Protein AF-0000000084979569 (afdb_homodimer)

Organism: NCBI:txid883114

Structure (mmCIF, N/CA/C/O backbone):
data_AF-0000000084979569-model_v1
#
loop_
_entity.id
_entity.type
_entity.pdbx_description
1 polymer 'Cof-like hydrolase'
#
loop_
_atom_site.group_PDB
_atom_site.id
_atom_site.type_symbol
_atom_site.label_atom_id
_atom_site.label_alt_id
_atom_site.label_comp_id
_atom_site.label_asym_id
_atom_site.label_entity_id
_atom_site.label_seq_id
_atom_site.pdbx_PDB_ins_code
_atom_site.Cartn_x
_atom_site.Cartn_y
_atom_site.Cartn_z
_atom_site.occupancy
_atom_site.B_iso_or_equiv
_atom_site.auth_seq_id
_atom_site.auth_comp_id
_atom_site.auth_asym_id
_atom_site.auth_atom_id
_atom_site.pdbx_PDB_model_num
ATOM 1 N N . MET A 1 1 ? -3.83 48.188 19.172 1 77.69 1 MET A N 1
ATOM 2 C CA . MET A 1 1 ? -3.781 47.5 17.875 1 77.69 1 MET A CA 1
ATOM 3 C C . MET A 1 1 ? -5.168 47.438 17.25 1 77.69 1 MET A C 1
ATOM 5 O O . MET A 1 1 ? -6.16 47.219 17.938 1 77.69 1 MET A O 1
ATOM 9 N N . ASP A 1 2 ? -5.16 47.875 16.016 1 82.88 2 ASP A N 1
ATOM 10 C CA . ASP A 1 2 ? -6.418 47.844 15.281 1 82.88 2 ASP A CA 1
ATOM 11 C C . ASP A 1 2 ? -6.449 46.656 14.312 1 82.88 2 ASP A C 1
ATOM 13 O O . ASP A 1 2 ? -5.441 46.344 13.68 1 82.88 2 ASP A O 1
ATOM 17 N N . ILE A 1 3 ? -7.527 46 14.359 1 84.12 3 ILE A N 1
ATOM 18 C CA . ILE A 1 3 ? -7.684 44.844 13.484 1 84.12 3 ILE A CA 1
ATOM 19 C C . ILE A 1 3 ? -7.395 45.25 12.039 1 84.12 3 ILE A C 1
ATOM 21 O O . ILE A 1 3 ? -6.93 44.438 11.242 1 84.12 3 ILE A O 1
ATOM 25 N N . ASN A 1 4 ? -7.664 46.469 11.742 1 84.62 4 ASN A N 1
ATOM 26 C CA . ASN A 1 4 ? -7.457 46.969 10.391 1 84.62 4 ASN A CA 1
ATOM 27 C C . ASN A 1 4 ? -5.98 46.969 10.008 1 84.62 4 ASN A C 1
ATOM 29 O O . ASN A 1 4 ? -5.637 47.062 8.828 1 84.62 4 ASN A O 1
ATOM 33 N N . ASP A 1 5 ? -5.168 46.719 10.961 1 90.06 5 ASP A N 1
ATOM 34 C CA . ASP A 1 5 ? -3.725 46.688 10.742 1 90.06 5 ASP A CA 1
ATOM 35 C C . ASP A 1 5 ? -3.26 45.281 10.367 1 90.06 5 ASP A C 1
ATOM 37 O O . ASP A 1 5 ? -2.123 45.094 9.93 1 90.06 5 ASP A O 1
ATOM 41 N N . ILE A 1 6 ? -4.176 44.406 10.508 1 95.06 6 ILE A N 1
ATOM 42 C CA . ILE A 1 6 ? -3.818 43 10.289 1 95.06 6 ILE A CA 1
ATOM 43 C C . ILE A 1 6 ? -4.434 42.5 8.984 1 95.06 6 ILE A C 1
ATOM 45 O O . ILE A 1 6 ? -5.66 42.469 8.844 1 95.06 6 ILE A O 1
ATOM 49 N N . LYS A 1 7 ? -3.594 42.094 8.117 1 95.56 7 LYS A N 1
ATOM 50 C CA . LYS A 1 7 ? -4.078 41.594 6.84 1 95.56 7 LYS A CA 1
ATOM 51 C C . LYS A 1 7 ? -4 40.062 6.793 1 95.56 7 LYS A C 1
ATOM 53 O O . LYS A 1 7 ? -4.723 39.438 6.027 1 95.56 7 LYS A O 1
ATOM 58 N N . ALA A 1 8 ? -3.086 39.531 7.617 1 96.75 8 ALA A N 1
ATOM 59 C CA . ALA A 1 8 ? -2.926 38.094 7.645 1 96.75 8 ALA A CA 1
ATOM 60 C C . ALA A 1 8 ? -2.621 37.594 9.055 1 96.75 8 ALA A C 1
ATOM 62 O O . ALA A 1 8 ? -2.014 38.312 9.852 1 96.75 8 ALA A O 1
ATOM 63 N N . MET A 1 9 ? -3.092 36.375 9.312 1 97.62 9 MET A N 1
ATOM 64 C CA . MET A 1 9 ? -2.773 35.656 10.555 1 97.62 9 MET A CA 1
ATOM 65 C C . MET A 1 9 ? -2.24 34.25 10.258 1 97.62 9 MET A C 1
ATOM 67 O O . MET A 1 9 ? -2.848 33.5 9.492 1 97.62 9 MET A O 1
ATOM 71 N N . ALA A 1 10 ? -1.111 33.906 10.797 1 98.31 10 ALA A N 1
ATOM 72 C CA . ALA A 1 10 ? -0.512 32.562 10.641 1 98.31 10 ALA A CA 1
ATOM 73 C C . ALA A 1 10 ? -0.575 31.781 11.945 1 98.31 10 ALA A C 1
ATOM 75 O O . ALA A 1 10 ? -0.205 32.281 13 1 98.31 10 ALA A O 1
ATOM 76 N N . PHE A 1 11 ? -1.037 30.531 11.789 1 98.44 11 PHE A N 1
ATOM 77 C CA . PHE A 1 11 ? -1.263 29.719 12.984 1 98.44 11 PHE A CA 1
ATOM 78 C C . PHE A 1 11 ? -0.466 28.422 12.914 1 98.44 11 PHE A C 1
ATOM 80 O O . PHE A 1 11 ? -0.613 27.641 11.977 1 98.44 11 PHE A O 1
ATOM 87 N N . ASP A 1 12 ? 0.381 28.219 13.953 1 98.19 12 ASP A N 1
ATOM 88 C CA . ASP A 1 12 ? 0.773 26.828 14.219 1 98.19 12 ASP A CA 1
ATOM 89 C C . ASP A 1 12 ? -0.442 25.969 14.547 1 98.19 12 ASP A C 1
ATOM 91 O O . ASP A 1 12 ? -1.471 26.484 14.992 1 98.19 12 ASP A O 1
ATOM 95 N N . MET A 1 13 ? -0.285 24.656 14.336 1 97.31 13 MET A N 1
ATOM 96 C CA . MET A 1 13 ? -1.433 23.766 14.516 1 97.31 13 MET A CA 1
ATOM 97 C C . MET A 1 13 ? -1.363 23.062 15.867 1 97.31 13 MET A C 1
ATOM 99 O O . MET A 1 13 ? -2.029 23.469 16.828 1 97.31 13 MET A O 1
ATOM 103 N N . ASP A 1 14 ? -0.457 22.125 16.031 1 94.31 14 ASP A N 1
ATOM 104 C CA . ASP A 1 14 ? -0.39 21.266 17.203 1 94.31 14 ASP A CA 1
ATOM 105 C C . ASP A 1 14 ? 0.074 22.062 18.422 1 94.31 14 ASP A C 1
ATOM 107 O O . ASP A 1 14 ? 1.153 22.656 18.422 1 94.31 14 ASP A O 1
ATOM 111 N N . GLY A 1 15 ? -0.818 22.062 19.406 1 96.81 15 GLY A N 1
ATOM 112 C CA . GLY A 1 15 ? -0.488 22.75 20.641 1 96.81 15 GLY A CA 1
ATOM 113 C C . GLY A 1 15 ? -0.835 24.219 20.625 1 96.81 15 GLY A C 1
ATOM 114 O O . GLY A 1 15 ? -0.701 24.922 21.625 1 96.81 15 GLY A O 1
ATOM 115 N N . THR A 1 16 ? -1.268 24.703 19.516 1 98.5 16 THR A N 1
ATOM 116 C CA . THR A 1 16 ? -1.586 26.109 19.344 1 98.5 16 THR A CA 1
ATOM 117 C C . THR A 1 16 ? -3.035 26.297 18.891 1 98.5 16 THR A C 1
ATOM 119 O O . THR A 1 16 ? -3.924 26.5 19.719 1 98.5 16 THR A O 1
ATOM 122 N N . LEU A 1 17 ? -3.334 26.062 17.625 1 98.62 17 LEU A N 1
ATOM 123 C CA . LEU A 1 17 ? -4.703 26.203 17.141 1 98.62 17 LEU A CA 1
ATOM 124 C C . LEU A 1 17 ? -5.555 25.016 17.578 1 98.62 17 LEU A C 1
ATOM 126 O O . LEU A 1 17 ? -6.75 25.172 17.844 1 98.62 17 LEU A O 1
ATOM 130 N N . LEU A 1 18 ? -4.914 23.859 17.672 1 97.94 18 LEU A N 1
ATOM 131 C CA . LEU A 1 18 ? -5.613 22.641 18.094 1 97.94 18 LEU A CA 1
ATOM 132 C C . LEU A 1 18 ? -5.492 22.453 19.594 1 97.94 18 LEU A C 1
ATOM 134 O O . LEU A 1 18 ? -4.426 22.672 20.172 1 97.94 18 LEU A O 1
ATOM 138 N N . ASP A 1 19 ? -6.582 22.047 20.219 1 97.81 19 ASP A N 1
ATOM 139 C CA . ASP A 1 19 ? -6.523 21.672 21.625 1 97.81 19 ASP A CA 1
ATOM 140 C C . ASP A 1 19 ? -5.938 20.266 21.797 1 97.81 19 ASP A C 1
ATOM 142 O O . ASP A 1 19 ? -5.434 19.672 20.844 1 97.81 19 ASP A O 1
ATOM 146 N N . SER A 1 20 ? -5.934 19.797 23.062 1 95.75 20 SER A N 1
ATOM 147 C CA . SER A 1 20 ? -5.301 18.516 23.375 1 95.75 20 SER A CA 1
ATOM 148 C C . SER A 1 20 ? -6.07 17.344 22.766 1 95.75 20 SER A C 1
ATOM 150 O O . SER A 1 20 ? -5.551 16.234 22.672 1 95.75 20 SER A O 1
ATOM 152 N N . ASN A 1 21 ? -7.301 17.578 22.312 1 94.31 21 ASN A N 1
ATOM 153 C CA . ASN A 1 21 ? -8.094 16.578 21.594 1 94.31 21 ASN A CA 1
ATOM 154 C C . ASN A 1 21 ? -7.938 16.719 20.094 1 94.31 21 ASN A C 1
ATOM 156 O O . ASN A 1 21 ? -8.688 16.094 19.328 1 94.31 21 ASN A O 1
ATOM 160 N N . LYS A 1 22 ? -7.023 17.578 19.656 1 93.12 22 LYS A N 1
ATOM 161 C CA . LYS A 1 22 ? -6.715 17.797 18.25 1 93.12 22 LYS A CA 1
ATOM 162 C C . LYS A 1 22 ? -7.906 18.406 17.516 1 93.12 22 LYS A C 1
ATOM 164 O O . LYS A 1 22 ? -8.156 18.078 16.344 1 93.12 22 LYS A O 1
ATOM 169 N N . GLN A 1 23 ? -8.594 19.172 18.266 1 96.94 23 GLN A N 1
ATOM 170 C CA . GLN A 1 23 ? -9.742 19.875 17.688 1 96.94 23 GLN A CA 1
ATOM 171 C C . GLN A 1 23 ? -9.547 21.375 17.75 1 96.94 23 GLN A C 1
ATOM 173 O O . GLN A 1 23 ? -8.867 21.891 18.641 1 96.94 23 GLN A O 1
ATOM 178 N N . ILE A 1 24 ? -10.188 22.078 16.781 1 98.44 24 ILE A N 1
ATOM 179 C CA . ILE A 1 24 ? -10.258 23.531 16.875 1 98.44 24 ILE A CA 1
ATOM 180 C C . ILE A 1 24 ? -11.367 23.922 17.844 1 98.44 24 ILE A C 1
ATOM 182 O O . ILE A 1 24 ? -12.539 23.625 17.625 1 98.44 24 ILE A O 1
ATOM 186 N N . PRO A 1 25 ? -11 24.609 18.906 1 98.31 25 PRO A N 1
ATOM 187 C CA . PRO A 1 25 ? -12.039 25 19.859 1 98.31 25 PRO A CA 1
ATOM 188 C C . PRO A 1 25 ? -13.156 25.828 19.203 1 98.31 25 PRO A C 1
ATOM 190 O O . PRO A 1 25 ? -12.891 26.625 18.312 1 98.31 25 PRO A O 1
ATOM 193 N N . PRO A 1 26 ? -14.398 25.688 19.656 1 98 26 PRO A N 1
ATOM 194 C CA . PRO A 1 26 ? -15.57 26.203 18.938 1 98 26 PRO A CA 1
ATOM 195 C C . PRO A 1 26 ? -15.562 27.734 18.812 1 98 26 PRO A C 1
ATOM 197 O O . PRO A 1 26 ? -15.891 28.266 17.75 1 98 26 PRO A O 1
ATOM 200 N N . LYS A 1 27 ? -15.273 28.484 19.859 1 98.25 27 LYS A N 1
ATOM 201 C CA . LYS A 1 27 ? -15.273 29.938 19.781 1 98.25 27 LYS A CA 1
ATOM 202 C C . LYS A 1 27 ? -14.188 30.438 18.844 1 98.25 27 LYS A C 1
ATOM 204 O O . LYS A 1 27 ? -14.391 31.406 18.109 1 98.25 27 LYS A O 1
ATOM 209 N N . THR A 1 28 ? -13.094 29.781 18.953 1 98.5 28 THR A N 1
ATOM 210 C CA . THR A 1 28 ? -11.992 30.109 18.047 1 98.5 28 THR A CA 1
ATOM 211 C C . THR A 1 28 ? -12.398 29.906 16.594 1 98.5 28 THR A C 1
ATOM 213 O O . THR A 1 28 ? -12.156 30.781 15.758 1 98.5 28 THR A O 1
ATOM 216 N N . LYS A 1 29 ? -12.969 28.75 16.266 1 98.12 29 LYS A N 1
ATOM 217 C CA . LYS A 1 29 ? -13.422 28.438 14.906 1 98.12 29 LYS A CA 1
ATOM 218 C C . LYS A 1 29 ? -14.352 29.516 14.375 1 98.12 29 LYS A C 1
ATOM 220 O O . LYS A 1 29 ? -14.156 30.031 13.266 1 98.12 29 LYS A O 1
ATOM 225 N N . GLU A 1 30 ? -15.305 29.906 15.219 1 97.88 30 GLU A N 1
ATOM 226 C CA . GLU A 1 30 ? -16.281 30.922 14.828 1 97.88 30 GLU A CA 1
ATOM 227 C C . GLU A 1 30 ? -15.594 32.281 14.594 1 97.88 30 GLU A C 1
ATOM 229 O O . GLU A 1 30 ? -15.906 32.969 13.625 1 97.88 30 GLU A O 1
ATOM 234 N N . ALA A 1 31 ? -14.742 32.625 15.453 1 97.94 31 ALA A N 1
ATOM 235 C CA . ALA A 1 31 ? -14.023 33.906 15.336 1 97.94 31 ALA A CA 1
ATOM 236 C C . ALA A 1 31 ? -13.195 33.938 14.055 1 97.94 31 ALA A C 1
ATOM 238 O O . ALA A 1 31 ? -13.164 34.969 13.359 1 97.94 31 ALA A O 1
ATOM 239 N N . LEU A 1 32 ? -12.5 32.875 13.742 1 97.62 32 LEU A N 1
ATOM 240 C CA . LEU A 1 32 ? -11.648 32.812 12.562 1 97.62 32 LEU A CA 1
ATOM 241 C C . LEU A 1 32 ? -12.469 32.938 11.289 1 97.62 32 LEU A C 1
ATOM 243 O O . LEU A 1 32 ? -12.062 33.625 10.352 1 97.62 32 LEU A O 1
ATOM 247 N N . ILE A 1 33 ? -13.586 32.281 11.25 1 96.94 33 ILE A N 1
ATOM 248 C CA . ILE A 1 33 ? -14.469 32.406 10.086 1 96.94 33 ILE A CA 1
ATOM 249 C C . ILE A 1 33 ? -14.945 33.844 9.93 1 96.94 33 ILE A C 1
ATOM 251 O O . ILE A 1 33 ? -14.938 34.375 8.82 1 96.94 33 ILE A O 1
ATOM 255 N N . LYS A 1 34 ? -15.312 34.469 11.07 1 95.81 34 LYS A N 1
ATOM 256 C CA . LYS A 1 34 ? -15.75 35.844 11.047 1 95.81 34 LYS A CA 1
ATOM 257 C C . LYS A 1 34 ? -14.648 36.75 10.539 1 95.81 34 LYS A C 1
ATOM 259 O O . LYS A 1 34 ? -14.891 37.656 9.719 1 95.81 34 LYS A O 1
ATOM 264 N N . LEU A 1 35 ? -13.477 36.562 11.008 1 95.81 35 LEU A N 1
ATOM 265 C CA . LEU A 1 35 ? -12.352 37.438 10.641 1 95.81 35 LEU A CA 1
ATOM 266 C C . LEU A 1 35 ? -12.031 37.281 9.156 1 95.81 35 LEU A C 1
ATOM 268 O O . LEU A 1 35 ? -11.648 38.281 8.508 1 95.81 35 LEU A O 1
ATOM 272 N N . GLN A 1 36 ? -12.133 36.094 8.609 1 95.62 36 GLN A N 1
ATOM 273 C CA . GLN A 1 36 ? -11.945 35.906 7.172 1 95.62 36 GLN A CA 1
ATOM 274 C C . GLN A 1 36 ? -12.961 36.719 6.371 1 95.62 36 GLN A C 1
ATOM 276 O O . GLN A 1 36 ? -12.617 37.312 5.348 1 95.62 36 GLN A O 1
ATOM 281 N N . ASN A 1 37 ? -14.195 36.75 6.879 1 94.06 37 ASN A N 1
ATOM 282 C CA . ASN A 1 37 ? -15.25 37.531 6.23 1 94.06 37 ASN A CA 1
ATOM 283 C C . ASN A 1 37 ? -14.953 39.031 6.277 1 94.06 37 ASN A C 1
ATOM 285 O O . ASN A 1 37 ? -15.445 39.781 5.438 1 94.06 37 ASN A O 1
ATOM 289 N N . GLU A 1 38 ? -14.156 39.375 7.172 1 93.12 38 GLU A N 1
ATOM 290 C CA . GLU A 1 38 ? -13.781 40.781 7.32 1 93.12 38 GLU A CA 1
ATOM 291 C C . GLU A 1 38 ? -12.508 41.125 6.543 1 93.12 38 GLU A C 1
ATOM 293 O O . GLU A 1 38 ? -12 42.219 6.609 1 93.12 38 GLU A O 1
ATOM 298 N N . GLY A 1 39 ? -11.953 40.125 5.934 1 93.06 39 GLY A N 1
ATOM 299 C CA . GLY A 1 39 ? -10.875 40.375 4.992 1 93.06 39 GLY A CA 1
ATOM 300 C C . GLY A 1 39 ? -9.531 39.906 5.484 1 93.06 39 GLY A C 1
ATOM 301 O O . GLY A 1 39 ? -8.516 40.062 4.801 1 93.06 39 GLY A O 1
ATOM 302 N N . VAL A 1 40 ? -9.461 39.312 6.598 1 95.44 40 VAL A N 1
ATOM 303 C CA . VAL A 1 40 ? -8.195 38.812 7.125 1 95.44 40 VAL A CA 1
ATOM 304 C C . VAL A 1 40 ? -7.875 37.469 6.488 1 95.44 40 VAL A C 1
ATOM 306 O O . VAL A 1 40 ? -8.719 36.562 6.457 1 95.44 40 VAL A O 1
ATOM 309 N N . GLN A 1 41 ? -6.699 37.281 6.016 1 95.25 41 GLN A N 1
ATOM 310 C CA . GLN A 1 41 ? -6.262 36 5.461 1 95.25 41 GLN A CA 1
ATOM 311 C C . GLN A 1 41 ? -5.746 35.094 6.559 1 95.25 41 GLN A C 1
ATOM 313 O O . GLN A 1 41 ? -4.867 35.469 7.336 1 95.25 41 GLN A O 1
ATOM 318 N N . ILE A 1 42 ? -6.34 33.875 6.543 1 96.81 42 ILE A N 1
ATOM 319 C CA . ILE A 1 42 ? -5.898 32.906 7.516 1 96.81 42 ILE A CA 1
ATOM 320 C C . ILE A 1 42 ? -4.914 31.922 6.859 1 96.81 42 ILE A C 1
ATOM 322 O O . ILE A 1 42 ? -5.18 31.406 5.773 1 96.81 42 ILE A O 1
ATOM 326 N N . ILE A 1 43 ? -3.777 31.688 7.535 1 97.75 43 ILE A N 1
ATOM 327 C CA . ILE A 1 43 ? -2.742 30.781 7.055 1 97.75 43 ILE A CA 1
ATOM 328 C C . ILE A 1 43 ? -2.453 29.719 8.117 1 97.75 43 ILE A C 1
ATOM 330 O O . ILE A 1 43 ? -2.076 30.047 9.242 1 97.75 43 ILE A O 1
ATOM 334 N N . LEU A 1 44 ? -2.654 28.469 7.785 1 98.19 44 LEU A N 1
ATOM 335 C CA . LEU A 1 44 ? -2.223 27.375 8.656 1 98.19 44 LEU A CA 1
ATOM 336 C C . LEU A 1 44 ? -0.781 26.984 8.359 1 98.19 44 LEU A C 1
ATOM 338 O O . LEU A 1 44 ? -0.441 26.672 7.211 1 98.19 44 LEU A O 1
ATOM 342 N N . ALA A 1 45 ? 0.038 27 9.375 1 97.88 45 ALA A N 1
ATOM 343 C CA . ALA A 1 45 ? 1.461 26.703 9.227 1 97.88 45 ALA A CA 1
ATOM 344 C C . ALA A 1 45 ? 1.877 25.547 10.133 1 97.88 45 ALA A C 1
ATOM 346 O O . ALA A 1 45 ? 1.855 25.672 11.359 1 97.88 45 ALA A O 1
ATOM 347 N N . SER A 1 46 ? 2.316 24.438 9.555 1 96 46 SER A N 1
ATOM 348 C CA . SER A 1 46 ? 2.561 23.234 10.336 1 96 46 SER A CA 1
ATOM 349 C C . SER A 1 46 ? 3.645 22.375 9.695 1 96 46 SER A C 1
ATOM 351 O O . SER A 1 46 ? 4.02 22.594 8.539 1 96 46 SER A O 1
ATOM 353 N N . GLY A 1 47 ? 4.215 21.531 10.516 1 92.75 47 GLY A N 1
ATOM 354 C CA . GLY A 1 47 ? 5.094 20.484 9.992 1 92.75 47 GLY A CA 1
ATOM 355 C C . GLY A 1 47 ? 4.348 19.391 9.273 1 92.75 47 GLY A C 1
ATOM 356 O O . GLY A 1 47 ? 4.953 18.594 8.539 1 92.75 47 GLY A O 1
ATOM 357 N N . ARG A 1 48 ? 3.078 19.297 9.352 1 90 48 ARG A N 1
ATOM 358 C CA . ARG A 1 48 ? 2.238 18.297 8.703 1 90 48 ARG A CA 1
ATOM 359 C C . ARG A 1 48 ? 2.254 18.469 7.191 1 90 48 ARG A C 1
ATOM 361 O O . ARG A 1 48 ? 2.436 19.578 6.688 1 90 48 ARG A O 1
ATOM 368 N N . PRO A 1 49 ? 2.047 17.391 6.52 1 92.94 49 PRO A N 1
ATOM 369 C CA . PRO A 1 49 ? 1.855 17.5 5.07 1 92.94 49 PRO A CA 1
ATOM 370 C C . PRO A 1 49 ? 0.506 18.109 4.699 1 92.94 49 PRO A C 1
ATOM 372 O O . PRO A 1 49 ? -0.323 18.359 5.578 1 92.94 49 PRO A O 1
ATOM 375 N N . VAL A 1 50 ? 0.346 18.391 3.393 1 94.44 50 VAL A N 1
ATOM 376 C CA . VAL A 1 50 ? -0.868 19.031 2.887 1 94.44 50 VAL A CA 1
ATOM 377 C C . VAL A 1 50 ? -2.09 18.219 3.318 1 94.44 50 VAL A C 1
ATOM 379 O O . VAL A 1 50 ? -3.031 18.766 3.896 1 94.44 50 VAL A O 1
ATOM 382 N N . LYS A 1 51 ? -2.008 16.953 3.174 1 92 51 LYS A N 1
ATOM 383 C CA . LYS A 1 51 ? -3.135 16.062 3.473 1 92 51 LYS A CA 1
ATOM 384 C C . LYS A 1 51 ? -3.545 16.172 4.938 1 92 51 LYS A C 1
ATOM 386 O O . LYS A 1 51 ? -4.73 16.094 5.266 1 92 51 LYS A O 1
ATOM 391 N N . GLY A 1 52 ? -2.594 16.406 5.742 1 91.06 52 GLY A N 1
ATOM 392 C CA . GLY A 1 52 ? -2.844 16.469 7.176 1 91.06 52 GLY A CA 1
ATOM 393 C C . GLY A 1 52 ? -3.541 17.75 7.598 1 91.06 52 GLY A C 1
ATOM 394 O O . GLY A 1 52 ? -4.035 17.859 8.727 1 91.06 52 GLY A O 1
ATOM 395 N N . LEU A 1 53 ? -3.682 18.688 6.711 1 94.44 53 LEU A N 1
ATOM 396 C CA . LEU A 1 53 ? -4.238 19.984 7.09 1 94.44 53 LEU A CA 1
ATOM 397 C C . LEU A 1 53 ? -5.551 20.234 6.355 1 94.44 53 LEU A C 1
ATOM 399 O O . LEU A 1 53 ? -6.301 21.141 6.723 1 94.44 53 LEU A O 1
ATOM 403 N N . LEU A 1 54 ? -5.824 19.484 5.367 1 93.69 54 LEU A N 1
ATOM 404 C CA . LEU A 1 54 ? -6.965 19.766 4.5 1 93.69 54 LEU A CA 1
ATOM 405 C C . LEU A 1 54 ? -8.273 19.703 5.281 1 93.69 54 LEU A C 1
ATOM 407 O O . LEU A 1 54 ? -9.195 20.484 5.016 1 93.69 54 LEU A O 1
ATOM 411 N N . GLY A 1 55 ? -8.367 18.797 6.203 1 93.5 55 GLY A N 1
ATOM 412 C CA . GLY A 1 55 ? -9.562 18.719 7.027 1 93.5 55 GLY A CA 1
ATOM 413 C C . GLY A 1 55 ? -9.82 19.969 7.836 1 93.5 55 GLY A C 1
ATOM 414 O O . GLY A 1 55 ? -10.953 20.438 7.938 1 93.5 55 GLY A O 1
ATOM 415 N N . PHE A 1 56 ? -8.789 20.484 8.359 1 96.12 56 PHE A N 1
ATOM 416 C CA . PHE A 1 56 ? -8.891 21.703 9.148 1 96.12 56 PHE A CA 1
ATOM 417 C C . PHE A 1 56 ? -9.172 22.906 8.258 1 96.12 56 PHE A C 1
ATOM 419 O O . PHE A 1 56 ? -9.93 23.797 8.641 1 96.12 56 PHE A O 1
ATOM 426 N N . ALA A 1 57 ? -8.547 22.906 7.109 1 96.75 57 ALA A N 1
ATOM 427 C CA . ALA A 1 57 ? -8.812 23.969 6.141 1 96.75 57 ALA A CA 1
ATOM 428 C C . ALA A 1 57 ? -10.289 24.016 5.766 1 96.75 57 ALA A C 1
ATOM 430 O O . ALA A 1 57 ? -10.883 25.094 5.676 1 96.75 57 ALA A O 1
ATOM 431 N N . LYS A 1 58 ? -10.836 22.844 5.559 1 95.75 58 LYS A N 1
ATOM 432 C CA . LYS A 1 58 ? -12.258 22.734 5.234 1 95.75 58 LYS A CA 1
ATOM 433 C C . LYS A 1 58 ? -13.125 23.203 6.402 1 95.75 58 LYS A C 1
ATOM 435 O O . LYS A 1 58 ? -14.102 23.938 6.203 1 95.75 58 LYS A O 1
ATOM 440 N N . GLU A 1 59 ? -12.742 22.781 7.547 1 96.69 59 GLU A N 1
ATOM 441 C CA . GLU A 1 59 ? -13.469 23.141 8.758 1 96.69 59 GLU A CA 1
ATOM 442 C C . GLU A 1 59 ? -13.516 24.656 8.945 1 96.69 59 GLU A C 1
ATOM 444 O O . GLU A 1 59 ? -14.531 25.203 9.398 1 96.69 59 GLU A O 1
ATOM 449 N N . LEU A 1 60 ? -12.508 25.344 8.555 1 97.62 60 LEU A N 1
ATOM 450 C CA . LEU A 1 60 ? -12.398 26.781 8.711 1 97.62 60 LEU A CA 1
ATOM 451 C C . LEU A 1 60 ? -12.867 27.516 7.457 1 97.62 60 LEU A C 1
ATOM 453 O O . LEU A 1 60 ? -12.781 28.734 7.375 1 97.62 60 LEU A O 1
ATOM 457 N N . GLU A 1 61 ? -13.305 26.766 6.48 1 96.62 61 GLU A N 1
ATOM 458 C CA . GLU A 1 61 ? -13.812 27.297 5.227 1 96.62 61 GLU A CA 1
ATOM 459 C C . GLU A 1 61 ? -12.758 28.156 4.527 1 96.62 61 GLU A C 1
ATOM 461 O O . GLU A 1 61 ? -13.078 29.219 3.973 1 96.62 61 GLU A O 1
ATOM 466 N N . LEU A 1 62 ? -11.555 27.703 4.543 1 96.38 62 LEU A N 1
ATOM 467 C CA . LEU A 1 62 ? -10.461 28.469 3.943 1 96.38 62 LEU A CA 1
ATOM 468 C C . LEU A 1 62 ? -10.664 28.609 2.438 1 96.38 62 LEU A C 1
ATOM 470 O O . LEU A 1 62 ? -10.227 29.594 1.839 1 96.38 62 LEU A O 1
ATOM 474 N N . GLU A 1 63 ? -11.242 27.656 1.84 1 93 63 GLU A N 1
ATOM 475 C CA . GLU A 1 63 ? -11.422 27.656 0.391 1 93 63 GLU A CA 1
ATOM 476 C C . GLU A 1 63 ? -12.289 28.828 -0.058 1 93 63 GLU A C 1
ATOM 478 O O . GLU A 1 63 ? -12.164 29.312 -1.187 1 93 63 GLU A O 1
ATOM 483 N N . LYS A 1 64 ? -13.148 29.297 0.782 1 93 64 LYS A N 1
ATOM 484 C CA . LYS A 1 64 ? -14.039 30.406 0.456 1 93 64 LYS A CA 1
ATOM 485 C C . LYS A 1 64 ? -13.297 31.75 0.52 1 93 64 LYS A C 1
ATOM 487 O O . LYS A 1 64 ? -13.766 32.75 -0.023 1 93 64 LYS A O 1
ATOM 492 N N . HIS A 1 65 ? -12.18 31.797 1.164 1 86.38 65 HIS A N 1
ATOM 493 C CA . HIS A 1 65 ? -11.5 33.062 1.438 1 86.38 65 HIS A CA 1
ATOM 494 C C . HIS A 1 65 ? -10.07 33.031 0.912 1 86.38 65 HIS A C 1
ATOM 496 O O . HIS A 1 65 ? -9.188 33.688 1.478 1 86.38 65 HIS A O 1
ATOM 502 N N . HIS A 1 66 ? -9.797 32.281 -0.048 1 79 66 HIS A N 1
ATOM 503 C CA . HIS A 1 66 ? -8.477 32.188 -0.658 1 79 66 HIS A CA 1
ATOM 504 C C . HIS A 1 66 ? -7.434 31.703 0.351 1 79 66 HIS A C 1
ATOM 506 O O . HIS A 1 66 ? -6.305 32.188 0.358 1 79 66 HIS A O 1
ATOM 512 N N . GLY A 1 67 ? -7.832 30.922 1.119 1 84.62 67 GLY A N 1
ATOM 513 C CA . GLY A 1 67 ? -6.969 30.438 2.184 1 84.62 67 GLY A CA 1
ATOM 514 C C . GLY A 1 67 ? -5.781 29.641 1.675 1 84.62 67 GLY A C 1
ATOM 515 O O . GLY A 1 67 ? -5.832 29.062 0.584 1 84.62 67 GLY A O 1
ATOM 516 N N . ILE A 1 68 ? -4.652 29.734 2.453 1 94.38 68 ILE A N 1
ATOM 517 C CA . ILE A 1 68 ? -3.385 29.094 2.137 1 94.38 68 ILE A CA 1
ATOM 518 C C . ILE A 1 68 ? -2.9 28.281 3.34 1 94.38 68 ILE A C 1
ATOM 520 O O . ILE A 1 68 ? -3.211 28.625 4.484 1 94.38 68 ILE A O 1
ATOM 524 N N . ILE A 1 69 ? -2.297 27.188 3.018 1 97.5 69 ILE A N 1
ATOM 525 C CA . ILE A 1 69 ? -1.625 26.453 4.086 1 97.5 69 ILE A CA 1
ATOM 526 C C . ILE A 1 69 ? -0.138 26.328 3.768 1 97.5 69 ILE A C 1
ATOM 528 O O . ILE A 1 69 ? 0.244 26.172 2.604 1 97.5 69 ILE A O 1
ATOM 532 N N . VAL A 1 70 ? 0.659 26.5 4.812 1 97.94 70 VAL A N 1
ATOM 533 C CA . VAL A 1 70 ? 2.102 26.297 4.785 1 97.94 70 VAL A CA 1
ATOM 534 C C . VAL A 1 70 ? 2.441 24.984 5.504 1 97.94 70 VAL A C 1
ATOM 536 O O . VAL A 1 70 ? 2.277 24.875 6.719 1 97.94 70 VAL A O 1
ATOM 539 N N . THR A 1 71 ? 2.961 24 4.707 1 96.31 71 THR A N 1
ATOM 540 C CA . THR A 1 71 ? 3.133 22.641 5.23 1 96.31 71 THR A CA 1
ATOM 541 C C . THR A 1 71 ? 4.602 22.219 5.188 1 96.31 71 THR A C 1
ATOM 543 O O . THR A 1 71 ? 5.445 22.969 4.68 1 96.31 71 THR A O 1
ATOM 546 N N . ASN A 1 72 ? 4.891 21.125 5.863 1 94 72 ASN A N 1
ATOM 547 C CA . ASN A 1 72 ? 6.262 20.625 5.918 1 94 72 ASN A CA 1
ATOM 548 C C . ASN A 1 72 ? 7.219 21.688 6.449 1 94 72 ASN A C 1
ATOM 550 O O . ASN A 1 72 ? 8.242 21.984 5.824 1 94 72 ASN A O 1
ATOM 554 N N . ASN A 1 73 ? 6.738 22.281 7.426 1 92.94 73 ASN A N 1
ATOM 555 C CA . ASN A 1 73 ? 7.5 23.297 8.148 1 92.94 73 ASN A CA 1
ATOM 556 C C . ASN A 1 73 ? 7.961 24.422 7.215 1 92.94 73 ASN A C 1
ATOM 558 O O . ASN A 1 73 ? 9.07 24.938 7.363 1 92.94 73 ASN A O 1
ATOM 562 N N . GLY A 1 74 ? 7.16 24.688 6.23 1 96.62 74 GLY A N 1
ATOM 563 C CA . GLY A 1 74 ? 7.469 25.828 5.383 1 96.62 74 GLY A CA 1
ATOM 564 C C . GLY A 1 74 ? 7.922 25.438 3.99 1 96.62 74 GLY A C 1
ATOM 565 O O . GLY A 1 74 ? 7.973 26.266 3.088 1 96.62 74 GLY A O 1
ATOM 566 N N . ALA A 1 75 ? 8.133 24.188 3.719 1 97.06 75 ALA A N 1
ATOM 567 C CA . ALA A 1 75 ? 8.68 23.719 2.445 1 97.06 75 ALA A CA 1
ATOM 568 C C . ALA A 1 75 ? 7.637 23.812 1.335 1 97.06 75 ALA A C 1
ATOM 570 O O . ALA A 1 75 ? 7.977 23.797 0.151 1 97.06 75 ALA A O 1
ATOM 571 N N . VAL A 1 76 ? 6.43 23.875 1.729 1 97.62 76 VAL A N 1
ATOM 572 C CA . VAL A 1 76 ? 5.359 23.828 0.739 1 97.62 76 VAL A CA 1
ATOM 573 C C . VAL A 1 76 ? 4.301 24.875 1.064 1 97.62 76 VAL A C 1
ATOM 575 O O . VAL A 1 76 ? 3.865 25 2.213 1 97.62 76 VAL A O 1
ATOM 578 N N . GLY A 1 77 ? 3.99 25.734 0.106 1 97.94 77 GLY A N 1
ATOM 579 C CA . GLY A 1 77 ? 2.787 26.547 0.12 1 97.94 77 GLY A CA 1
ATOM 580 C C . GLY A 1 77 ? 1.688 26 -0.775 1 97.94 77 GLY A C 1
ATOM 581 O O . GLY A 1 77 ? 1.938 25.656 -1.932 1 97.94 77 GLY A O 1
ATOM 582 N N . TYR A 1 78 ? 0.518 25.906 -0.227 1 96.88 78 TYR A N 1
ATOM 583 C CA . TYR A 1 78 ? -0.574 25.25 -0.932 1 96.88 78 TYR A CA 1
ATOM 584 C C . TYR A 1 78 ? -1.832 26.109 -0.919 1 96.88 78 TYR A C 1
ATOM 586 O O . TYR A 1 78 ? -2.223 26.625 0.128 1 96.88 78 TYR A O 1
ATOM 594 N N . ASP A 1 79 ? -2.393 26.234 -2.111 1 95.62 79 ASP A N 1
ATOM 595 C CA . ASP A 1 79 ? -3.66 26.938 -2.293 1 95.62 79 ASP A CA 1
ATOM 596 C C . ASP A 1 79 ? -4.844 25.984 -2.129 1 95.62 79 ASP A C 1
ATOM 598 O O . ASP A 1 79 ? -5.121 25.172 -3.016 1 95.62 79 ASP A O 1
ATOM 602 N N . VAL A 1 80 ? -5.562 26.125 -1.086 1 94.5 80 VAL A N 1
ATOM 603 C CA . VAL A 1 80 ? -6.621 25.188 -0.747 1 94.5 80 VAL A CA 1
ATOM 604 C C . VAL A 1 80 ? -7.816 25.391 -1.672 1 94.5 80 VAL A C 1
ATOM 606 O O . VAL A 1 80 ? -8.562 24.453 -1.955 1 94.5 80 VAL A O 1
ATOM 609 N N . LYS A 1 81 ? -8.023 26.609 -2.105 1 91.56 81 LYS A N 1
ATOM 610 C CA . LYS A 1 81 ? -9.148 26.906 -2.986 1 91.56 81 LYS A CA 1
ATOM 611 C C . LYS A 1 81 ? -8.992 26.219 -4.34 1 91.56 81 LYS A C 1
ATOM 613 O O . LYS A 1 81 ? -9.914 25.562 -4.812 1 91.56 81 LYS A O 1
ATOM 618 N N . ASN A 1 82 ? -7.836 26.344 -4.895 1 92.56 82 ASN A N 1
ATOM 619 C CA . ASN A 1 82 ? -7.605 25.828 -6.238 1 92.56 82 ASN A CA 1
ATOM 620 C C . ASN A 1 82 ? -6.93 24.453 -6.203 1 92.56 82 ASN A C 1
ATOM 622 O O . ASN A 1 82 ? -6.68 23.859 -7.246 1 92.56 82 ASN A O 1
ATOM 626 N N . HIS A 1 83 ? -6.609 24.016 -5.082 1 92.31 83 HIS A N 1
ATOM 627 C CA . HIS A 1 83 ? -6.004 22.703 -4.879 1 92.31 83 HIS A CA 1
ATOM 628 C C . HIS A 1 83 ? -4.723 22.562 -5.691 1 92.31 83 HIS A C 1
ATOM 630 O O . HIS A 1 83 ? -4.559 21.594 -6.434 1 92.31 83 HIS A O 1
ATOM 636 N N . LYS A 1 84 ? -3.871 23.469 -5.52 1 94.25 84 LYS A N 1
ATOM 637 C CA . LYS A 1 84 ? -2.594 23.453 -6.227 1 94.25 84 LYS A CA 1
ATOM 638 C C . LYS A 1 84 ? -1.459 23.938 -5.328 1 94.25 84 LYS A C 1
ATOM 640 O O . LYS A 1 84 ? -1.683 24.719 -4.41 1 94.25 84 LYS A O 1
ATOM 645 N N . TYR A 1 85 ? -0.281 23.594 -5.664 1 96 85 TYR A N 1
ATOM 646 C CA . TYR A 1 85 ? 0.921 24.078 -5.008 1 96 85 TYR A CA 1
ATOM 647 C C . TYR A 1 85 ? 1.248 25.5 -5.469 1 96 85 TYR A C 1
ATOM 649 O O . TYR A 1 85 ? 1.338 25.766 -6.668 1 96 85 TYR A O 1
ATOM 657 N N . ILE A 1 86 ? 1.382 26.359 -4.508 1 97.19 86 ILE A N 1
ATOM 658 C CA . ILE A 1 86 ? 1.876 27.703 -4.824 1 97.19 86 ILE A CA 1
ATOM 659 C C . ILE A 1 86 ? 3.389 27.656 -5.027 1 97.19 86 ILE A C 1
ATOM 661 O O . ILE A 1 86 ? 3.916 28.281 -5.953 1 97.19 86 ILE A O 1
ATOM 665 N N . TYR A 1 87 ? 4.008 26.922 -4.148 1 97.38 87 TYR A N 1
ATOM 666 C CA . TYR A 1 87 ? 5.43 26.641 -4.277 1 97.38 87 TYR A CA 1
ATOM 667 C C . TYR A 1 87 ? 5.797 25.344 -3.555 1 97.38 87 TYR A C 1
ATOM 669 O O . TYR A 1 87 ? 5.047 24.875 -2.697 1 97.38 87 TYR A O 1
ATOM 677 N N . GLN A 1 88 ? 6.895 24.828 -4 1 97.69 88 GLN A N 1
ATOM 678 C CA . GLN A 1 88 ? 7.547 23.703 -3.33 1 97.69 88 GLN A CA 1
ATOM 679 C C . GLN A 1 88 ? 9.055 23.938 -3.219 1 97.69 88 GLN A C 1
ATOM 681 O O . GLN A 1 88 ? 9.625 24.734 -3.967 1 97.69 88 GLN A O 1
ATOM 686 N N . THR A 1 89 ? 9.625 23.312 -2.262 1 97.5 89 THR A N 1
ATOM 687 C CA . THR A 1 89 ? 11.07 23.344 -2.066 1 97.5 89 THR A CA 1
ATOM 688 C C . THR A 1 89 ? 11.633 21.922 -2.023 1 97.5 89 THR A C 1
ATOM 690 O O . THR A 1 89 ? 12.07 21.453 -0.971 1 97.5 89 THR A O 1
ATOM 693 N N . PRO A 1 90 ? 11.664 21.312 -3.16 1 97.62 90 PRO A N 1
ATOM 694 C CA . PRO A 1 90 ? 12.016 19.891 -3.207 1 97.62 90 PRO A CA 1
ATOM 695 C C . PRO A 1 90 ? 13.516 19.641 -3.115 1 97.62 90 PRO A C 1
ATOM 697 O O . PRO A 1 90 ? 14.312 20.516 -3.488 1 97.62 90 PRO A O 1
ATOM 700 N N . ILE A 1 91 ? 13.859 18.531 -2.631 1 97.5 91 ILE A N 1
ATOM 701 C CA . ILE A 1 91 ? 15.219 18 -2.715 1 97.5 91 ILE A CA 1
ATOM 702 C C . ILE A 1 91 ? 15.508 17.547 -4.145 1 97.5 91 ILE A C 1
ATOM 704 O O . ILE A 1 91 ? 14.625 17.047 -4.832 1 97.5 91 ILE A O 1
ATOM 708 N N . ASP A 1 92 ? 16.781 17.797 -4.57 1 96.88 92 ASP A N 1
ATOM 709 C CA . ASP A 1 92 ? 17.172 17.359 -5.906 1 96.88 92 ASP A CA 1
ATOM 710 C C . ASP A 1 92 ? 16.906 15.867 -6.109 1 96.88 92 ASP A C 1
ATOM 712 O O . ASP A 1 92 ? 17.203 15.055 -5.234 1 96.88 92 ASP A O 1
ATOM 716 N N . LEU A 1 93 ? 16.406 15.562 -7.301 1 97.12 93 LEU A N 1
ATOM 717 C CA . LEU A 1 93 ? 15.977 14.195 -7.586 1 97.12 93 LEU A CA 1
ATOM 718 C C . LEU A 1 93 ? 17.141 13.227 -7.48 1 97.12 93 LEU A C 1
ATOM 720 O O . LEU A 1 93 ? 17 12.133 -6.934 1 97.12 93 LEU A O 1
ATOM 724 N N . SER A 1 94 ? 18.266 13.594 -8.055 1 97.19 94 SER A N 1
ATOM 725 C CA . SER A 1 94 ? 19.438 12.719 -7.988 1 97.19 94 SER A CA 1
ATOM 726 C C . SER A 1 94 ? 19.844 12.453 -6.543 1 97.19 94 SER A C 1
ATOM 728 O O . SER A 1 94 ? 20.234 11.336 -6.199 1 97.19 94 SER A O 1
ATOM 730 N N . LEU A 1 95 ? 19.75 13.5 -5.77 1 97.62 95 LEU A N 1
ATOM 731 C CA . LEU A 1 95 ? 20.109 13.375 -4.359 1 97.62 95 LEU A CA 1
ATOM 732 C C . LEU A 1 95 ? 19.109 12.484 -3.629 1 97.62 95 LEU A C 1
ATOM 734 O O . LEU A 1 95 ? 19.5 11.664 -2.793 1 97.62 95 LEU A O 1
ATOM 738 N N . ILE A 1 96 ? 17.859 12.594 -3.939 1 98.06 96 ILE A N 1
ATOM 739 C CA . ILE A 1 96 ? 16.812 11.75 -3.363 1 98.06 96 ILE A CA 1
ATOM 740 C C . ILE A 1 96 ? 17.141 10.281 -3.627 1 98.06 96 ILE A C 1
ATOM 742 O O . ILE A 1 96 ? 17.094 9.453 -2.715 1 98.06 96 ILE A O 1
ATOM 746 N N . LYS A 1 97 ? 17.438 9.984 -4.832 1 98 97 LYS A N 1
ATOM 747 C CA . LYS A 1 97 ? 17.719 8.602 -5.223 1 98 97 LYS A CA 1
ATOM 748 C C . LYS A 1 97 ? 18.922 8.047 -4.48 1 98 97 LYS A C 1
ATOM 750 O O . LYS A 1 97 ? 18.922 6.898 -4.043 1 98 97 LYS A O 1
ATOM 755 N N . GLU A 1 98 ? 19.922 8.875 -4.297 1 98 98 GLU A N 1
ATOM 756 C CA . GLU A 1 98 ? 21.109 8.469 -3.541 1 98 98 GLU A CA 1
ATOM 757 C C . GLU A 1 98 ? 20.75 8.188 -2.082 1 98 98 GLU A C 1
ATOM 759 O O . GLU A 1 98 ? 21.156 7.16 -1.531 1 98 98 GLU A O 1
ATOM 764 N N . ILE A 1 99 ? 20.031 9.086 -1.488 1 98.56 99 ILE A N 1
ATOM 765 C CA . ILE A 1 99 ? 19.641 8.945 -0.089 1 98.56 99 ILE A CA 1
ATOM 766 C C . ILE A 1 99 ? 18.812 7.676 0.092 1 98.56 99 ILE A C 1
ATOM 768 O O . ILE A 1 99 ? 19.078 6.879 0.998 1 98.56 99 ILE A O 1
ATOM 772 N N . LEU A 1 100 ? 17.859 7.473 -0.797 1 98.69 100 LEU A N 1
ATOM 773 C CA . LEU A 1 100 ? 16.984 6.316 -0.69 1 98.69 100 LEU A CA 1
ATOM 774 C C . LEU A 1 100 ? 17.75 5.016 -0.854 1 98.69 100 LEU A C 1
ATOM 776 O O . LEU A 1 100 ? 17.469 4.027 -0.174 1 98.69 100 LEU A O 1
ATOM 780 N N . THR A 1 101 ? 18.672 4.98 -1.775 1 98.19 101 THR A N 1
ATOM 781 C CA . THR A 1 101 ? 19.516 3.801 -1.96 1 98.19 101 THR A CA 1
ATOM 782 C C . THR A 1 101 ? 20.25 3.455 -0.671 1 98.19 101 THR A C 1
ATOM 784 O O . THR A 1 101 ? 20.234 2.303 -0.232 1 98.19 101 THR A O 1
ATOM 787 N N . ASP A 1 102 ? 20.844 4.438 -0.048 1 98.06 102 ASP A N 1
ATOM 788 C CA . ASP A 1 102 ? 21.594 4.227 1.186 1 98.06 102 ASP A CA 1
ATOM 789 C C . ASP A 1 102 ? 20.688 3.779 2.32 1 98.06 102 ASP A C 1
ATOM 791 O O . ASP A 1 102 ? 21 2.84 3.051 1 98.06 102 ASP A O 1
ATOM 795 N N . VAL A 1 103 ? 19.594 4.453 2.461 1 98 103 VAL A N 1
ATOM 796 C CA . VAL A 1 103 ? 18.625 4.191 3.529 1 98 103 VAL A CA 1
ATOM 797 C C . VAL A 1 103 ? 18.109 2.758 3.422 1 98 103 VAL A C 1
ATOM 799 O O . VAL A 1 103 ? 18.078 2.031 4.418 1 98 103 VAL A O 1
ATOM 802 N N . ILE A 1 104 ? 17.797 2.346 2.271 1 97.56 104 ILE A N 1
ATOM 803 C CA . ILE A 1 104 ? 17.281 1.004 2.051 1 97.56 104 ILE A CA 1
ATOM 804 C C . ILE A 1 104 ? 18.375 -0.029 2.293 1 97.56 104 ILE A C 1
ATOM 806 O O . ILE A 1 104 ? 18.141 -1.054 2.939 1 97.56 104 ILE A O 1
ATOM 810 N N . ASN A 1 105 ? 19.547 0.223 1.828 1 96.88 105 ASN A N 1
ATOM 811 C CA . ASN A 1 105 ? 20.672 -0.676 2.031 1 96.88 105 ASN A CA 1
ATOM 812 C C . ASN A 1 105 ? 20.984 -0.857 3.514 1 96.88 105 ASN A C 1
ATOM 814 O O . ASN A 1 105 ? 21.453 -1.919 3.93 1 96.88 105 ASN A O 1
ATOM 818 N N . ASP A 1 106 ? 20.734 0.184 4.289 1 97.12 106 ASP A N 1
ATOM 819 C CA . ASP A 1 106 ? 21 0.149 5.723 1 97.12 106 ASP A CA 1
ATOM 820 C C . ASP A 1 106 ? 19.844 -0.486 6.484 1 97.12 106 ASP A C 1
ATOM 822 O O . ASP A 1 106 ? 19.859 -0.518 7.719 1 97.12 106 ASP A O 1
ATOM 826 N N . GLY A 1 107 ? 18.844 -0.921 5.801 1 96 107 GLY A N 1
ATOM 827 C CA . GLY A 1 107 ? 17.688 -1.546 6.438 1 96 107 GLY A CA 1
ATOM 828 C C . GLY A 1 107 ? 16.75 -0.546 7.082 1 96 107 GLY A C 1
ATOM 829 O O . GLY A 1 107 ? 15.938 -0.91 7.938 1 96 107 GLY A O 1
ATOM 830 N N . ILE A 1 108 ? 16.891 0.72 6.723 1 97.5 108 ILE A N 1
ATOM 831 C CA . ILE A 1 108 ? 16.062 1.798 7.254 1 97.5 108 ILE A CA 1
ATOM 832 C C . ILE A 1 108 ? 14.844 2.008 6.355 1 97.5 108 ILE A C 1
ATOM 834 O O . ILE A 1 108 ? 14.961 1.999 5.125 1 97.5 108 ILE A O 1
ATOM 838 N N . GLU A 1 109 ? 13.641 2.158 6.961 1 98.25 109 GLU A N 1
ATOM 839 C CA . GLU A 1 109 ? 12.406 2.297 6.188 1 98.25 109 GLU A CA 1
ATOM 840 C C . GLU A 1 109 ? 12.125 3.76 5.855 1 98.25 109 GLU A C 1
ATOM 842 O O . GLU A 1 109 ? 11.953 4.586 6.754 1 98.25 109 GLU A O 1
ATOM 847 N N . PRO A 1 110 ? 12.062 4.078 4.605 1 98.56 110 PRO A N 1
ATOM 848 C CA . PRO A 1 110 ? 11.688 5.438 4.199 1 98.56 110 PRO A CA 1
ATOM 849 C C . PRO A 1 110 ? 10.188 5.602 4 1 98.56 110 PRO A C 1
ATOM 851 O O . PRO A 1 110 ? 9.492 4.637 3.66 1 98.56 110 PRO A O 1
ATOM 854 N N . MET A 1 111 ? 9.695 6.746 4.219 1 98.31 111 MET A N 1
ATOM 855 C CA . MET A 1 111 ? 8.32 7.152 3.967 1 98.31 111 MET A CA 1
ATOM 856 C C . MET A 1 111 ? 8.266 8.477 3.213 1 98.31 111 MET A C 1
ATOM 858 O O . MET A 1 111 ? 8.828 9.477 3.666 1 98.31 111 MET A O 1
ATOM 862 N N . ILE A 1 112 ? 7.629 8.508 2.084 1 98.12 112 ILE A N 1
ATOM 863 C CA . ILE A 1 112 ? 7.488 9.703 1.265 1 98.12 112 ILE A CA 1
ATOM 864 C C . ILE A 1 112 ? 6.02 9.914 0.903 1 98.12 112 ILE A C 1
ATOM 866 O O . ILE A 1 112 ? 5.34 8.977 0.483 1 98.12 112 ILE A O 1
ATOM 870 N N . GLU A 1 113 ? 5.574 11.102 1.107 1 96 113 GLU A N 1
ATOM 871 C CA . GLU A 1 113 ? 4.195 11.438 0.77 1 96 113 GLU A CA 1
ATOM 872 C C . GLU A 1 113 ? 4.043 11.719 -0.722 1 96 113 GLU A C 1
ATOM 874 O O . GLU A 1 113 ? 4.918 12.336 -1.334 1 96 113 GLU A O 1
ATOM 879 N N . ASN A 1 114 ? 3.012 11.25 -1.344 1 95.44 114 ASN A N 1
ATOM 880 C CA . ASN A 1 114 ? 2.631 11.492 -2.732 1 95.44 114 ASN A CA 1
ATOM 881 C C . ASN A 1 114 ? 1.114 11.484 -2.904 1 95.44 114 ASN A C 1
ATOM 883 O O . ASN A 1 114 ? 0.508 10.422 -3.076 1 95.44 114 ASN A O 1
ATOM 887 N N . GLY A 1 115 ? 0.543 12.727 -2.961 1 91.31 115 GLY A N 1
ATOM 888 C CA . GLY A 1 115 ? -0.907 12.82 -3.018 1 91.31 115 GLY A CA 1
ATOM 889 C C . GLY A 1 115 ? -1.591 12.219 -1.802 1 91.31 115 GLY A C 1
ATOM 890 O O . GLY A 1 115 ? -1.294 12.602 -0.667 1 91.31 115 GLY A O 1
ATOM 891 N N . ASP A 1 116 ? -2.441 11.227 -2.066 1 93.94 116 ASP A N 1
ATOM 892 C CA . ASP A 1 116 ? -3.193 10.594 -0.985 1 93.94 116 ASP A CA 1
ATOM 893 C C . ASP A 1 116 ? -2.398 9.453 -0.358 1 93.94 116 ASP A C 1
ATOM 895 O O . ASP A 1 116 ? -2.852 8.828 0.605 1 93.94 116 ASP A O 1
ATOM 899 N N . TYR A 1 117 ? -1.232 9.266 -0.853 1 97.38 117 TYR A N 1
ATOM 900 C CA . TYR A 1 117 ? -0.516 8.062 -0.448 1 97.38 117 TYR A CA 1
ATOM 901 C C . TYR A 1 117 ? 0.745 8.414 0.332 1 97.38 117 TYR A C 1
ATOM 903 O O . TYR A 1 117 ? 1.33 9.484 0.13 1 97.38 117 TYR A O 1
ATOM 911 N N . MET A 1 118 ? 1.075 7.566 1.245 1 97.88 118 MET A N 1
ATOM 912 C CA . MET A 1 118 ? 2.428 7.434 1.78 1 97.88 118 MET A CA 1
ATOM 913 C C . MET A 1 118 ? 3.146 6.246 1.153 1 97.88 118 MET A C 1
ATOM 915 O O . MET A 1 118 ? 2.699 5.105 1.288 1 97.88 118 MET A O 1
ATOM 919 N N . LEU A 1 119 ? 4.168 6.508 0.417 1 98.62 119 LEU A N 1
ATOM 920 C CA . LEU A 1 119 ? 4.965 5.465 -0.218 1 98.62 119 LEU A CA 1
ATOM 921 C C . LEU A 1 119 ? 5.977 4.879 0.764 1 98.62 119 LEU A C 1
ATOM 923 O O . LEU A 1 119 ? 6.68 5.621 1.455 1 98.62 119 LEU A O 1
ATOM 927 N N . VAL A 1 120 ? 6.039 3.588 0.823 1 98.75 120 VAL A N 1
ATOM 928 C CA . VAL A 1 120 ? 6.98 2.881 1.687 1 98.75 120 VAL A CA 1
ATOM 929 C C . VAL A 1 120 ? 7.613 1.72 0.922 1 98.75 120 VAL A C 1
ATOM 931 O O . VAL A 1 120 ? 7.152 1.361 -0.165 1 98.75 120 VAL A O 1
ATOM 934 N N . ASN A 1 121 ? 8.75 1.229 1.476 1 98.38 121 ASN A N 1
ATOM 935 C CA . ASN A 1 121 ? 9.375 0.04 0.903 1 98.38 121 ASN A CA 1
ATOM 936 C C . ASN A 1 121 ? 8.648 -1.233 1.329 1 98.38 121 ASN A C 1
ATOM 938 O O . ASN A 1 121 ? 8.438 -2.133 0.515 1 98.38 121 ASN A O 1
ATOM 942 N N . ASN A 1 122 ? 8.32 -1.329 2.543 1 97.94 122 ASN A N 1
ATOM 943 C CA . ASN A 1 122 ? 7.621 -2.441 3.174 1 97.94 122 ASN A CA 1
ATOM 944 C C . ASN A 1 122 ? 6.738 -1.969 4.328 1 97.94 122 ASN A C 1
ATOM 946 O O . ASN A 1 122 ? 7.246 -1.539 5.363 1 97.94 122 ASN A O 1
ATOM 950 N N . VAL A 1 123 ? 5.418 -2.139 4.223 1 97.81 123 VAL A N 1
ATOM 951 C CA . VAL A 1 123 ? 4.461 -1.59 5.176 1 97.81 123 VAL A CA 1
ATOM 952 C C . VAL A 1 123 ? 4.648 -2.262 6.535 1 97.81 123 VAL A C 1
ATOM 954 O O . VAL A 1 123 ? 4.199 -1.738 7.559 1 97.81 123 VAL A O 1
ATOM 957 N N . PHE A 1 124 ? 5.301 -3.381 6.582 1 94.69 124 PHE A N 1
ATOM 958 C CA . PHE A 1 124 ? 5.422 -4.148 7.812 1 94.69 124 PHE A CA 1
ATOM 959 C C . PHE A 1 124 ? 6.805 -3.973 8.43 1 94.69 124 PHE A C 1
ATOM 961 O O . PHE A 1 124 ? 7.168 -4.68 9.367 1 94.69 124 PHE A O 1
ATOM 968 N N . ASN A 1 125 ? 7.617 -3.123 7.895 1 92.31 125 ASN A N 1
ATOM 969 C CA . ASN A 1 125 ? 8.969 -2.885 8.383 1 92.31 125 ASN A CA 1
ATOM 970 C C . ASN A 1 125 ? 9.039 -1.636 9.258 1 92.31 125 ASN A C 1
ATOM 972 O O . ASN A 1 125 ? 10.078 -0.969 9.312 1 92.31 125 ASN A O 1
ATOM 976 N N . GLY A 1 126 ? 8.094 -1.298 9.992 1 91.94 126 GLY A N 1
ATOM 977 C CA . GLY A 1 126 ? 8.109 -0.071 10.773 1 91.94 126 GLY A CA 1
ATOM 978 C C . GLY A 1 126 ? 7.988 -0.312 12.266 1 91.94 126 GLY A C 1
ATOM 979 O O . GLY A 1 126 ? 7.578 0.579 13.016 1 91.94 126 GLY A O 1
ATOM 980 N N . PHE A 1 127 ? 8.32 -1.468 12.711 1 91 127 PHE A N 1
ATOM 981 C CA . PHE A 1 127 ? 8.125 -1.785 14.117 1 91 127 PHE A CA 1
ATOM 982 C C . PHE A 1 127 ? 9.258 -1.229 14.969 1 91 127 PHE A C 1
ATOM 984 O O . PHE A 1 127 ? 10.43 -1.422 14.641 1 91 127 PHE A O 1
ATOM 991 N N . VAL A 1 128 ? 8.914 -0.526 15.984 1 93.25 128 VAL A N 1
ATOM 992 C CA . VAL A 1 128 ? 9.836 0.061 16.953 1 93.25 128 VAL A CA 1
ATOM 993 C C . VAL A 1 128 ? 9.383 -0.267 18.375 1 93.25 128 VAL A C 1
ATOM 995 O O . VAL A 1 128 ? 8.18 -0.336 18.641 1 93.25 128 VAL A O 1
ATOM 998 N N . ASP A 1 129 ? 10.344 -0.573 19.297 1 90.94 129 ASP A N 1
ATOM 999 C CA . ASP A 1 129 ? 10.039 -0.744 20.703 1 90.94 129 ASP A CA 1
ATOM 1000 C C . ASP A 1 129 ? 9.75 0.6 21.375 1 90.94 129 ASP A C 1
ATOM 1002 O O . ASP A 1 129 ? 10.68 1.368 21.656 1 90.94 129 ASP A O 1
ATOM 1006 N N . MET A 1 130 ? 8.523 0.807 21.703 1 88.38 130 MET A N 1
ATOM 1007 C CA . MET A 1 130 ? 8.109 2.094 22.25 1 88.38 130 MET A CA 1
ATOM 1008 C C . MET A 1 130 ? 7.969 2.014 23.766 1 88.38 130 MET A C 1
ATOM 1010 O O . MET A 1 130 ? 7.551 2.98 24.406 1 88.38 130 MET A O 1
ATOM 1014 N N . SER A 1 131 ? 8.352 0.852 24.312 1 88.31 131 SER A N 1
ATOM 1015 C CA . SER A 1 131 ? 8.219 0.645 25.75 1 88.31 131 SER A CA 1
ATOM 1016 C C . SER A 1 131 ? 8.961 1.72 26.531 1 88.31 131 SER A C 1
ATOM 1018 O O . SER A 1 131 ? 8.438 2.244 27.531 1 88.31 131 SER A O 1
ATOM 1020 N N . PRO A 1 132 ? 10.141 2.09 26.141 1 85.38 132 PRO A N 1
ATOM 1021 C CA . PRO A 1 132 ? 10.867 3.131 26.875 1 85.38 132 PRO A CA 1
ATOM 1022 C C . PRO A 1 132 ? 10.141 4.477 26.859 1 85.38 132 PRO A C 1
ATOM 1024 O O . PRO A 1 132 ? 10.453 5.359 27.672 1 85.38 132 PRO A O 1
ATOM 1027 N N . PHE A 1 133 ? 9.234 4.613 26.031 1 83.88 133 PHE A N 1
ATOM 1028 C CA . PHE A 1 133 ? 8.539 5.887 25.859 1 83.88 133 PHE A CA 1
ATOM 1029 C C . PHE A 1 133 ? 7.086 5.773 26.312 1 83.88 133 PHE A C 1
ATOM 1031 O O . PHE A 1 133 ? 6.25 6.594 25.922 1 83.88 133 PHE A O 1
ATOM 1038 N N . GLY A 1 134 ? 6.762 4.73 26.969 1 82.81 134 GLY A N 1
ATOM 1039 C CA . GLY A 1 134 ? 5.426 4.551 27.516 1 82.81 134 GLY A CA 1
ATOM 1040 C C . GLY A 1 134 ? 4.477 3.859 26.547 1 82.81 134 GLY A C 1
ATOM 1041 O O . GLY A 1 134 ? 3.27 3.803 26.797 1 82.81 134 GLY A O 1
ATOM 1042 N N . GLY A 1 135 ? 5.023 3.408 25.438 1 82.12 135 GLY A N 1
ATOM 1043 C CA . GLY A 1 135 ? 4.199 2.719 24.453 1 82.12 135 GLY A CA 1
ATOM 1044 C C . GLY A 1 135 ? 4.355 1.21 24.5 1 82.12 135 GLY A C 1
ATOM 1045 O O . GLY A 1 135 ? 4.859 0.661 25.484 1 82.12 135 GLY A O 1
ATOM 1046 N N . GLN A 1 136 ? 3.74 0.571 23.406 1 82.81 136 GLN A N 1
ATOM 1047 C CA . GLN A 1 136 ? 3.816 -0.883 23.297 1 82.81 136 GLN A CA 1
ATOM 1048 C C . GLN A 1 136 ? 5.172 -1.325 22.766 1 82.81 136 GLN A C 1
ATOM 1050 O O . GLN A 1 136 ? 5.852 -0.562 22.078 1 82.81 136 GLN A O 1
ATOM 1055 N N . HIS A 1 137 ? 5.617 -2.477 23.125 1 82.5 137 HIS A N 1
ATOM 1056 C CA . HIS A 1 137 ? 6.906 -3.045 22.75 1 82.5 137 HIS A CA 1
ATOM 1057 C C . HIS A 1 137 ? 7.035 -3.158 21.234 1 82.5 137 HIS A C 1
ATOM 1059 O O . HIS A 1 137 ? 8.141 -3.08 20.688 1 82.5 137 HIS A O 1
ATOM 1065 N N . ASN A 1 138 ? 6 -3.309 20.484 1 86.5 138 ASN A N 1
ATOM 1066 C CA . ASN A 1 138 ? 6.066 -3.518 19.047 1 86.5 138 ASN A CA 1
ATOM 1067 C C . ASN A 1 138 ? 5.031 -2.672 18.312 1 86.5 138 ASN A C 1
ATOM 1069 O O . ASN A 1 138 ? 4.082 -3.207 17.734 1 86.5 138 ASN A O 1
ATOM 1073 N N . THR A 1 139 ? 5.383 -1.396 18.25 1 89.88 139 THR A N 1
ATOM 1074 C CA . THR A 1 139 ? 4.488 -0.462 17.578 1 89.88 139 THR A CA 1
ATOM 1075 C C . THR A 1 139 ? 4.898 -0.276 16.125 1 89.88 139 THR A C 1
ATOM 1077 O O . THR A 1 139 ? 6.074 -0.035 15.828 1 89.88 139 THR A O 1
ATOM 1080 N N . ASN A 1 140 ? 3.971 -0.453 15.242 1 93.12 140 ASN A N 1
ATOM 1081 C CA . ASN A 1 140 ? 4.25 -0.185 13.836 1 93.12 140 ASN A CA 1
ATOM 1082 C C . ASN A 1 140 ? 4.145 1.304 13.516 1 93.12 140 ASN A C 1
ATOM 1084 O O . ASN A 1 140 ? 3.043 1.839 13.383 1 93.12 140 ASN A O 1
ATOM 1088 N N . ILE A 1 141 ? 5.242 1.893 13.312 1 95.31 141 ILE A N 1
ATOM 1089 C CA . ILE A 1 141 ? 5.34 3.336 13.125 1 95.31 141 ILE A CA 1
ATOM 1090 C C . ILE A 1 141 ? 4.809 3.715 11.742 1 95.31 141 ILE A C 1
ATOM 1092 O O . ILE A 1 141 ? 4.27 4.809 11.562 1 95.31 141 ILE A O 1
ATOM 1096 N N . VAL A 1 142 ? 4.941 2.85 10.758 1 97.44 142 VAL A N 1
ATOM 1097 C CA . VAL A 1 142 ? 4.363 3.092 9.445 1 97.44 142 VAL A CA 1
ATOM 1098 C C . VAL A 1 142 ? 2.854 3.291 9.57 1 97.44 142 VAL A C 1
ATOM 1100 O O . VAL A 1 142 ? 2.293 4.227 8.992 1 97.44 142 VAL A O 1
ATOM 1103 N N . GLU A 1 143 ? 2.246 2.393 10.312 1 95.44 143 GLU A N 1
ATOM 1104 C CA . GLU A 1 143 ? 0.809 2.518 10.539 1 95.44 143 GLU A CA 1
ATOM 1105 C C . GLU A 1 143 ? 0.478 3.816 11.273 1 95.44 143 GLU A C 1
ATOM 1107 O O . GLU A 1 143 ? -0.404 4.566 10.844 1 95.44 143 GLU A O 1
ATOM 1112 N N . TYR A 1 144 ? 1.208 4.043 12.328 1 92.19 144 TYR A N 1
ATOM 1113 C CA . TYR A 1 144 ? 0.984 5.223 13.148 1 92.19 144 TYR A CA 1
ATOM 1114 C C . TYR A 1 144 ? 1.066 6.496 12.32 1 92.19 144 TYR A C 1
ATOM 1116 O O . TYR A 1 144 ? 0.147 7.32 12.336 1 92.19 144 TYR A O 1
ATOM 1124 N N . GLU A 1 145 ? 2.082 6.652 11.562 1 93.31 145 GLU A N 1
ATOM 1125 C CA . GLU A 1 145 ? 2.334 7.871 10.797 1 93.31 145 GLU A CA 1
ATOM 1126 C C . GLU A 1 145 ? 1.341 8.023 9.648 1 93.31 145 GLU A C 1
ATOM 1128 O O . GLU A 1 145 ? 0.787 9.102 9.438 1 93.31 145 GLU A O 1
ATOM 1133 N N . SER A 1 146 ? 1.127 6.977 8.906 1 95.94 146 SER A N 1
ATOM 1134 C CA . SER A 1 146 ? 0.226 7.055 7.758 1 95.94 146 SER A CA 1
ATOM 1135 C C . SER A 1 146 ? -1.195 7.391 8.195 1 95.94 146 SER A C 1
ATOM 1137 O O . SER A 1 146 ? -1.829 8.281 7.629 1 95.94 146 SER A O 1
ATOM 1139 N N . ARG A 1 147 ? -1.659 6.754 9.242 1 93.06 147 ARG A N 1
ATOM 1140 C CA . ARG A 1 147 ? -3.027 6.977 9.695 1 93.06 147 ARG A CA 1
ATOM 1141 C C . ARG A 1 147 ? -3.17 8.344 10.359 1 93.06 147 ARG A C 1
ATOM 1143 O O . ARG A 1 147 ? -4.164 9.039 10.148 1 93.06 147 ARG A O 1
ATOM 1150 N N . GLY A 1 148 ? -2.188 8.672 11.102 1 87.44 148 GLY A N 1
ATOM 1151 C CA . GLY A 1 148 ? -2.199 9.992 11.695 1 87.44 148 GLY A CA 1
ATOM 1152 C C . GLY A 1 148 ? -2.258 11.109 10.672 1 87.44 148 GLY A C 1
ATOM 1153 O O . GLY A 1 148 ? -2.852 12.164 10.922 1 87.44 148 GLY A O 1
ATOM 1154 N N . GLY A 1 149 ? -1.656 10.938 9.492 1 88.81 149 GLY A N 1
ATOM 1155 C CA . GLY A 1 149 ? -1.634 11.922 8.43 1 88.81 149 GLY A CA 1
ATOM 1156 C C . GLY A 1 149 ? -2.76 11.75 7.43 1 88.81 149 GLY A C 1
ATOM 1157 O O . GLY A 1 149 ? -2.895 12.547 6.492 1 88.81 149 GLY A O 1
ATOM 1158 N N . GLY A 1 150 ? -3.537 10.703 7.629 1 91.75 150 GLY A N 1
ATOM 1159 C CA . GLY A 1 150 ? -4.668 10.461 6.75 1 91.75 150 GLY A CA 1
ATOM 1160 C C . GLY A 1 150 ? -4.27 9.852 5.414 1 91.75 150 GLY A C 1
ATOM 1161 O O . GLY A 1 150 ? -4.961 10.039 4.41 1 91.75 150 GLY A O 1
ATOM 1162 N N . PHE A 1 151 ? -3.172 9.133 5.383 1 96.69 151 PHE A N 1
ATOM 1163 C CA . PHE A 1 151 ? -2.66 8.609 4.125 1 96.69 151 PHE A CA 1
ATOM 1164 C C . PHE A 1 151 ? -3.08 7.152 3.939 1 96.69 151 PHE A C 1
ATOM 1166 O O . PHE A 1 151 ? -3.197 6.406 4.914 1 96.69 151 PHE A O 1
ATOM 1173 N N . LEU A 1 152 ? -3.312 6.789 2.686 1 98 152 LEU A N 1
ATOM 1174 C CA . LEU A 1 152 ? -3.291 5.387 2.285 1 98 152 LEU A CA 1
ATOM 1175 C C . LEU A 1 152 ? -1.859 4.906 2.074 1 98 152 LEU A C 1
ATOM 1177 O O . LEU A 1 152 ? -0.964 5.707 1.799 1 98 152 LEU A O 1
ATOM 1181 N N . LEU A 1 153 ? -1.65 3.627 2.232 1 98.69 153 LEU A N 1
ATOM 1182 C CA . LEU A 1 153 ? -0.301 3.09 2.096 1 98.69 153 LEU A CA 1
ATOM 1183 C C . LEU A 1 153 ? -0.116 2.428 0.735 1 98.69 153 LEU A C 1
ATOM 1185 O O . LEU A 1 153 ? -1.019 1.745 0.244 1 98.69 153 LEU A O 1
ATOM 1189 N N . LYS A 1 154 ? 1.039 2.611 0.13 1 98.75 154 LYS A N 1
ATOM 1190 C CA . LYS A 1 154 ? 1.454 1.968 -1.112 1 98.75 154 LYS A CA 1
ATOM 1191 C C . LYS A 1 154 ? 2.93 1.578 -1.062 1 98.75 154 LYS A C 1
ATOM 1193 O O . LYS A 1 154 ? 3.791 2.422 -0.813 1 98.75 154 LYS A O 1
ATOM 1198 N N . GLU A 1 155 ? 3.162 0.36 -1.306 1 98.81 155 GLU A N 1
ATOM 1199 C CA . GLU A 1 155 ? 4.547 -0.083 -1.432 1 98.81 155 GLU A CA 1
ATOM 1200 C C . GLU A 1 155 ? 5.094 0.209 -2.826 1 98.81 155 GLU A C 1
ATOM 1202 O O . GLU A 1 155 ? 4.387 0.054 -3.822 1 98.81 155 GLU A O 1
ATOM 1207 N N . VAL A 1 156 ? 6.336 0.613 -2.879 1 98.31 156 VAL A N 1
ATOM 1208 C CA . VAL A 1 156 ? 7.012 0.811 -4.156 1 98.31 156 VAL A CA 1
ATOM 1209 C C . VAL A 1 156 ? 8.398 0.173 -4.109 1 98.31 156 VAL A C 1
ATOM 1211 O O . VAL A 1 156 ? 9.141 0.348 -3.139 1 98.31 156 VAL A O 1
ATOM 1214 N N . ARG A 1 157 ? 8.75 -0.605 -5.184 1 96.81 157 ARG A N 1
ATOM 1215 C CA . ARG A 1 157 ? 10.031 -1.291 -5.324 1 96.81 157 ARG A CA 1
ATOM 1216 C C . ARG A 1 157 ? 10.422 -1.432 -6.789 1 96.81 157 ARG A C 1
ATOM 1218 O O . ARG A 1 157 ? 9.633 -1.922 -7.602 1 96.81 157 ARG A O 1
ATOM 1225 N N . PRO A 1 158 ? 11.68 -0.981 -7.168 1 96.19 158 PRO A N 1
ATOM 1226 C CA . PRO A 1 158 ? 12.695 -0.308 -6.352 1 96.19 158 PRO A CA 1
ATOM 1227 C C . PRO A 1 158 ? 12.289 1.11 -5.961 1 96.19 158 PRO A C 1
ATOM 1229 O O . PRO A 1 158 ? 11.82 1.88 -6.805 1 96.19 158 PRO A O 1
ATOM 1232 N N . TYR A 1 159 ? 12.539 1.44 -4.73 1 97.75 159 TYR A N 1
ATOM 1233 C CA . TYR A 1 159 ? 12.023 2.68 -4.16 1 97.75 159 TYR A CA 1
ATOM 1234 C C . TYR A 1 159 ? 12.578 3.893 -4.898 1 97.75 159 TYR A C 1
ATOM 1236 O O . TYR A 1 159 ? 11.812 4.738 -5.375 1 97.75 159 TYR A O 1
ATOM 1244 N N . ALA A 1 160 ? 13.891 3.975 -5.082 1 97.44 160 ALA A N 1
ATOM 1245 C CA . ALA A 1 160 ? 14.562 5.125 -5.684 1 97.44 160 ALA A CA 1
ATOM 1246 C C . ALA A 1 160 ? 14.078 5.355 -7.113 1 97.44 160 ALA A C 1
ATOM 1248 O O . ALA A 1 160 ? 13.859 6.496 -7.523 1 97.44 160 ALA A O 1
ATOM 1249 N N . GLU A 1 161 ? 13.844 4.34 -7.836 1 96.69 161 GLU A N 1
ATOM 1250 C CA . GLU A 1 161 ? 13.461 4.418 -9.242 1 96.69 161 GLU A CA 1
ATOM 1251 C C . GLU A 1 161 ? 12 4.844 -9.398 1 96.69 161 GLU A C 1
ATOM 1253 O O . GLU A 1 161 ? 11.594 5.289 -10.469 1 96.69 161 GLU A O 1
ATOM 1258 N N . SER A 1 162 ? 11.297 4.68 -8.352 1 97 162 SER A N 1
ATOM 1259 C CA . SER A 1 162 ? 9.875 4.984 -8.414 1 97 162 SER A CA 1
ATOM 1260 C C . SER A 1 162 ? 9.617 6.477 -8.203 1 97 162 SER A C 1
ATOM 1262 O O . SER A 1 162 ? 8.492 6.949 -8.391 1 97 162 SER A O 1
ATOM 1264 N N . ILE A 1 163 ? 10.594 7.176 -7.797 1 97.69 163 ILE A N 1
ATOM 1265 C CA . ILE A 1 163 ? 10.438 8.602 -7.516 1 97.69 163 ILE A CA 1
ATOM 1266 C C . ILE A 1 163 ? 10.703 9.406 -8.781 1 97.69 163 ILE A C 1
ATOM 1268 O O . ILE A 1 163 ? 11.828 9.438 -9.289 1 97.69 163 ILE A O 1
ATOM 1272 N N . ASP A 1 164 ? 9.703 10.016 -9.32 1 97.12 164 ASP A N 1
ATOM 1273 C CA . ASP A 1 164 ? 9.812 10.883 -10.492 1 97.12 164 ASP A CA 1
ATOM 1274 C C . ASP A 1 164 ? 9.008 12.164 -10.297 1 97.12 164 ASP A C 1
ATOM 1276 O O . ASP A 1 164 ? 8.539 12.758 -11.273 1 97.12 164 ASP A O 1
ATOM 1280 N N . PHE A 1 165 ? 8.719 12.547 -9.062 1 96.69 165 PHE A N 1
ATOM 1281 C CA . PHE A 1 165 ? 7.961 13.719 -8.641 1 96.69 165 PHE A CA 1
ATOM 1282 C C . PHE A 1 165 ? 8.727 14.516 -7.59 1 96.69 165 PHE A C 1
ATOM 1284 O O . PHE A 1 165 ? 9.766 14.07 -7.109 1 96.69 165 PHE A O 1
ATOM 1291 N N . ASN A 1 166 ? 8.258 15.727 -7.215 1 96.56 166 ASN A N 1
ATOM 1292 C CA . ASN A 1 166 ? 8.891 16.578 -6.211 1 96.56 166 ASN A CA 1
ATOM 1293 C C . ASN A 1 166 ? 8.742 15.992 -4.809 1 96.56 166 ASN A C 1
ATOM 1295 O O . ASN A 1 166 ? 7.633 15.648 -4.387 1 96.56 166 ASN A O 1
ATOM 1299 N N . VAL A 1 167 ? 9.828 15.875 -4.141 1 97.62 167 VAL A N 1
ATOM 1300 C CA . VAL A 1 167 ? 9.859 15.398 -2.762 1 97.62 167 VAL A CA 1
ATOM 1301 C C . VAL A 1 167 ? 10.414 16.484 -1.852 1 97.62 167 VAL A C 1
ATOM 1303 O O . VAL A 1 167 ? 11.562 16.906 -2.016 1 97.62 167 VAL A O 1
ATOM 1306 N N . ASN A 1 168 ? 9.594 16.859 -0.911 1 96.75 168 ASN A N 1
ATOM 1307 C CA . ASN A 1 168 ? 10 17.953 -0.034 1 96.75 168 ASN A CA 1
ATOM 1308 C C . ASN A 1 168 ? 10.562 17.422 1.286 1 96.75 168 ASN A C 1
ATOM 1310 O O . ASN A 1 168 ? 11.203 18.172 2.029 1 96.75 168 ASN A O 1
ATOM 1314 N N . LYS A 1 169 ? 10.289 16.141 1.505 1 96.38 169 LYS A N 1
ATOM 1315 C CA . LYS A 1 169 ? 10.695 15.523 2.762 1 96.38 169 LYS A CA 1
ATOM 1316 C C . LYS A 1 169 ? 10.828 14.016 2.617 1 96.38 169 LYS A C 1
ATOM 1318 O O . LYS A 1 169 ? 9.984 13.375 1.983 1 96.38 169 LYS A O 1
ATOM 1323 N N . ILE A 1 170 ? 11.938 13.484 3.119 1 97.88 170 ILE A N 1
ATOM 1324 C CA . ILE A 1 170 ? 12.047 12.047 3.338 1 97.88 170 ILE A CA 1
ATOM 1325 C C . ILE A 1 170 ? 12 11.75 4.836 1 97.88 170 ILE A C 1
ATOM 1327 O O . ILE A 1 170 ? 12.859 12.203 5.594 1 97.88 170 ILE A O 1
ATOM 1331 N N . LEU A 1 171 ? 11.008 11.078 5.219 1 97.62 171 LEU A N 1
ATOM 1332 C CA . LEU A 1 171 ? 10.914 10.617 6.598 1 97.62 171 LEU A CA 1
ATOM 1333 C C . LEU A 1 171 ? 11.367 9.164 6.715 1 97.62 171 LEU A C 1
ATOM 1335 O O . LEU A 1 171 ? 11.016 8.328 5.875 1 97.62 171 LEU A O 1
ATOM 1339 N N . THR A 1 172 ? 12.164 8.883 7.727 1 98.25 172 THR A N 1
ATOM 1340 C CA . THR A 1 172 ? 12.641 7.512 7.891 1 98.25 172 THR A CA 1
ATOM 1341 C C . THR A 1 172 ? 12.453 7.047 9.336 1 98.25 172 THR A C 1
ATOM 1343 O O . THR A 1 172 ? 12.383 7.867 10.25 1 98.25 172 THR A O 1
ATOM 1346 N N . ILE A 1 173 ? 12.359 5.805 9.477 1 97.88 173 ILE A N 1
ATOM 1347 C CA . ILE A 1 173 ? 12.195 5.18 10.789 1 97.88 173 ILE A CA 1
ATOM 1348 C C . ILE A 1 173 ? 13.5 4.512 11.203 1 97.88 173 ILE A C 1
ATOM 1350 O O . ILE A 1 173 ? 13.969 3.586 10.539 1 97.88 173 ILE A O 1
ATOM 1354 N N . VAL A 1 174 ? 14.055 4.953 12.312 1 96.56 174 VAL A N 1
ATOM 1355 C CA . VAL A 1 174 ? 15.305 4.406 12.828 1 96.56 174 VAL A CA 1
ATOM 1356 C C . VAL A 1 174 ? 15.109 3.918 14.266 1 96.56 174 VAL A C 1
ATOM 1358 O O . VAL A 1 174 ? 14.406 4.555 15.047 1 96.56 174 VAL A O 1
ATOM 1361 N N . ASP A 1 175 ? 15.68 2.783 14.578 1 93.56 175 ASP A N 1
ATOM 1362 C CA . ASP A 1 175 ? 15.656 2.287 15.953 1 93.56 175 ASP A CA 1
ATOM 1363 C C . ASP A 1 175 ? 16.203 3.328 16.922 1 93.56 175 ASP A C 1
ATOM 1365 O O . ASP A 1 175 ? 17.312 3.852 16.719 1 93.56 175 ASP A O 1
ATOM 1369 N N . PRO A 1 176 ? 15.422 3.543 17.984 1 93.88 176 PRO A N 1
ATOM 1370 C CA . PRO A 1 176 ? 15.844 4.57 18.938 1 93.88 176 PRO A CA 1
ATOM 1371 C C . PRO A 1 176 ? 17.219 4.293 19.531 1 93.88 176 PRO A C 1
ATOM 1373 O O . PRO A 1 176 ? 17.953 5.23 19.859 1 93.88 176 PRO A O 1
ATOM 1376 N N . SER A 1 177 ? 17.609 3.072 19.625 1 92.88 177 SER A N 1
ATOM 1377 C CA . SER A 1 177 ? 18.875 2.707 20.266 1 92.88 177 SER A CA 1
ATOM 1378 C C . SER A 1 177 ? 20.062 3.105 19.422 1 92.88 177 SER A C 1
ATOM 1380 O O . SER A 1 177 ? 21.188 3.238 19.938 1 92.88 177 SER A O 1
ATOM 1382 N N . VAL A 1 178 ? 19.859 3.373 18.141 1 95.62 178 VAL A N 1
ATOM 1383 C CA . VAL A 1 178 ? 21.016 3.645 17.281 1 95.62 178 VAL A CA 1
ATOM 1384 C C . VAL A 1 178 ? 20.781 4.938 16.5 1 95.62 178 VAL A C 1
ATOM 1386 O O . VAL A 1 178 ? 21.547 5.266 15.594 1 95.62 178 VAL A O 1
ATOM 1389 N N . ILE A 1 179 ? 19.766 5.641 16.75 1 96.44 179 ILE A N 1
ATOM 1390 C CA . ILE A 1 179 ? 19.328 6.742 15.898 1 96.44 179 ILE A CA 1
ATOM 1391 C C . ILE A 1 179 ? 20.359 7.871 15.953 1 96.44 179 ILE A C 1
ATOM 1393 O O . ILE A 1 179 ? 20.625 8.508 14.938 1 96.44 179 ILE A O 1
ATOM 1397 N N . ALA A 1 180 ? 20.922 8.164 17.062 1 96.5 180 ALA A N 1
ATOM 1398 C CA . ALA A 1 180 ? 21.891 9.242 17.188 1 96.5 180 ALA A CA 1
ATOM 1399 C C . ALA A 1 180 ? 23.094 8.992 16.281 1 96.5 180 ALA A C 1
ATOM 1401 O O . ALA A 1 180 ? 23.5 9.867 15.523 1 96.5 180 ALA A O 1
ATOM 1402 N N . GLU A 1 181 ? 23.625 7.816 16.391 1 97.62 181 GLU A N 1
ATOM 1403 C CA . GLU A 1 181 ? 24.766 7.434 15.555 1 97.62 181 GLU A CA 1
ATOM 1404 C C . GLU A 1 181 ? 24.391 7.43 14.078 1 97.62 181 GLU A C 1
ATOM 1406 O O . GLU A 1 181 ? 25.203 7.832 13.227 1 97.62 181 GLU A O 1
ATOM 1411 N N . THR A 1 182 ? 23.234 6.957 13.805 1 98.06 182 THR A N 1
ATOM 1412 C CA . THR A 1 182 ? 22.766 6.902 12.422 1 98.06 182 THR A CA 1
ATOM 1413 C C . THR A 1 182 ? 22.672 8.305 11.828 1 98.06 182 THR A C 1
ATOM 1415 O O . THR A 1 182 ? 23.156 8.547 10.719 1 98.06 182 THR A O 1
ATOM 1418 N N . ILE A 1 183 ? 22.125 9.188 12.516 1 97.81 183 ILE A N 1
ATOM 1419 C CA . ILE A 1 183 ? 21.953 10.562 12.047 1 97.81 183 ILE A CA 1
ATOM 1420 C C . ILE A 1 183 ? 23.312 11.188 11.789 1 97.81 183 ILE A C 1
ATOM 1422 O O . ILE A 1 183 ? 23.5 11.883 10.781 1 97.81 183 ILE A O 1
ATOM 1426 N N . GLU A 1 184 ? 24.203 10.977 12.648 1 97.69 184 GLU A N 1
ATOM 1427 C CA . GLU A 1 184 ? 25.547 11.531 12.469 1 97.69 184 GLU A CA 1
ATOM 1428 C C . GLU A 1 184 ? 26.188 11.016 11.18 1 97.69 184 GLU A C 1
ATOM 1430 O O . GLU A 1 184 ? 26.812 11.773 10.445 1 97.69 184 GLU A O 1
ATOM 1435 N N . ARG A 1 185 ? 26.062 9.766 10.914 1 97.94 185 ARG A N 1
ATOM 1436 C CA . ARG A 1 185 ? 26.594 9.172 9.703 1 97.94 185 ARG A CA 1
ATOM 1437 C C . ARG A 1 185 ? 25.984 9.805 8.453 1 97.94 185 ARG A C 1
ATOM 1439 O O . ARG A 1 185 ? 26.703 10.109 7.496 1 97.94 185 ARG A O 1
ATOM 1446 N N . TYR A 1 186 ? 24.703 10 8.516 1 98.31 186 TYR A N 1
ATOM 1447 C CA . TYR A 1 186 ? 24.031 10.57 7.348 1 98.31 186 TYR A CA 1
ATOM 1448 C C . TYR A 1 186 ? 24.344 12.055 7.207 1 98.31 186 TYR A C 1
ATOM 1450 O O . TYR A 1 186 ? 24.422 12.578 6.09 1 98.31 186 TYR A O 1
ATOM 1458 N N . ARG A 1 187 ? 24.516 12.758 8.289 1 97.69 187 ARG A N 1
ATOM 1459 C CA . ARG A 1 187 ? 24.938 14.148 8.242 1 97.69 187 ARG A CA 1
ATOM 1460 C C . ARG A 1 187 ? 26.328 14.289 7.613 1 97.69 187 ARG A C 1
ATOM 1462 O O . ARG A 1 187 ? 26.562 15.211 6.832 1 97.69 187 ARG A O 1
ATOM 1469 N N . GLU A 1 188 ? 27.188 13.414 7.969 1 97.5 188 GLU A N 1
ATOM 1470 C CA . GLU A 1 188 ? 28.531 13.438 7.406 1 97.5 188 GLU A CA 1
ATOM 1471 C C . GLU A 1 188 ? 28.5 13.266 5.891 1 97.5 188 GLU A C 1
ATOM 1473 O O . GLU A 1 188 ? 29.266 13.906 5.168 1 97.5 188 GLU A O 1
ATOM 1478 N N . LYS A 1 189 ? 27.656 12.414 5.473 1 96.88 189 LYS A N 1
ATOM 1479 C CA . LYS A 1 189 ? 27.641 12.078 4.055 1 96.88 189 LYS A CA 1
ATOM 1480 C C . LYS A 1 189 ? 26.812 13.094 3.258 1 96.88 189 LYS A C 1
ATOM 1482 O O . LYS A 1 189 ? 27.203 13.469 2.145 1 96.88 189 LYS A O 1
ATOM 1487 N N . PHE A 1 190 ? 25.656 13.562 3.842 1 97.31 190 PHE A N 1
ATOM 1488 C CA . PHE A 1 190 ? 24.719 14.312 3.021 1 97.31 190 PHE A CA 1
ATOM 1489 C C . PHE A 1 190 ? 24.5 15.711 3.584 1 97.31 190 PHE A C 1
ATOM 1491 O O . PHE A 1 190 ? 23.859 16.547 2.943 1 97.31 190 PHE A O 1
ATOM 1498 N N . GLY A 1 191 ? 24.984 15.961 4.727 1 94.25 191 GLY A N 1
ATOM 1499 C CA . GLY A 1 191 ? 24.672 17.156 5.488 1 94.25 191 GLY A CA 1
ATOM 1500 C C . GLY A 1 191 ? 25.062 18.438 4.773 1 94.25 191 GLY A C 1
ATOM 1501 O O . GLY A 1 191 ? 24.594 19.516 5.129 1 94.25 191 GLY A O 1
ATOM 1502 N N . TYR A 1 192 ? 25.875 18.375 3.801 1 90.94 192 TYR A N 1
ATOM 1503 C CA . TYR A 1 192 ? 26.281 19.547 3.029 1 90.94 192 TYR A CA 1
ATOM 1504 C C . TYR A 1 192 ? 25.219 19.922 2.012 1 90.94 192 TYR A C 1
ATOM 1506 O O . TYR A 1 192 ? 25.219 21.047 1.5 1 90.94 192 TYR A O 1
ATOM 1514 N N . LYS A 1 193 ? 24.297 19.031 1.735 1 95.06 193 LYS A N 1
ATOM 1515 C CA . LYS A 1 193 ? 23.312 19.266 0.688 1 95.06 193 LYS A CA 1
ATOM 1516 C C . LYS A 1 193 ? 21.906 19.266 1.257 1 95.06 193 LYS A C 1
ATOM 1518 O O . LYS A 1 193 ? 21 19.891 0.686 1 95.06 193 LYS A O 1
ATOM 1523 N N . VAL A 1 194 ? 21.656 18.562 2.379 1 96.81 194 VAL A N 1
ATOM 1524 C CA . VAL A 1 194 ? 20.328 18.453 2.979 1 96.81 194 VAL A CA 1
ATOM 1525 C C . VAL A 1 194 ? 20.422 18.609 4.492 1 96.81 194 VAL A C 1
ATOM 1527 O O . VAL A 1 194 ? 21.5 18.391 5.074 1 96.81 194 VAL A O 1
ATOM 1530 N N . HIS A 1 195 ? 19.359 19.047 5.039 1 95.81 195 HIS A N 1
ATOM 1531 C CA . HIS A 1 195 ? 19.219 19.062 6.488 1 95.81 195 HIS A CA 1
ATOM 1532 C C . HIS A 1 195 ? 18.797 17.703 7.027 1 95.81 195 HIS A C 1
ATOM 1534 O O . HIS A 1 195 ? 17.75 17.188 6.648 1 95.81 195 HIS A O 1
ATOM 1540 N N . VAL A 1 196 ? 19.641 17.062 7.875 1 96.88 196 VAL A N 1
ATOM 1541 C CA . VAL A 1 196 ? 19.359 15.773 8.492 1 96.88 196 VAL A CA 1
ATOM 1542 C C . VAL A 1 196 ? 19.094 15.961 9.984 1 96.88 196 VAL A C 1
ATOM 1544 O O . VAL A 1 196 ? 20 16.328 10.742 1 96.88 196 VAL A O 1
ATOM 1547 N N . VAL A 1 197 ? 17.875 15.641 10.383 1 93.25 197 VAL A N 1
ATOM 1548 C CA . VAL A 1 197 ? 17.547 15.984 11.758 1 93.25 197 VAL A CA 1
ATOM 1549 C C . VAL A 1 197 ? 16.688 14.883 12.375 1 93.25 197 VAL A C 1
ATOM 1551 O O . VAL A 1 197 ? 16.016 14.133 11.664 1 93.25 197 VAL A O 1
ATOM 1554 N N . GLN A 1 198 ? 16.812 14.75 13.656 1 93.94 198 GLN A N 1
ATOM 1555 C CA . GLN A 1 198 ? 15.906 13.906 14.43 1 93.94 198 GLN A CA 1
ATOM 1556 C C . GLN A 1 198 ? 14.664 14.68 14.867 1 93.94 198 GLN A C 1
ATOM 1558 O O . GLN A 1 198 ? 14.773 15.742 15.484 1 93.94 198 GLN A O 1
ATOM 1563 N N . THR A 1 199 ? 13.508 14.164 14.578 1 88.62 199 THR A N 1
ATOM 1564 C CA . THR A 1 199 ? 12.289 14.898 14.914 1 88.62 199 THR A CA 1
ATOM 1565 C C . THR A 1 199 ? 11.453 14.117 15.93 1 88.62 199 THR A C 1
ATOM 1567 O O . THR A 1 199 ? 10.477 14.641 16.469 1 88.62 199 THR A O 1
ATOM 1570 N N . SER A 1 200 ? 11.727 12.898 16.172 1 89.62 200 SER A N 1
ATOM 1571 C CA . SER A 1 200 ? 11.172 12.016 17.203 1 89.62 200 SER A CA 1
ATOM 1572 C C . SER A 1 200 ? 12.211 11.016 17.688 1 89.62 200 SER A C 1
ATOM 1574 O O . SER A 1 200 ? 13.32 10.945 17.141 1 89.62 200 SER A O 1
ATOM 1576 N N . PRO A 1 201 ? 11.836 10.281 18.719 1 91.62 201 PRO A N 1
ATOM 1577 C CA . PRO A 1 201 ? 12.805 9.289 19.188 1 91.62 201 PRO A CA 1
ATOM 1578 C C . PRO A 1 201 ? 13.148 8.258 18.109 1 91.62 201 PRO A C 1
ATOM 1580 O O . PRO A 1 201 ? 14.141 7.535 18.234 1 91.62 201 PRO A O 1
ATOM 1583 N N . PHE A 1 202 ? 12.383 8.25 17.047 1 95.31 202 PHE A N 1
ATOM 1584 C CA . PHE A 1 202 ? 12.602 7.191 16.062 1 95.31 202 PHE A CA 1
ATOM 1585 C C . PHE A 1 202 ? 12.562 7.754 14.641 1 95.31 202 PHE A C 1
ATOM 1587 O O . PHE A 1 202 ? 12.633 7 13.672 1 95.31 202 PHE A O 1
ATOM 1594 N N . PHE A 1 203 ? 12.422 9.031 14.492 1 95.94 203 PHE A N 1
ATOM 1595 C CA . PHE A 1 203 ? 12.344 9.609 13.156 1 95.94 203 PHE A CA 1
ATOM 1596 C C . PHE A 1 203 ? 13.625 10.352 12.805 1 95.94 203 PHE A C 1
ATOM 1598 O O . PHE A 1 203 ? 14.078 11.211 13.57 1 95.94 203 PHE A O 1
ATOM 1605 N N . MET A 1 204 ? 14.227 9.992 11.703 1 97.38 204 MET A N 1
ATOM 1606 C CA . MET A 1 204 ? 15.219 10.789 10.984 1 97.38 204 MET A CA 1
ATOM 1607 C C . MET A 1 204 ? 14.625 11.375 9.711 1 97.38 204 MET A C 1
ATOM 1609 O O . MET A 1 204 ? 14.016 10.648 8.914 1 97.38 204 MET A O 1
ATOM 1613 N N . GLU A 1 205 ? 14.836 12.648 9.547 1 96.88 205 GLU A N 1
ATOM 1614 C CA . GLU A 1 205 ? 14.188 13.352 8.453 1 96.88 205 GLU A CA 1
ATOM 1615 C C . GLU A 1 205 ? 15.203 14.086 7.582 1 96.88 205 GLU A C 1
ATOM 1617 O O . GLU A 1 205 ? 16.203 14.609 8.086 1 96.88 205 GLU A O 1
ATOM 1622 N N . PHE A 1 206 ? 15 14.039 6.258 1 97.5 206 PHE A N 1
ATOM 1623 C CA . PHE A 1 206 ? 15.766 14.797 5.281 1 97.5 206 PHE A CA 1
ATOM 1624 C C . PHE A 1 206 ? 14.914 15.891 4.652 1 97.5 206 PHE A C 1
ATOM 1626 O O . PHE A 1 206 ? 13.844 15.617 4.105 1 97.5 206 PHE A O 1
ATOM 1633 N N . THR A 1 207 ? 15.312 17.125 4.758 1 96.56 207 THR A N 1
ATOM 1634 C CA . THR A 1 207 ? 14.664 18.266 4.133 1 96.56 207 THR A CA 1
ATOM 1635 C C . THR A 1 207 ? 15.703 19.234 3.562 1 96.56 207 THR A C 1
ATOM 1637 O O . THR A 1 207 ? 16.906 19.062 3.783 1 96.56 207 THR A O 1
ATOM 1640 N N . MET A 1 208 ? 15.227 20.234 2.758 1 96.62 208 MET A N 1
ATOM 1641 C CA . MET A 1 208 ? 16.141 21.266 2.291 1 96.62 208 MET A CA 1
ATOM 1642 C C . MET A 1 208 ? 16.578 22.172 3.441 1 96.62 208 MET A C 1
ATOM 1644 O O . MET A 1 208 ? 15.766 22.516 4.305 1 96.62 208 MET A O 1
ATOM 1648 N N . PRO A 1 209 ? 17.844 22.562 3.416 1 95.38 209 PRO A N 1
ATOM 1649 C CA . PRO A 1 209 ? 18.297 23.484 4.457 1 95.38 209 PRO A CA 1
ATOM 1650 C C . PRO A 1 209 ? 17.625 24.844 4.391 1 95.38 209 PRO A C 1
ATOM 1652 O O . PRO A 1 209 ? 17.25 25.312 3.305 1 95.38 209 PRO A O 1
ATOM 1655 N N . GLY A 1 210 ? 17.469 25.469 5.555 1 93.56 210 GLY A N 1
ATOM 1656 C CA . GLY A 1 210 ? 16.969 26.828 5.629 1 93.56 210 GLY A CA 1
ATOM 1657 C C . GLY A 1 210 ? 15.453 26.906 5.559 1 93.56 210 GLY A C 1
ATOM 1658 O O . GLY A 1 210 ? 14.891 28 5.516 1 93.56 210 GLY A O 1
ATOM 1659 N N . VAL A 1 211 ? 14.844 25.781 5.586 1 94.81 211 VAL A N 1
ATOM 1660 C CA . VAL A 1 211 ? 13.391 25.75 5.477 1 94.81 211 VAL A CA 1
ATOM 1661 C C . VAL A 1 211 ? 12.766 25.781 6.871 1 94.81 211 VAL A C 1
ATOM 1663 O O . VAL A 1 211 ? 13.133 24.984 7.738 1 94.81 211 VAL A O 1
ATOM 1666 N N . ASN A 1 212 ? 11.945 26.688 7.137 1 95.5 212 ASN A N 1
ATOM 1667 C CA . ASN A 1 212 ? 11.109 26.828 8.328 1 95.5 212 ASN A CA 1
ATOM 1668 C C . ASN A 1 212 ? 9.82 27.578 8.031 1 95.5 212 ASN A C 1
ATOM 1670 O O . ASN A 1 212 ? 9.57 27.969 6.891 1 95.5 212 ASN A O 1
ATOM 1674 N N . LYS A 1 213 ? 9 27.703 9.016 1 97.12 213 LYS A N 1
ATOM 1675 C CA . LYS A 1 213 ? 7.688 28.297 8.781 1 97.12 213 LYS A CA 1
ATOM 1676 C C . LYS A 1 213 ? 7.809 29.734 8.297 1 97.12 213 LYS A C 1
ATOM 1678 O O . LYS A 1 213 ? 7.02 30.188 7.469 1 97.12 213 LYS A O 1
ATOM 1683 N N . GLU A 1 214 ? 8.797 30.516 8.828 1 98.06 214 GLU A N 1
ATOM 1684 C CA . GLU A 1 214 ? 9.047 31.875 8.328 1 98.06 214 GLU A CA 1
ATOM 1685 C C . GLU A 1 214 ? 9.383 31.859 6.84 1 98.06 214 GLU A C 1
ATOM 1687 O O . GLU A 1 214 ? 8.867 32.688 6.078 1 98.06 214 GLU A O 1
ATOM 1692 N N . TYR A 1 215 ? 10.234 30.938 6.434 1 97.81 215 TYR A N 1
ATOM 1693 C CA . TYR A 1 215 ? 10.602 30.766 5.035 1 97.81 215 TYR A CA 1
ATOM 1694 C C . TYR A 1 215 ? 9.367 30.656 4.152 1 97.81 215 TYR A C 1
ATOM 1696 O O . TYR A 1 215 ? 9.281 31.297 3.104 1 97.81 215 TYR A O 1
ATOM 1704 N N . GLY A 1 216 ? 8.43 29.875 4.551 1 98.19 216 GLY A N 1
ATOM 1705 C CA . GLY A 1 216 ? 7.191 29.703 3.803 1 98.19 216 GLY A CA 1
ATOM 1706 C C . GLY A 1 216 ? 6.395 30.984 3.662 1 98.19 216 GLY A C 1
ATOM 1707 O O . GLY A 1 216 ? 5.902 31.312 2.576 1 98.19 216 GLY A O 1
ATOM 1708 N N . LEU A 1 217 ? 6.305 31.766 4.727 1 98.12 217 LEU A N 1
ATOM 1709 C CA . LEU A 1 217 ? 5.566 33.031 4.711 1 98.12 217 LEU A CA 1
ATOM 1710 C C . LEU A 1 217 ? 6.234 34.031 3.779 1 98.12 217 LEU A C 1
ATOM 1712 O O . LEU A 1 217 ? 5.551 34.75 3.045 1 98.12 217 LEU A O 1
ATOM 1716 N N . GLU A 1 218 ? 7.5 34.031 3.84 1 98 218 GLU A N 1
ATOM 1717 C CA . GLU A 1 218 ? 8.25 34.938 2.945 1 98 218 GLU A CA 1
ATOM 1718 C C . GLU A 1 218 ? 8.016 34.562 1.483 1 98 218 GLU A C 1
ATOM 1720 O O . GLU A 1 218 ? 7.797 35.406 0.641 1 98 218 GLU A O 1
ATOM 1725 N N . ARG A 1 219 ? 8.086 33.312 1.204 1 97.44 219 ARG A N 1
ATOM 1726 C CA . ARG A 1 219 ? 7.906 32.781 -0.153 1 97.44 219 ARG A CA 1
ATOM 1727 C C . ARG A 1 219 ? 6.523 33.156 -0.686 1 97.44 219 ARG A C 1
ATOM 1729 O O . ARG A 1 219 ? 6.34 33.312 -1.894 1 97.44 219 ARG A O 1
ATOM 1736 N N . LEU A 1 220 ? 5.613 33.281 0.206 1 97 220 LEU A N 1
ATOM 1737 C CA . LEU A 1 220 ? 4.238 33.594 -0.172 1 97 220 LEU A CA 1
ATOM 1738 C C . LEU A 1 220 ? 4.043 35.125 -0.314 1 97 220 LEU A C 1
ATOM 1740 O O . LEU A 1 220 ? 2.975 35.562 -0.733 1 97 220 LEU A O 1
ATOM 1744 N N . GLY A 1 221 ? 5.008 35.812 0.114 1 97.06 221 GLY A N 1
ATOM 1745 C CA . GLY A 1 221 ? 4.93 37.281 0.006 1 97.06 221 GLY A CA 1
ATOM 1746 C C . GLY A 1 221 ? 4.082 37.906 1.091 1 97.06 221 GLY A C 1
ATOM 1747 O O . GLY A 1 221 ? 3.523 39 0.897 1 97.06 221 GLY A O 1
ATOM 1748 N N . ILE A 1 222 ? 3.969 37.281 2.174 1 96.94 222 ILE A N 1
ATOM 1749 C CA . ILE A 1 222 ? 3.188 37.844 3.273 1 96.94 222 ILE A CA 1
ATOM 1750 C C . ILE A 1 222 ? 3.938 39 3.896 1 96.94 222 ILE A C 1
ATOM 1752 O O . ILE A 1 222 ? 5.102 38.875 4.281 1 96.94 222 ILE A O 1
ATOM 1756 N N . ASP A 1 223 ? 3.273 40.094 3.998 1 97.62 223 ASP A N 1
ATOM 1757 C CA . ASP A 1 223 ? 3.867 41.312 4.574 1 97.62 223 ASP A CA 1
ATOM 1758 C C . ASP A 1 223 ? 3.977 41.188 6.094 1 97.62 223 ASP A C 1
ATOM 1760 O O . ASP A 1 223 ? 2.961 41.094 6.789 1 97.62 223 ASP A O 1
ATOM 1764 N N . PRO A 1 224 ? 5.25 41.25 6.605 1 97.94 224 PRO A N 1
ATOM 1765 C CA . PRO A 1 224 ? 5.41 41.094 8.055 1 97.94 224 PRO A CA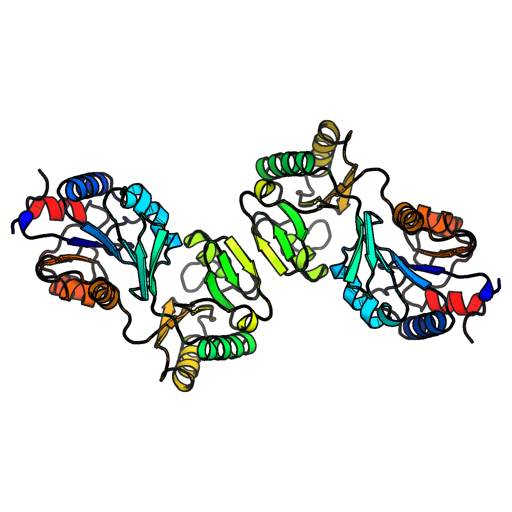 1
ATOM 1766 C C . PRO A 1 224 ? 4.77 42.25 8.844 1 97.94 224 PRO A C 1
ATOM 1768 O O . PRO A 1 224 ? 4.355 42.062 9.984 1 97.94 224 PRO A O 1
ATOM 1771 N N . GLU A 1 225 ? 4.586 43.406 8.258 1 97.75 225 GLU A N 1
ATOM 1772 C CA . GLU A 1 225 ? 4.086 44.562 8.953 1 97.75 225 GLU A CA 1
ATOM 1773 C C . GLU A 1 225 ? 2.596 44.438 9.258 1 97.75 225 GLU A C 1
ATOM 1775 O O . GLU A 1 225 ? 2.061 45.188 10.078 1 97.75 225 GLU A O 1
ATOM 1780 N N . THR A 1 226 ? 1.98 43.562 8.586 1 97.62 226 THR A N 1
ATOM 1781 C CA . THR A 1 226 ? 0.545 43.375 8.781 1 97.62 226 THR A CA 1
ATOM 1782 C C . THR A 1 226 ? 0.222 41.938 9.172 1 97.62 226 THR A C 1
ATOM 1784 O O . THR A 1 226 ? -0.917 41.5 9.023 1 97.62 226 THR A O 1
ATOM 1787 N N . LEU A 1 227 ? 1.254 41.25 9.68 1 97.75 227 LEU A N 1
ATOM 1788 C CA . LEU A 1 227 ? 1.109 39.812 10.016 1 97.75 227 LEU A CA 1
ATOM 1789 C C . LEU A 1 227 ? 1.063 39.625 11.531 1 97.75 227 LEU A C 1
ATOM 1791 O O . LEU A 1 227 ? 1.866 40.219 12.258 1 97.75 227 LEU A O 1
ATOM 1795 N N . MET A 1 228 ? 0.082 38.812 11.961 1 98 228 MET A N 1
ATOM 1796 C CA . MET A 1 228 ? 0.047 38.312 13.32 1 98 228 MET A CA 1
ATOM 1797 C C . MET A 1 228 ? 0.244 36.781 13.336 1 98 228 MET A C 1
ATOM 1799 O O . MET A 1 228 ? -0.444 36.062 12.609 1 98 228 MET A O 1
ATOM 1803 N N . SER A 1 229 ? 1.173 36.312 14.148 1 98.5 229 SER A N 1
ATOM 1804 C CA . SER A 1 229 ? 1.479 34.875 14.188 1 98.5 229 SER A CA 1
ATOM 1805 C C . SER A 1 229 ? 1.151 34.281 15.555 1 98.5 229 SER A C 1
ATOM 1807 O O . SER A 1 229 ? 1.181 35 16.562 1 98.5 229 SER A O 1
ATOM 1809 N N . PHE A 1 230 ? 0.795 33.031 15.562 1 98.75 230 PHE A N 1
ATOM 1810 C CA . PHE A 1 230 ? 0.447 32.281 16.766 1 98.75 230 PHE A CA 1
ATOM 1811 C C . PHE A 1 230 ? 1.267 31.016 16.875 1 98.75 230 PHE A C 1
ATOM 1813 O O . PHE A 1 230 ? 1.342 30.234 15.93 1 98.75 230 PHE A O 1
ATOM 1820 N N . GLY A 1 231 ? 1.901 30.75 18.016 1 98.38 231 GLY A N 1
ATOM 1821 C CA . GLY A 1 231 ? 2.744 29.578 18.172 1 98.38 231 GLY A CA 1
ATOM 1822 C C . GLY A 1 231 ? 2.93 29.156 19.609 1 98.38 231 GLY A C 1
ATOM 1823 O O . GLY A 1 231 ? 2.49 29.859 20.531 1 98.38 231 GLY A O 1
ATOM 1824 N N . ASP A 1 232 ? 3.564 27.906 19.781 1 98.12 232 ASP A N 1
ATOM 1825 C CA . ASP A 1 232 ? 3.73 27.406 21.141 1 98.12 232 ASP A CA 1
ATOM 1826 C C . ASP A 1 232 ? 5.121 26.797 21.344 1 98.12 232 ASP A C 1
ATOM 1828 O O . ASP A 1 232 ? 5.551 26.578 22.484 1 98.12 232 ASP A O 1
ATOM 1832 N N . ASN A 1 233 ? 5.832 26.5 20.297 1 96.25 233 ASN A N 1
ATOM 1833 C CA . ASN A 1 233 ? 7.09 25.781 20.438 1 96.25 233 ASN A CA 1
ATOM 1834 C C . ASN A 1 233 ? 8.219 26.438 19.641 1 96.25 233 ASN A C 1
ATOM 1836 O O . ASN A 1 233 ? 7.984 27.406 18.922 1 96.25 233 ASN A O 1
ATOM 1840 N N . MET A 1 234 ? 9.445 25.875 19.781 1 94.31 234 MET A N 1
ATOM 1841 C CA . MET A 1 234 ? 10.648 26.484 19.219 1 94.31 234 MET A CA 1
ATOM 1842 C C . MET A 1 234 ? 10.586 26.516 17.703 1 94.31 234 MET A C 1
ATOM 1844 O O . MET A 1 234 ? 11.148 27.422 17.078 1 94.31 234 MET A O 1
ATOM 1848 N N . ASN A 1 235 ? 9.875 25.625 17.062 1 92.5 235 ASN A N 1
ATOM 1849 C CA . ASN A 1 235 ? 9.789 25.641 15.602 1 92.5 235 ASN A CA 1
ATOM 1850 C C . ASN A 1 235 ? 8.883 26.75 15.094 1 92.5 235 ASN A C 1
ATOM 1852 O O . ASN A 1 235 ? 8.797 26.984 13.891 1 92.5 235 ASN A O 1
ATOM 1856 N N . ASP A 1 236 ? 8.32 27.469 16.031 1 97.19 236 ASP A N 1
ATOM 1857 C CA . ASP A 1 236 ? 7.477 28.609 15.688 1 97.19 236 ASP A CA 1
ATOM 1858 C C . ASP A 1 236 ? 8.242 29.922 15.836 1 97.19 236 ASP A C 1
ATOM 1860 O O . ASP A 1 236 ? 7.781 30.969 15.367 1 97.19 236 ASP A O 1
ATOM 1864 N N . LYS A 1 237 ? 9.344 29.891 16.422 1 97.06 237 LYS A N 1
ATOM 1865 C CA . LYS A 1 237 ? 10.055 31.094 16.844 1 97.06 237 LYS A CA 1
ATOM 1866 C C . LYS A 1 237 ? 10.289 32.031 15.672 1 97.06 237 LYS A C 1
ATOM 1868 O O . LYS A 1 237 ? 9.961 33.219 15.742 1 97.06 237 LYS A O 1
ATOM 1873 N N . GLU A 1 238 ? 10.82 31.531 14.602 1 97.5 238 GLU A N 1
ATOM 1874 C CA . GLU A 1 238 ? 11.141 32.375 13.453 1 97.5 238 GLU A CA 1
ATOM 1875 C C . GLU A 1 238 ? 9.883 32.969 12.836 1 97.5 238 GLU A C 1
ATOM 1877 O O . GLU A 1 238 ? 9.883 34.125 12.43 1 97.5 238 GLU A O 1
ATOM 1882 N N . MET A 1 239 ? 8.867 32.219 12.812 1 98.06 239 MET A N 1
ATOM 1883 C CA . MET A 1 239 ? 7.586 32.719 12.312 1 98.06 239 MET A CA 1
ATOM 1884 C C . MET A 1 239 ? 7.039 33.812 13.211 1 98.06 239 MET A C 1
ATOM 1886 O O . MET A 1 239 ? 6.551 34.844 12.727 1 98.06 239 MET A O 1
ATOM 1890 N N . MET A 1 240 ? 7.164 33.656 14.492 1 97.88 240 MET A N 1
ATOM 1891 C CA . MET A 1 240 ? 6.648 34.625 15.469 1 97.88 240 MET A CA 1
ATOM 1892 C C . MET A 1 240 ? 7.465 35.906 15.445 1 97.88 240 MET A C 1
ATOM 1894 O O . MET A 1 240 ? 6.914 37 15.633 1 97.88 240 MET A O 1
ATOM 1898 N N . GLU A 1 241 ? 8.703 35.75 15.125 1 97.75 241 GLU A N 1
ATOM 1899 C CA . GLU A 1 241 ? 9.57 36.938 15.039 1 97.75 241 GLU A CA 1
ATOM 1900 C C . GLU A 1 241 ? 9.391 37.656 13.711 1 97.75 241 GLU A C 1
ATOM 1902 O O . GLU A 1 241 ? 9.664 38.844 13.609 1 97.75 241 GLU A O 1
ATOM 1907 N N . TYR A 1 242 ? 8.977 36.969 12.758 1 97.69 242 TYR A N 1
ATOM 1908 C CA . TYR A 1 242 ? 8.789 37.5 11.414 1 97.69 242 TYR A CA 1
ATOM 1909 C C . TYR A 1 242 ? 7.617 38.469 11.375 1 97.69 242 TYR A C 1
ATOM 1911 O O . TYR A 1 242 ? 7.699 39.531 10.75 1 97.69 242 TYR A O 1
ATOM 1919 N N . GLY A 1 243 ? 6.539 38.188 12.023 1 96.62 243 GLY A N 1
ATOM 1920 C CA . GLY A 1 243 ? 5.367 39.062 12.047 1 96.62 243 GLY A CA 1
ATOM 1921 C C . GLY A 1 243 ? 5.512 40.219 12.992 1 96.62 243 GLY A C 1
ATOM 1922 O O . GLY A 1 243 ? 6.184 40.125 14.016 1 96.62 243 GLY A O 1
ATOM 1923 N N . LYS A 1 244 ? 4.82 41.281 12.609 1 97 244 LYS A N 1
ATOM 1924 C CA . LYS A 1 244 ? 4.824 42.469 13.477 1 97 244 LYS A CA 1
ATOM 1925 C C . LYS A 1 244 ? 4.227 42.125 14.844 1 97 244 LYS A C 1
ATOM 1927 O O . LYS A 1 244 ? 4.684 42.656 15.859 1 97 244 LYS A O 1
ATOM 1932 N N . TYR A 1 245 ? 3.246 41.281 14.844 1 96.88 245 TYR A N 1
ATOM 1933 C CA . TYR A 1 245 ? 2.6 40.844 16.078 1 96.88 245 TYR A CA 1
ATOM 1934 C C . TYR A 1 245 ? 2.648 39.344 16.234 1 96.88 245 TYR A C 1
ATOM 1936 O O . TYR A 1 245 ? 2.637 38.594 15.234 1 96.88 245 TYR A O 1
ATOM 1944 N N . SER A 1 246 ? 2.77 38.906 17.484 1 98.12 246 SER A N 1
ATOM 1945 C CA . SER A 1 246 ? 2.775 37.469 17.75 1 98.12 246 SER A CA 1
ATOM 1946 C C . SER A 1 246 ? 2.117 37.156 19.078 1 98.12 246 SER A C 1
ATOM 1948 O O . SER A 1 246 ? 2.174 37.969 20.016 1 98.12 246 SER A O 1
ATOM 1950 N N . VAL A 1 247 ? 1.471 36.031 19.094 1 98.56 247 VAL A N 1
ATOM 1951 C CA . VAL A 1 247 ? 0.811 35.562 20.297 1 98.56 247 VAL A CA 1
ATOM 1952 C C . VAL A 1 247 ? 1.32 34.156 20.656 1 98.56 247 VAL A C 1
ATOM 1954 O O . VAL A 1 247 ? 1.302 33.25 19.828 1 98.56 247 VAL A O 1
ATOM 1957 N N . ALA A 1 248 ? 1.775 33.969 21.859 1 98.75 248 ALA A N 1
ATOM 1958 C CA . ALA A 1 248 ? 2.051 32.625 22.422 1 98.75 248 ALA A CA 1
ATOM 1959 C C . ALA A 1 248 ? 0.882 32.156 23.281 1 98.75 248 ALA A C 1
ATOM 1961 O O . ALA A 1 248 ? 0.381 32.875 24.125 1 98.75 248 ALA A O 1
ATOM 1962 N N . VAL A 1 249 ? 0.496 30.984 23.031 1 98.75 249 VAL A N 1
ATOM 1963 C CA . VAL A 1 249 ? -0.522 30.406 23.906 1 98.75 249 VAL A CA 1
ATOM 1964 C C . VAL A 1 249 ? 0.098 30.031 25.25 1 98.75 249 VAL A C 1
ATOM 1966 O O . VAL A 1 249 ? 1.322 29.953 25.375 1 98.75 249 VAL A O 1
ATOM 1969 N N . GLY A 1 250 ? -0.801 29.828 26.219 1 98.44 250 GLY A N 1
ATOM 1970 C CA . GLY A 1 250 ? -0.349 29.656 27.578 1 98.44 250 GLY A CA 1
ATOM 1971 C C . GLY A 1 250 ? 0.551 28.453 27.766 1 98.44 250 GLY A C 1
ATOM 1972 O O . GLY A 1 250 ? 1.418 28.438 28.641 1 98.44 250 GLY A O 1
ATOM 1973 N N . ASN A 1 251 ? 0.38 27.438 26.984 1 98.44 251 ASN A N 1
ATOM 1974 C CA . ASN A 1 251 ? 1.163 26.219 27.109 1 98.44 251 ASN A CA 1
ATOM 1975 C C . ASN A 1 251 ? 2.461 26.297 26.312 1 98.44 251 ASN A C 1
ATOM 1977 O O . ASN A 1 251 ? 3.193 25.312 26.203 1 98.44 251 ASN A O 1
ATOM 1981 N N . ALA A 1 252 ? 2.826 27.438 25.812 1 98.31 252 ALA A N 1
ATOM 1982 C CA . ALA A 1 252 ? 4.043 27.578 25.016 1 98.31 252 ALA A CA 1
ATOM 1983 C C . ALA A 1 252 ? 5.285 27.469 25.906 1 98.31 252 ALA A C 1
ATOM 1985 O O . ALA A 1 252 ? 5.219 27.656 27.109 1 98.31 252 ALA A O 1
ATOM 1986 N N . VAL A 1 253 ? 6.359 27.125 25.328 1 97.81 253 VAL A N 1
ATOM 1987 C CA . VAL A 1 253 ? 7.629 27.078 26.047 1 97.81 253 VAL A CA 1
ATOM 1988 C C . VAL A 1 253 ? 8.094 28.5 26.359 1 97.81 253 VAL A C 1
ATOM 1990 O O . VAL A 1 253 ? 7.734 29.453 25.656 1 97.81 253 VAL A O 1
ATOM 1993 N N . ASP A 1 254 ? 8.914 28.625 27.281 1 97.94 254 ASP A N 1
ATOM 1994 C CA . ASP A 1 254 ? 9.289 29.922 27.844 1 97.94 254 ASP A CA 1
ATOM 1995 C C . ASP A 1 254 ? 9.969 30.797 26.781 1 97.94 254 ASP A C 1
ATOM 1997 O O . ASP A 1 254 ? 9.633 31.969 26.641 1 97.94 254 ASP A O 1
ATOM 2001 N N . PRO A 1 255 ? 10.852 30.266 26.031 1 97.69 255 PRO A N 1
ATOM 2002 C CA . PRO A 1 255 ? 11.516 31.109 25.047 1 97.69 255 PRO A CA 1
ATOM 2003 C C . PRO A 1 255 ? 10.547 31.703 24.031 1 97.69 255 PRO A C 1
ATOM 2005 O O . PRO A 1 255 ? 10.766 32.812 23.531 1 97.69 255 PRO A O 1
ATOM 2008 N N . VAL A 1 256 ? 9.547 31.031 23.75 1 98.12 256 VAL A N 1
ATOM 2009 C CA . VAL A 1 256 ? 8.539 31.5 22.812 1 98.12 256 VAL A CA 1
ATOM 2010 C C . VAL A 1 256 ? 7.668 32.562 23.469 1 98.12 256 VAL A C 1
ATOM 2012 O O . VAL A 1 256 ? 7.324 33.562 22.844 1 98.12 256 VAL A O 1
ATOM 2015 N N . LYS A 1 257 ? 7.352 32.406 24.703 1 98.44 257 LYS A N 1
ATOM 2016 C CA . LYS A 1 257 ? 6.59 33.406 25.438 1 98.44 257 LYS A CA 1
ATOM 2017 C C . LYS A 1 257 ? 7.363 34.688 25.562 1 98.44 257 LYS A C 1
ATOM 2019 O O . LYS A 1 257 ? 6.773 35.781 25.5 1 98.44 257 LYS A O 1
ATOM 2024 N N . GLU A 1 258 ? 8.586 34.594 25.625 1 97.75 258 GLU A N 1
ATOM 2025 C CA . GLU A 1 258 ? 9.438 35.781 25.859 1 97.75 258 GLU A CA 1
ATOM 2026 C C . GLU A 1 258 ? 9.469 36.688 24.641 1 97.75 258 GLU A C 1
ATOM 2028 O O . GLU A 1 258 ? 9.648 37.906 24.766 1 97.75 258 GLU A O 1
ATOM 2033 N N . ILE A 1 259 ? 9.266 36.156 23.5 1 96.94 259 ILE A N 1
ATOM 2034 C CA . ILE A 1 259 ? 9.391 36.969 22.297 1 96.94 259 ILE A CA 1
ATOM 2035 C C . ILE A 1 259 ?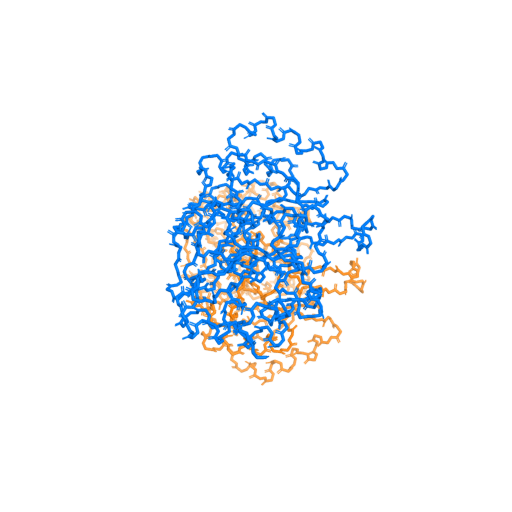 8.008 37.438 21.828 1 96.94 259 ILE A C 1
ATOM 2037 O O . ILE A 1 259 ? 7.895 38.281 20.953 1 96.94 259 ILE A O 1
ATOM 2041 N N . ALA A 1 260 ? 6.977 36.938 22.391 1 98.19 260 ALA A N 1
ATOM 2042 C CA . ALA A 1 260 ? 5.621 37.188 21.906 1 98.19 260 ALA A CA 1
ATOM 2043 C C . ALA A 1 260 ? 5.145 38.594 22.297 1 98.19 260 ALA A C 1
ATOM 2045 O O . ALA A 1 260 ? 5.484 39.094 23.375 1 98.19 260 ALA A O 1
ATOM 2046 N N . THR A 1 261 ? 4.332 39.156 21.422 1 97.06 261 THR A N 1
ATOM 2047 C CA . THR A 1 261 ? 3.662 40.406 21.719 1 97.06 261 THR A CA 1
ATOM 2048 C C . THR A 1 261 ? 2.697 40.25 22.891 1 97.06 261 THR A C 1
ATOM 2050 O O . THR A 1 261 ? 2.51 41.156 23.688 1 97.06 261 THR A O 1
ATOM 2053 N N . TYR A 1 262 ? 2.084 39.125 22.969 1 97.75 262 TYR A N 1
ATOM 2054 C CA . TYR A 1 262 ? 1.1 38.781 24 1 97.75 262 TYR A CA 1
ATOM 2055 C C . TYR A 1 262 ? 1.093 37.281 24.297 1 97.75 262 TYR A C 1
ATOM 2057 O O . TYR A 1 262 ? 1.252 36.469 23.391 1 97.75 262 TYR A O 1
ATOM 2065 N N . VAL A 1 263 ? 1.002 36.938 25.578 1 98.75 263 VAL A N 1
ATOM 2066 C CA . VAL A 1 263 ? 0.832 35.562 26 1 98.75 263 VAL A CA 1
ATOM 2067 C C . VAL A 1 263 ? -0.614 35.312 26.422 1 98.75 263 VAL A C 1
ATOM 2069 O O . VAL A 1 263 ? -1.101 35.969 27.359 1 98.75 263 VAL A O 1
ATOM 2072 N N . SER A 1 264 ? -1.267 34.469 25.75 1 98.56 264 SER A N 1
ATOM 2073 C CA . SER A 1 264 ? -2.674 34.188 26.016 1 98.56 264 SER A CA 1
ATOM 2074 C C . SER A 1 264 ? -2.83 33 26.953 1 98.56 264 SER A C 1
ATOM 2076 O O . SER A 1 264 ? -1.875 32.594 27.625 1 98.56 264 SER A O 1
ATOM 2078 N N . THR A 1 265 ? -4.141 32.531 27.125 1 98.5 265 THR A N 1
ATOM 2079 C CA . THR A 1 265 ? -4.406 31.281 27.844 1 98.5 265 THR A CA 1
ATOM 2080 C C . THR A 1 265 ? -3.982 30.078 27 1 98.5 265 THR A C 1
ATOM 2082 O O . THR A 1 265 ? -3.482 30.234 25.891 1 98.5 265 THR A O 1
ATOM 2085 N N . SER A 1 266 ? -4.215 28.891 27.562 1 98.56 266 SER A N 1
ATOM 2086 C CA . SER A 1 266 ? -3.713 27.688 26.906 1 98.56 266 SER A CA 1
ATOM 2087 C C . SER A 1 266 ? -4.586 27.297 25.719 1 98.56 266 SER A C 1
ATOM 2089 O O . SER A 1 266 ? -5.695 27.812 25.562 1 98.56 266 SER A O 1
ATOM 2091 N N . ASN A 1 267 ? -4.004 26.406 24.875 1 98.19 267 ASN A N 1
ATOM 2092 C CA . ASN A 1 267 ? -4.746 25.891 23.734 1 98.19 267 ASN A CA 1
ATOM 2093 C C . ASN A 1 267 ? -6.004 25.141 24.172 1 98.19 267 ASN A C 1
ATOM 2095 O O . ASN A 1 267 ? -6.957 25.016 23.391 1 98.19 267 ASN A O 1
ATOM 2099 N N . ASP A 1 268 ? -6.082 24.703 25.391 1 98.38 268 ASP A N 1
ATOM 2100 C CA . ASP A 1 268 ? -7.25 24 25.938 1 98.38 268 ASP A CA 1
ATOM 2101 C C . ASP A 1 268 ? -8.242 24.984 26.547 1 98.38 268 ASP A C 1
ATOM 2103 O O . ASP A 1 268 ? -9.344 24.594 26.938 1 98.38 268 ASP A O 1
ATOM 2107 N N . GLU A 1 269 ? -7.891 26.203 26.641 1 98.31 269 GLU A N 1
ATOM 2108 C CA . GLU A 1 269 ? -8.727 27.234 27.25 1 98.31 269 GLU A CA 1
ATOM 2109 C C . GLU A 1 269 ? -9.031 28.359 26.25 1 98.31 269 GLU A C 1
ATOM 2111 O O . GLU A 1 269 ? -9.031 29.531 26.609 1 98.31 269 GLU A O 1
ATOM 2116 N N . GLU A 1 270 ? -9.195 28.016 25.016 1 98.19 270 GLU A N 1
ATOM 2117 C CA . GLU A 1 270 ? -9.516 28.969 23.953 1 98.19 270 GLU A CA 1
ATOM 2118 C C . GLU A 1 270 ? -8.477 30.078 23.859 1 98.19 270 GLU A C 1
ATOM 2120 O O . GLU A 1 270 ? -8.82 31.25 23.75 1 98.19 270 GLU A O 1
ATOM 2125 N N . GLY A 1 271 ? -7.27 29.688 23.875 1 98.38 271 GLY A N 1
ATOM 2126 C CA . GLY A 1 271 ? -6.172 30.641 23.906 1 98.38 271 GLY A CA 1
ATOM 2127 C C . GLY A 1 271 ? -6.211 31.625 22.75 1 98.38 271 GLY A C 1
ATOM 2128 O O . GLY A 1 271 ? -5.926 32.812 22.922 1 98.38 271 GLY A O 1
ATOM 2129 N N . ILE A 1 272 ? -6.543 31.203 21.594 1 98.5 272 ILE A N 1
ATOM 2130 C CA . ILE A 1 272 ? -6.598 32.062 20.422 1 98.5 272 ILE A CA 1
ATOM 2131 C C . ILE A 1 272 ? -7.773 33.031 20.531 1 98.5 272 ILE A C 1
ATOM 2133 O O . ILE A 1 272 ? -7.625 34.219 20.297 1 98.5 272 ILE A O 1
ATOM 2137 N N . TYR A 1 273 ? -8.93 32.562 20.906 1 98.19 273 TYR A N 1
ATOM 2138 C CA . TYR A 1 273 ? -10.102 33.406 21.094 1 98.19 273 TYR A CA 1
ATOM 2139 C C . TYR A 1 273 ? -9.836 34.469 22.156 1 98.19 273 TYR A C 1
ATOM 2141 O O . TYR A 1 273 ? -10.211 35.625 21.969 1 98.19 273 TYR A O 1
ATOM 2149 N N . GLU A 1 274 ? -9.242 34.031 23.234 1 98.19 274 GLU A N 1
ATOM 2150 C CA . GLU A 1 274 ? -8.938 34.969 24.312 1 98.19 274 GLU A CA 1
ATOM 2151 C C . GLU A 1 274 ? -7.977 36.062 23.844 1 98.19 274 GLU A C 1
ATOM 2153 O O . GLU A 1 274 ? -8.07 37.219 24.266 1 98.19 274 GLU A O 1
ATOM 2158 N N . ALA A 1 275 ? -7.051 35.688 23 1 98 275 ALA A N 1
ATOM 2159 C CA . ALA A 1 275 ? -6.172 36.688 22.406 1 98 275 ALA A CA 1
ATOM 2160 C C . ALA A 1 275 ? -6.961 37.656 21.547 1 98 275 ALA A C 1
ATOM 2162 O O . ALA A 1 275 ? -6.727 38.875 21.578 1 98 275 ALA A O 1
ATOM 2163 N N . PHE A 1 276 ? -7.867 37.188 20.734 1 97.69 276 PHE A N 1
ATOM 2164 C CA . PHE A 1 276 ? -8.711 38.031 19.906 1 97.69 276 PHE A CA 1
ATOM 2165 C C . PHE A 1 276 ? -9.508 39 20.766 1 97.69 276 PHE A C 1
ATOM 2167 O O . PHE A 1 276 ? -9.656 40.188 20.406 1 97.69 276 PHE A O 1
ATOM 2174 N N . LYS A 1 277 ? -10.016 38.531 21.859 1 96.5 277 LYS A N 1
ATOM 2175 C CA . LYS A 1 277 ? -10.75 39.375 22.781 1 96.5 277 LYS A CA 1
ATOM 2176 C C . LYS A 1 277 ? -9.852 40.5 23.344 1 96.5 277 LYS A C 1
ATOM 2178 O O . LYS A 1 277 ? -10.258 41.656 23.406 1 96.5 277 LYS A O 1
ATOM 2183 N N . HIS A 1 278 ? -8.734 40.094 23.734 1 95.88 278 HIS A N 1
ATOM 2184 C CA . HIS A 1 278 ? -7.77 41.031 24.281 1 95.88 278 HIS A CA 1
ATOM 2185 C C . HIS A 1 278 ? -7.492 42.156 23.312 1 95.88 278 HIS A C 1
ATOM 2187 O O . HIS A 1 278 ? -7.414 43.312 23.719 1 95.88 278 HIS A O 1
ATOM 2193 N N . PHE A 1 279 ? -7.363 41.844 22.031 1 95.69 279 PHE A N 1
ATOM 2194 C CA . PHE A 1 279 ? -6.996 42.812 21.031 1 95.69 279 PHE A CA 1
ATOM 2195 C C . PHE A 1 279 ? -8.242 43.5 20.453 1 95.69 279 PHE A C 1
ATOM 2197 O O . PHE A 1 279 ? -8.133 44.406 19.625 1 95.69 279 PHE A O 1
ATOM 2204 N N . GLY A 1 280 ? -9.398 43.031 20.812 1 94.44 280 GLY A N 1
ATOM 2205 C CA . GLY A 1 280 ? -10.648 43.656 20.406 1 94.44 280 GLY A CA 1
ATOM 2206 C C . GLY A 1 280 ? -11.117 43.219 19.031 1 94.44 280 GLY A C 1
ATOM 2207 O O . GLY A 1 280 ? -11.828 43.969 18.344 1 94.44 280 GLY A O 1
ATOM 2208 N N . PHE A 1 281 ? -10.625 42.094 18.625 1 95.25 281 PHE A N 1
ATOM 2209 C CA . PHE A 1 281 ? -11.023 41.562 17.312 1 95.25 281 PHE A CA 1
ATOM 2210 C C . PHE A 1 281 ? -12.406 40.938 17.375 1 95.25 281 PHE A C 1
ATOM 2212 O O . PHE A 1 281 ? -13.07 40.781 16.344 1 95.25 281 PHE A O 1
ATOM 2219 N N . VAL A 1 282 ? -12.766 40.5 18.609 1 91.81 282 VAL A N 1
ATOM 2220 C CA . VAL A 1 282 ? -14.078 39.938 18.875 1 91.81 282 VAL A CA 1
ATOM 2221 C C . VAL A 1 282 ? -14.695 40.594 20.109 1 91.81 282 VAL A C 1
ATOM 2223 O O . VAL A 1 282 ? -14.016 41.312 20.844 1 91.81 282 VAL A O 1
ATOM 2226 N N . GLU A 1 283 ? -16.109 40.406 20.219 1 83.38 283 GLU A N 1
ATOM 2227 C CA . GLU A 1 283 ? -16.812 40.969 21.359 1 83.38 283 GLU A CA 1
ATOM 2228 C C . GLU A 1 283 ? -16.672 40.094 22.594 1 83.38 283 GLU A C 1
ATOM 2230 O O . GLU A 1 283 ? -16.562 38.875 22.484 1 83.38 283 GLU A O 1
ATOM 2235 N N . MET B 1 1 ? 3.387 -46.062 -24.891 1 77.75 1 MET B N 1
ATOM 2236 C CA . MET B 1 1 ? 3.154 -44.656 -25.172 1 77.75 1 MET B CA 1
ATOM 2237 C C . MET B 1 1 ? 4.402 -44 -25.781 1 77.75 1 MET B C 1
ATOM 2239 O O . MET B 1 1 ? 5.52 -44.312 -25.359 1 77.75 1 MET B O 1
ATOM 2243 N N . ASP B 1 2 ? 4.121 -43.375 -26.875 1 82.56 2 ASP B N 1
ATOM 2244 C CA . ASP B 1 2 ? 5.227 -42.688 -27.547 1 82.56 2 ASP B CA 1
ATOM 2245 C C . ASP B 1 2 ? 5.188 -41.188 -27.281 1 82.56 2 ASP B C 1
ATOM 2247 O O . ASP B 1 2 ? 4.113 -40.594 -27.25 1 82.56 2 ASP B O 1
ATOM 2251 N N . ILE B 1 3 ? 6.301 -40.719 -26.953 1 83.88 3 ILE B N 1
ATOM 2252 C CA . ILE B 1 3 ? 6.398 -39.281 -26.672 1 83.88 3 ILE B CA 1
ATOM 2253 C C . ILE B 1 3 ? 5.828 -38.469 -27.828 1 83.88 3 ILE B C 1
ATOM 2255 O O . ILE B 1 3 ? 5.297 -37.375 -27.641 1 83.88 3 ILE B O 1
ATOM 2259 N N . ASN B 1 4 ? 5.953 -39 -28.984 1 84.44 4 ASN B N 1
ATOM 2260 C CA . ASN B 1 4 ? 5.473 -38.344 -30.188 1 84.44 4 ASN B CA 1
ATOM 2261 C C . ASN B 1 4 ? 3.953 -38.188 -30.156 1 84.44 4 ASN B C 1
ATOM 2263 O O . ASN B 1 4 ? 3.398 -37.375 -30.922 1 84.44 4 ASN B O 1
ATOM 2267 N N . ASP B 1 5 ? 3.334 -38.812 -29.234 1 89.88 5 ASP B N 1
ATOM 2268 C CA . ASP B 1 5 ? 1.885 -38.75 -29.094 1 89.88 5 ASP B CA 1
ATOM 2269 C C . ASP B 1 5 ? 1.481 -37.562 -28.188 1 89.88 5 ASP B C 1
ATOM 2271 O O . ASP B 1 5 ? 0.305 -37.219 -28.125 1 89.88 5 ASP B O 1
ATOM 2275 N N . ILE B 1 6 ? 2.479 -37.031 -27.594 1 94.94 6 ILE B N 1
ATOM 2276 C CA . ILE B 1 6 ? 2.209 -35.969 -26.609 1 94.94 6 ILE B CA 1
ATOM 2277 C C . ILE B 1 6 ? 2.623 -34.625 -27.188 1 94.94 6 ILE B C 1
ATOM 2279 O O . ILE B 1 6 ? 3.797 -34.406 -27.484 1 94.94 6 ILE B O 1
ATOM 2283 N N . LYS B 1 7 ? 1.681 -33.781 -27.266 1 95.44 7 LYS B N 1
ATOM 2284 C CA . LYS B 1 7 ? 1.972 -32.438 -27.781 1 95.44 7 LYS B CA 1
ATOM 2285 C C . LYS B 1 7 ? 2.014 -31.406 -26.656 1 95.44 7 LYS B C 1
ATOM 2287 O O . LYS B 1 7 ? 2.645 -30.359 -26.797 1 95.44 7 LYS B O 1
ATOM 2292 N N . ALA B 1 8 ? 1.311 -31.75 -25.578 1 96.56 8 ALA B N 1
ATOM 2293 C CA . ALA B 1 8 ? 1.282 -30.844 -24.453 1 96.56 8 ALA B CA 1
ATOM 2294 C C . ALA B 1 8 ? 1.279 -31.594 -23.125 1 96.56 8 ALA B C 1
ATOM 2296 O O . ALA B 1 8 ? 0.759 -32.719 -23.047 1 96.56 8 ALA B O 1
ATOM 2297 N N . MET B 1 9 ? 1.89 -30.953 -22.125 1 97.44 9 MET B N 1
ATOM 2298 C CA . MET B 1 9 ? 1.86 -31.453 -20.75 1 97.44 9 MET B CA 1
ATOM 2299 C C . MET B 1 9 ? 1.405 -30.359 -19.781 1 97.44 9 MET B C 1
ATOM 2301 O O . MET B 1 9 ? 1.931 -29.234 -19.812 1 97.44 9 MET B O 1
ATOM 2305 N N . ALA B 1 10 ? 0.429 -30.609 -18.969 1 98.31 10 ALA B N 1
ATOM 2306 C CA . ALA B 1 10 ? -0.076 -29.672 -17.969 1 98.31 10 ALA B CA 1
ATOM 2307 C C . ALA B 1 10 ? 0.283 -30.125 -16.547 1 98.31 10 ALA B C 1
ATOM 2309 O O . ALA B 1 10 ? 0.065 -31.281 -16.188 1 98.31 10 ALA B O 1
ATOM 2310 N N . PHE B 1 11 ? 0.811 -29.172 -15.797 1 98.44 11 PHE B N 1
ATOM 2311 C CA . PHE B 1 11 ? 1.312 -29.516 -14.469 1 98.44 11 PHE B CA 1
ATOM 2312 C C . PHE B 1 11 ? 0.628 -28.688 -13.398 1 98.44 11 PHE B C 1
ATOM 2314 O O . PHE B 1 11 ? 0.668 -27.453 -13.438 1 98.44 11 PHE B O 1
ATOM 2321 N N . ASP B 1 12 ? -0.001 -29.391 -12.43 1 98.19 12 ASP B N 1
ATOM 2322 C CA . ASP B 1 12 ? -0.221 -28.719 -11.148 1 98.19 12 ASP B CA 1
ATOM 2323 C C . ASP B 1 12 ? 1.104 -28.312 -10.516 1 98.19 12 ASP B C 1
ATOM 2325 O O . ASP B 1 12 ? 2.146 -28.906 -10.797 1 98.19 12 ASP B O 1
ATOM 2329 N N . MET B 1 13 ? 1.033 -27.297 -9.633 1 97.19 13 MET B N 1
A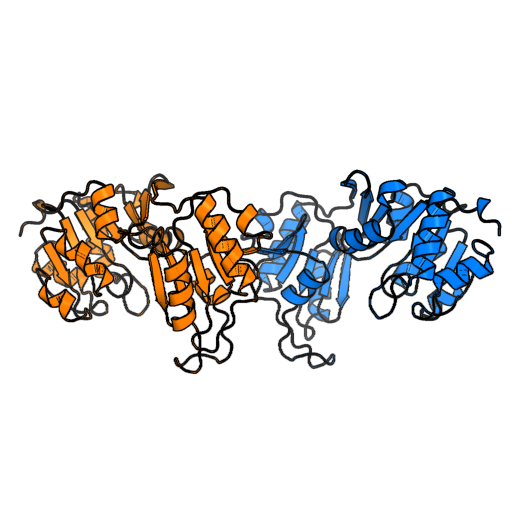TOM 2330 C CA . MET B 1 13 ? 2.268 -26.766 -9.062 1 97.19 13 MET B CA 1
ATOM 2331 C C . MET B 1 13 ? 2.502 -27.312 -7.656 1 97.19 13 MET B C 1
ATOM 2333 O O . MET B 1 13 ? 3.289 -28.25 -7.477 1 97.19 13 MET B O 1
ATOM 2337 N N . ASP B 1 14 ? 1.723 -26.891 -6.699 1 94.31 14 ASP B N 1
ATOM 2338 C CA . ASP B 1 14 ? 1.942 -27.219 -5.293 1 94.31 14 ASP B CA 1
ATOM 2339 C C . ASP B 1 14 ? 1.637 -28.688 -5.02 1 94.31 14 ASP B C 1
ATOM 2341 O O . ASP B 1 14 ? 0.526 -29.156 -5.277 1 94.31 14 ASP B O 1
ATOM 2345 N N . GLY B 1 15 ? 2.684 -29.375 -4.555 1 96.75 15 GLY B N 1
ATOM 2346 C CA . GLY B 1 15 ? 2.521 -30.781 -4.23 1 96.75 15 GLY B CA 1
ATOM 2347 C C . GLY B 1 15 ? 2.727 -31.688 -5.422 1 96.75 15 GLY B C 1
ATOM 2348 O O . GLY B 1 15 ? 2.717 -32.906 -5.281 1 96.75 15 GLY B O 1
ATOM 2349 N N . THR B 1 16 ? 2.902 -31.141 -6.555 1 98.5 16 THR B N 1
ATOM 2350 C CA . THR B 1 16 ? 3.057 -31.906 -7.781 1 98.5 16 THR B CA 1
ATOM 2351 C C . THR B 1 16 ? 4.383 -31.578 -8.461 1 98.5 16 THR B C 1
ATOM 2353 O O . THR B 1 16 ? 5.379 -32.281 -8.266 1 98.5 16 THR B O 1
ATOM 2356 N N . LEU B 1 17 ? 4.48 -30.469 -9.148 1 98.56 17 LEU B N 1
ATOM 2357 C CA . LEU B 1 17 ? 5.723 -30.078 -9.805 1 98.56 17 LEU B CA 1
ATOM 2358 C C . LEU B 1 17 ? 6.738 -29.562 -8.789 1 98.56 17 LEU B C 1
ATOM 2360 O O . LEU B 1 17 ? 7.945 -29.766 -8.961 1 98.56 17 LEU B O 1
ATOM 2364 N N . LEU B 1 18 ? 6.227 -28.906 -7.758 1 97.94 18 LEU B N 1
ATOM 2365 C CA . LEU B 1 18 ? 7.09 -28.391 -6.711 1 97.94 18 LEU B CA 1
ATOM 2366 C C . LEU B 1 18 ? 7.258 -29.391 -5.582 1 97.94 18 LEU B C 1
ATOM 2368 O O . LEU B 1 18 ? 6.293 -30.062 -5.191 1 97.94 18 LEU B O 1
ATOM 2372 N N . ASP B 1 19 ? 8.461 -29.5 -5.082 1 97.81 19 ASP B N 1
ATOM 2373 C CA . ASP B 1 19 ? 8.688 -30.328 -3.896 1 97.81 19 ASP B CA 1
ATOM 2374 C C . ASP B 1 19 ? 8.258 -29.578 -2.631 1 97.81 19 ASP B C 1
ATOM 2376 O O . ASP B 1 19 ? 7.648 -28.516 -2.703 1 97.81 19 ASP B O 1
ATOM 2380 N N . SER B 1 20 ? 8.531 -30.219 -1.477 1 95.62 20 SER B N 1
ATOM 2381 C CA . SER B 1 20 ? 8.07 -29.672 -0.208 1 95.62 20 SER B CA 1
ATOM 2382 C C . SER B 1 20 ? 8.812 -28.375 0.137 1 95.62 20 SER B C 1
ATOM 2384 O O . SER B 1 20 ? 8.391 -27.625 1.012 1 95.62 20 SER B O 1
ATOM 2386 N N . ASN B 1 21 ? 9.93 -28.094 -0.514 1 94.25 21 ASN B N 1
ATOM 2387 C CA . ASN B 1 21 ? 10.664 -26.828 -0.358 1 94.25 21 ASN B CA 1
ATOM 2388 C C . ASN B 1 21 ? 10.234 -25.797 -1.394 1 94.25 21 ASN B C 1
ATOM 2390 O O . ASN B 1 21 ? 10.883 -24.766 -1.548 1 94.25 21 ASN B O 1
ATOM 2394 N N . LYS B 1 22 ? 9.188 -26.125 -2.15 1 93.06 22 LYS B N 1
ATOM 2395 C CA . LYS B 1 22 ? 8.609 -25.234 -3.158 1 93.06 22 LYS B CA 1
ATOM 2396 C C . LYS B 1 22 ? 9.602 -24.984 -4.293 1 93.06 22 LYS B C 1
ATOM 2398 O O . LYS B 1 22 ? 9.672 -23.875 -4.828 1 93.06 22 LYS B O 1
ATOM 2403 N N . GLN B 1 23 ? 10.344 -26.016 -4.52 1 96.81 23 GLN B N 1
ATOM 2404 C CA . GLN B 1 23 ? 11.305 -25.938 -5.617 1 96.81 23 GLN B CA 1
ATOM 2405 C C . GLN B 1 23 ? 10.992 -26.984 -6.68 1 96.81 23 GLN B C 1
ATOM 2407 O O . GLN B 1 23 ? 10.445 -28.047 -6.375 1 96.81 23 GLN B O 1
ATOM 2412 N N . ILE B 1 24 ? 11.391 -26.672 -7.926 1 98.38 24 ILE B N 1
ATOM 2413 C CA . ILE B 1 24 ? 11.352 -27.688 -8.977 1 98.38 24 ILE B CA 1
ATOM 2414 C C . ILE B 1 24 ? 12.578 -28.578 -8.859 1 98.38 24 ILE B C 1
ATOM 2416 O O . ILE B 1 24 ? 13.711 -28.125 -8.992 1 98.38 24 ILE B O 1
ATOM 2420 N N . PRO B 1 25 ? 12.352 -29.859 -8.625 1 98.31 25 PRO B N 1
ATOM 2421 C CA . PRO B 1 25 ? 13.508 -30.75 -8.516 1 98.31 25 PRO B CA 1
ATOM 2422 C C . PRO B 1 25 ? 14.414 -30.703 -9.742 1 98.31 25 PRO B C 1
ATOM 2424 O O . PRO B 1 25 ? 13.922 -30.578 -10.867 1 98.31 25 PRO B O 1
ATOM 2427 N N . PRO B 1 26 ? 15.719 -30.859 -9.594 1 98 26 PRO B N 1
ATOM 2428 C CA . PRO B 1 26 ? 16.688 -30.562 -10.648 1 98 26 PRO B CA 1
ATOM 2429 C C . PRO B 1 26 ? 16.531 -31.469 -11.867 1 98 26 PRO B C 1
ATOM 2431 O O . PRO B 1 26 ? 16.625 -31 -13 1 98 26 PRO B O 1
ATOM 2434 N N . LYS B 1 27 ? 16.391 -32.781 -11.719 1 98.25 27 LYS B N 1
ATOM 2435 C CA . LYS B 1 27 ? 16.25 -33.656 -12.867 1 98.25 27 LYS B CA 1
ATOM 2436 C C . LYS B 1 27 ? 14.977 -33.375 -13.641 1 98.25 27 LYS B C 1
ATOM 2438 O O . LYS B 1 27 ? 14.961 -33.438 -14.875 1 98.25 27 LYS B O 1
ATOM 2443 N N . THR B 1 28 ? 13.984 -33.094 -12.875 1 98.5 28 THR B N 1
ATOM 2444 C CA . THR B 1 28 ? 12.719 -32.75 -13.492 1 98.5 28 THR B CA 1
ATOM 2445 C C . THR B 1 28 ? 12.867 -31.484 -14.336 1 98.5 28 THR B C 1
ATOM 2447 O O . THR B 1 28 ? 12.406 -31.438 -15.484 1 98.5 28 THR B O 1
ATOM 2450 N N . LYS B 1 29 ? 13.453 -30.438 -13.781 1 98.12 29 LYS B N 1
ATOM 2451 C CA . LYS B 1 29 ? 13.68 -29.172 -14.484 1 98.12 29 LYS B CA 1
ATOM 2452 C C . LYS B 1 29 ? 14.406 -29.406 -15.812 1 98.12 29 LYS B C 1
ATOM 2454 O O . LYS B 1 29 ? 13.969 -28.922 -16.859 1 98.12 29 LYS B O 1
ATOM 2459 N N . GLU B 1 30 ? 15.469 -30.203 -15.734 1 97.81 30 GLU B N 1
ATOM 2460 C CA . GLU B 1 30 ? 16.266 -30.5 -16.922 1 97.81 30 GLU B CA 1
ATOM 2461 C C . GLU B 1 30 ? 15.438 -31.25 -17.969 1 97.81 30 GLU B C 1
ATOM 2463 O O . GLU B 1 30 ? 15.508 -30.969 -19.156 1 97.81 30 GLU B O 1
ATOM 2468 N N . ALA B 1 31 ? 14.727 -32.219 -17.531 1 97.88 31 ALA B N 1
ATOM 2469 C CA . ALA B 1 31 ? 13.898 -33 -18.422 1 97.88 31 ALA B CA 1
ATOM 2470 C C . ALA B 1 31 ? 12.844 -32.156 -19.125 1 97.88 31 ALA B C 1
ATOM 2472 O O . ALA B 1 31 ? 12.609 -32.281 -20.312 1 97.88 31 ALA B O 1
ATOM 2473 N N . LEU B 1 32 ? 12.211 -31.266 -18.391 1 97.56 32 LEU B N 1
ATOM 2474 C CA . LEU B 1 32 ? 11.164 -30.422 -18.953 1 97.56 32 LEU B CA 1
ATOM 2475 C C . LEU B 1 32 ? 11.734 -29.469 -20 1 97.56 32 LEU B C 1
ATOM 2477 O O . LEU B 1 32 ? 11.117 -29.25 -21.047 1 97.56 32 LEU B O 1
ATOM 2481 N N . ILE B 1 33 ? 12.867 -28.922 -19.734 1 96.88 33 ILE B N 1
ATOM 2482 C CA . ILE B 1 33 ? 13.516 -28.047 -20.703 1 96.88 33 ILE B CA 1
ATOM 2483 C C . ILE B 1 33 ? 13.836 -28.828 -21.969 1 96.88 33 ILE B C 1
ATOM 2485 O O . ILE B 1 33 ? 13.578 -28.344 -23.078 1 96.88 33 ILE B O 1
ATOM 2489 N N . LYS B 1 34 ? 14.344 -30.062 -21.781 1 95.75 34 LYS B N 1
ATOM 2490 C CA . LYS B 1 34 ? 14.648 -30.922 -22.922 1 95.75 34 LYS B CA 1
ATOM 2491 C C . LYS B 1 34 ? 13.398 -31.234 -23.734 1 95.75 34 LYS B C 1
ATOM 2493 O O . LYS B 1 34 ? 13.422 -31.172 -24.969 1 95.75 34 LYS B O 1
ATOM 2498 N N . LEU B 1 35 ? 12.359 -31.562 -23.094 1 95.69 35 LEU B N 1
ATOM 2499 C CA . LEU B 1 35 ? 11.117 -31.922 -23.766 1 95.69 35 LEU B CA 1
ATOM 2500 C C . LEU B 1 35 ? 10.555 -30.75 -24.547 1 95.69 35 LEU B C 1
ATOM 2502 O O . LEU B 1 35 ? 9.977 -30.922 -25.625 1 95.69 35 LEU B O 1
ATOM 2506 N N . GLN B 1 36 ? 10.633 -29.562 -24.016 1 95.5 36 GLN B N 1
ATOM 2507 C CA . GLN B 1 36 ? 10.211 -28.359 -24.75 1 95.5 36 GLN B CA 1
ATOM 2508 C C . GLN B 1 36 ? 11 -28.219 -26.047 1 95.5 36 GLN B C 1
ATOM 2510 O O . GLN B 1 36 ? 10.43 -27.859 -27.078 1 95.5 36 GLN B O 1
ATOM 2515 N N . ASN B 1 37 ? 12.305 -28.5 -25.969 1 94 37 ASN B N 1
ATOM 2516 C CA . ASN B 1 37 ? 13.156 -28.438 -27.156 1 94 37 ASN B CA 1
ATOM 2517 C C . ASN B 1 37 ? 12.75 -29.469 -28.188 1 94 37 ASN B C 1
ATOM 2519 O O . ASN B 1 37 ? 13.023 -29.297 -29.391 1 94 37 ASN B O 1
ATOM 2523 N N . GLU B 1 38 ? 12.094 -30.453 -27.766 1 92.88 38 GLU B N 1
ATOM 2524 C CA . GLU B 1 38 ? 11.633 -31.516 -28.656 1 92.88 38 GLU B CA 1
ATOM 2525 C C . GLU B 1 38 ? 10.219 -31.234 -29.156 1 92.88 38 GLU B C 1
ATOM 2527 O O . GLU B 1 38 ? 9.633 -32.062 -29.859 1 92.88 38 GLU B O 1
ATOM 2532 N N . GLY B 1 39 ? 9.656 -30.172 -28.703 1 92.81 39 GLY B N 1
ATOM 2533 C CA . GLY B 1 39 ? 8.414 -29.719 -29.297 1 92.81 39 GLY B CA 1
ATOM 2534 C C . GLY B 1 39 ? 7.219 -29.875 -28.375 1 92.81 39 GLY B C 1
ATOM 2535 O O . GLY B 1 39 ? 6.09 -29.562 -28.75 1 92.81 39 GLY B O 1
ATOM 2536 N N . VAL B 1 40 ? 7.395 -30.344 -27.219 1 95.25 40 VAL B N 1
ATOM 2537 C CA . VAL B 1 40 ? 6.293 -30.5 -26.266 1 95.25 40 VAL B CA 1
ATOM 2538 C C . VAL B 1 40 ? 5.98 -29.156 -25.609 1 95.25 40 VAL B C 1
ATOM 2540 O O . VAL B 1 40 ? 6.879 -28.484 -25.109 1 95.25 40 VAL B O 1
ATOM 2543 N N . GLN B 1 41 ? 4.758 -28.781 -25.562 1 95.06 41 GLN B N 1
ATOM 2544 C CA . GLN B 1 41 ? 4.336 -27.562 -24.891 1 95.06 41 GLN B CA 1
ATOM 2545 C C . GLN B 1 41 ? 4.109 -27.828 -23.391 1 95.06 41 GLN B C 1
ATOM 2547 O O . GLN B 1 41 ? 3.361 -28.734 -23.031 1 95.06 41 GLN B O 1
ATOM 2552 N N . ILE B 1 42 ? 4.773 -26.984 -22.609 1 96.56 42 ILE B N 1
ATOM 2553 C CA . ILE B 1 42 ? 4.598 -27.094 -21.172 1 96.56 42 ILE B CA 1
ATOM 2554 C C . ILE B 1 42 ? 3.594 -26.047 -20.688 1 96.56 42 ILE B C 1
ATOM 2556 O O . ILE B 1 42 ? 3.701 -24.875 -21.031 1 96.56 42 ILE B O 1
ATOM 2560 N N . ILE B 1 43 ? 2.635 -26.5 -19.875 1 97.69 43 ILE B N 1
ATOM 2561 C CA . ILE B 1 43 ? 1.608 -25.625 -19.297 1 97.69 43 ILE B CA 1
ATOM 2562 C C . ILE B 1 43 ? 1.606 -25.75 -17.781 1 97.69 43 ILE B C 1
ATOM 2564 O O . ILE B 1 43 ? 1.412 -26.844 -17.25 1 97.69 43 ILE B O 1
ATOM 2568 N N . LEU B 1 44 ? 1.849 -24.672 -17.094 1 98.19 44 LEU B N 1
ATOM 2569 C CA . LEU B 1 44 ? 1.674 -24.641 -15.641 1 98.19 44 LEU B CA 1
ATOM 2570 C C . LEU B 1 44 ? 0.24 -24.281 -15.273 1 98.19 44 LEU B C 1
ATOM 2572 O O . LEU B 1 44 ? -0.273 -23.25 -15.711 1 98.19 44 LEU B O 1
ATOM 2576 N N . ALA B 1 45 ? -0.379 -25.109 -14.492 1 97.88 45 ALA B N 1
ATOM 2577 C CA . ALA B 1 45 ? -1.774 -24.922 -14.102 1 97.88 45 ALA B CA 1
ATOM 2578 C C . ALA B 1 45 ? -1.92 -24.875 -12.586 1 97.88 45 ALA B C 1
ATOM 2580 O O . ALA B 1 45 ? -1.685 -25.875 -11.906 1 97.88 45 ALA B O 1
ATOM 2581 N N . SER B 1 46 ? -2.367 -23.766 -12.047 1 95.94 46 SER B N 1
ATOM 2582 C CA . SER B 1 46 ? -2.361 -23.578 -10.594 1 95.94 46 SER B CA 1
ATOM 2583 C C . SER B 1 46 ? -3.461 -22.625 -10.156 1 95.94 46 SER B C 1
ATOM 2585 O O . SER B 1 46 ? -4.051 -21.922 -10.984 1 95.94 46 SER B O 1
ATOM 2587 N N . GLY B 1 47 ? -3.803 -22.719 -8.898 1 92.56 47 GLY B N 1
ATOM 2588 C CA . GLY B 1 47 ? -4.668 -21.719 -8.289 1 92.56 47 GLY B CA 1
ATOM 2589 C C . GLY B 1 47 ? -3.969 -20.391 -8.055 1 92.56 47 GLY B C 1
ATOM 2590 O O . GLY B 1 47 ? -4.621 -19.375 -7.816 1 92.56 47 GLY B O 1
ATOM 2591 N N . ARG B 1 48 ? -2.709 -20.297 -8.164 1 89.81 48 ARG B N 1
ATOM 2592 C CA . ARG B 1 48 ? -1.911 -19.078 -7.973 1 89.81 48 ARG B CA 1
ATOM 2593 C C . ARG B 1 48 ? -2.211 -18.047 -9.055 1 89.81 48 ARG B C 1
ATOM 2595 O O . ARG B 1 48 ? -2.582 -18.406 -10.18 1 89.81 48 ARG B O 1
ATOM 2602 N N . PRO B 1 49 ? -2.027 -16.828 -8.711 1 92.81 49 PRO B N 1
ATOM 2603 C CA . PRO B 1 49 ? -2.109 -15.789 -9.75 1 92.81 49 PRO B CA 1
ATOM 2604 C C . PRO B 1 49 ? -0.911 -15.805 -10.695 1 92.81 49 PRO B C 1
ATOM 2606 O O . PRO B 1 49 ? 0.036 -16.562 -10.484 1 92.81 49 PRO B O 1
ATOM 2609 N N . VAL B 1 50 ? -1.018 -14.992 -11.758 1 94.31 50 VAL B N 1
ATOM 2610 C CA . VAL B 1 50 ? 0.027 -14.93 -12.781 1 94.31 50 VAL B CA 1
ATOM 2611 C C . VAL B 1 50 ? 1.371 -14.625 -12.117 1 94.31 50 VAL B C 1
ATOM 2613 O O . VAL B 1 50 ? 2.35 -15.344 -12.336 1 94.31 50 VAL B O 1
ATOM 2616 N N . LYS B 1 51 ? 1.384 -13.688 -11.258 1 92 51 LYS B N 1
ATOM 2617 C CA . LYS B 1 51 ? 2.617 -13.25 -10.609 1 92 51 LYS B CA 1
ATOM 2618 C C . LYS B 1 51 ? 3.271 -14.391 -9.836 1 92 51 LYS B C 1
ATOM 2620 O O . LYS B 1 51 ? 4.5 -14.484 -9.773 1 92 51 LYS B O 1
ATOM 2625 N N . GLY B 1 52 ? 2.459 -15.219 -9.32 1 90.94 52 GLY B N 1
ATOM 2626 C CA . GLY B 1 52 ? 2.951 -16.312 -8.508 1 90.94 52 GLY B CA 1
ATOM 2627 C C . GLY B 1 52 ? 3.598 -17.422 -9.328 1 90.94 52 GLY B C 1
ATOM 2628 O O . GLY B 1 52 ? 4.27 -18.297 -8.773 1 90.94 52 GLY B O 1
ATOM 2629 N N . LEU B 1 53 ? 3.492 -17.359 -10.617 1 94.25 53 LEU B N 1
ATOM 2630 C CA . LEU B 1 53 ? 3.996 -18.453 -11.445 1 94.25 53 LEU B CA 1
ATOM 2631 C C . LEU B 1 53 ? 5.129 -17.969 -12.344 1 94.25 53 LEU B C 1
ATOM 2633 O O . LEU B 1 53 ? 5.855 -18.781 -12.93 1 94.25 53 LEU B O 1
ATOM 2637 N N . LEU B 1 54 ? 5.297 -16.719 -12.453 1 93.56 54 LEU B N 1
ATOM 2638 C CA . LEU B 1 54 ? 6.234 -16.156 -13.422 1 93.56 54 LEU B CA 1
ATOM 2639 C C . LEU B 1 54 ? 7.66 -16.594 -13.109 1 93.56 54 LEU B C 1
ATOM 2641 O O . LEU B 1 54 ? 8.453 -16.844 -14.023 1 93.56 54 LEU B O 1
ATOM 2645 N N . GLY B 1 55 ? 8 -16.688 -11.852 1 93.38 55 GLY B N 1
ATOM 2646 C CA . GLY B 1 55 ? 9.32 -17.156 -11.484 1 93.38 55 GLY B CA 1
ATOM 2647 C C . GLY B 1 55 ? 9.609 -18.562 -11.961 1 93.38 55 GLY B C 1
ATOM 2648 O O . GLY B 1 55 ? 10.703 -18.859 -12.445 1 93.38 55 GLY B O 1
ATOM 2649 N N . PHE B 1 56 ? 8.656 -19.375 -11.828 1 96 56 PHE B N 1
ATOM 2650 C CA . PHE B 1 56 ? 8.789 -20.766 -12.258 1 96 56 PHE B CA 1
ATOM 2651 C C . PHE B 1 56 ? 8.812 -20.859 -13.781 1 96 56 PHE B C 1
ATOM 2653 O O . PHE B 1 56 ? 9.547 -21.672 -14.344 1 96 56 PHE B O 1
ATOM 2660 N N . ALA B 1 57 ? 7.988 -20.047 -14.398 1 96.62 57 ALA B N 1
ATOM 2661 C CA . ALA B 1 57 ? 7.988 -20 -15.859 1 96.62 57 ALA B CA 1
ATOM 2662 C C . ALA B 1 57 ? 9.367 -19.625 -16.391 1 96.62 57 ALA B C 1
ATOM 2664 O O . ALA B 1 57 ? 9.844 -20.234 -17.359 1 96.62 57 ALA B O 1
ATOM 2665 N N . LYS B 1 58 ? 9.961 -18.672 -15.75 1 95.5 58 LYS B N 1
ATOM 2666 C CA . LYS B 1 58 ? 11.305 -18.25 -16.141 1 95.5 58 LYS B CA 1
ATOM 2667 C C . LYS B 1 58 ? 12.32 -19.359 -15.906 1 95.5 58 LYS B C 1
ATOM 2669 O O . LYS B 1 58 ? 13.18 -19.609 -16.75 1 95.5 58 LYS B O 1
ATOM 2674 N N . GLU B 1 59 ? 12.18 -19.984 -14.789 1 96.56 59 GLU B N 1
ATOM 2675 C CA . GLU B 1 59 ? 13.086 -21.078 -14.414 1 96.56 59 GLU B CA 1
ATOM 2676 C C . GLU B 1 59 ? 13.039 -22.203 -15.438 1 96.56 59 GLU B C 1
ATOM 2678 O O . GLU B 1 59 ? 14.062 -22.812 -15.742 1 96.56 59 GLU B O 1
ATOM 2683 N N . LEU B 1 60 ? 11.922 -22.422 -16.016 1 97.56 60 LEU B N 1
ATOM 2684 C CA . LEU B 1 60 ? 11.719 -23.5 -16.984 1 97.56 60 LEU B CA 1
ATOM 2685 C C . LEU B 1 60 ? 11.898 -23 -18.406 1 97.56 60 LEU B C 1
ATOM 2687 O O . LEU B 1 60 ? 11.688 -23.734 -19.375 1 97.56 60 LEU B O 1
ATOM 2691 N N . GLU B 1 61 ? 12.203 -21.734 -18.547 1 96.5 61 GLU B N 1
ATOM 2692 C CA . GLU B 1 61 ? 12.438 -21.094 -19.844 1 96.5 61 GLU B CA 1
ATOM 2693 C C . GLU B 1 61 ? 11.203 -21.219 -20.75 1 96.5 61 GLU B C 1
ATOM 2695 O O . GLU B 1 61 ? 11.328 -21.469 -21.953 1 96.5 61 GLU B O 1
ATOM 2700 N N . LEU B 1 62 ? 10.078 -21.031 -20.188 1 96.25 62 LEU B N 1
ATOM 2701 C CA . LEU B 1 62 ? 8.836 -21.172 -20.938 1 96.25 62 LEU B CA 1
ATOM 2702 C C . LEU B 1 62 ? 8.742 -20.125 -22.031 1 96.25 62 LEU B C 1
ATOM 2704 O O . LEU B 1 62 ? 8.125 -20.359 -23.078 1 96.25 62 LEU B O 1
ATOM 2708 N N . GLU B 1 63 ? 9.266 -19 -21.828 1 92.69 63 GLU B N 1
ATOM 2709 C CA . GLU B 1 63 ? 9.18 -17.906 -22.781 1 92.69 63 GLU B CA 1
ATOM 2710 C C . GLU B 1 63 ? 9.852 -18.266 -24.109 1 92.69 63 GLU B C 1
ATOM 2712 O O . GLU B 1 63 ? 9.484 -17.734 -25.156 1 92.69 63 GLU B O 1
ATOM 2717 N N . LYS B 1 64 ? 10.797 -19.141 -24.094 1 92.75 64 LYS B N 1
ATOM 2718 C CA . LYS B 1 64 ? 11.508 -19.547 -25.297 1 92.75 64 LYS B CA 1
ATOM 2719 C C . LYS B 1 64 ? 10.68 -20.531 -26.109 1 92.75 64 LYS B C 1
ATOM 2721 O O . LYS B 1 64 ? 10.961 -20.75 -27.297 1 92.75 64 LYS B O 1
ATOM 2726 N N . HIS B 1 65 ? 9.695 -21.156 -25.516 1 85.69 65 HIS B N 1
ATOM 2727 C CA . HIS B 1 65 ? 8.977 -22.25 -26.156 1 85.69 65 HIS B CA 1
ATOM 2728 C C . HIS B 1 65 ? 7.477 -21.969 -26.203 1 85.69 65 HIS B C 1
ATOM 2730 O O . HIS B 1 65 ? 6.672 -22.906 -26.094 1 85.69 65 HIS B O 1
ATOM 2736 N N . HIS B 1 66 ? 7.09 -20.781 -26.234 1 79.69 66 HIS B N 1
ATOM 2737 C CA . HIS B 1 66 ? 5.688 -20.406 -26.297 1 79.69 66 HIS B CA 1
ATOM 2738 C C . HIS B 1 66 ? 4.918 -20.891 -25.078 1 79.69 66 HIS B C 1
ATOM 2740 O O . HIS B 1 66 ? 3.781 -21.344 -25.188 1 79.69 66 HIS B O 1
ATOM 2746 N N . GLY B 1 67 ? 5.535 -20.844 -24.062 1 85.19 67 GLY B N 1
ATOM 2747 C CA . GLY B 1 67 ? 4.953 -21.344 -22.844 1 85.19 67 GLY B CA 1
ATOM 2748 C C . GLY B 1 67 ? 3.75 -20.547 -22.359 1 85.19 67 GLY B C 1
ATOM 2749 O O . GLY B 1 67 ? 3.672 -19.344 -22.594 1 85.19 67 GLY B O 1
ATOM 2750 N N . ILE B 1 68 ? 2.771 -21.312 -21.781 1 94 68 ILE B N 1
ATOM 2751 C CA . ILE B 1 68 ? 1.513 -20.766 -21.281 1 94 68 ILE B CA 1
ATOM 2752 C C . ILE B 1 68 ? 1.319 -21.188 -19.812 1 94 68 ILE B C 1
ATOM 2754 O O . ILE B 1 68 ? 1.792 -22.25 -19.406 1 94 68 ILE B O 1
ATOM 2758 N N . ILE B 1 69 ? 0.763 -20.266 -19.094 1 97.38 69 ILE B N 1
ATOM 2759 C CA . ILE B 1 69 ? 0.359 -20.641 -17.75 1 97.38 69 ILE B CA 1
ATOM 2760 C C . ILE B 1 69 ? -1.145 -20.438 -17.578 1 97.38 69 ILE B C 1
ATOM 2762 O O . ILE B 1 69 ? -1.715 -19.5 -18.141 1 97.38 69 ILE B O 1
ATOM 2766 N N . VAL B 1 70 ? -1.765 -21.391 -16.906 1 97.88 70 VAL B N 1
ATOM 2767 C CA . VAL B 1 70 ? -3.166 -21.344 -16.5 1 97.88 70 VAL B CA 1
ATOM 2768 C C . VAL B 1 70 ? -3.262 -21.062 -15 1 97.88 70 VAL B C 1
ATOM 2770 O O . VAL B 1 70 ? -2.875 -21.906 -14.172 1 97.88 70 VAL B O 1
ATOM 2773 N N . THR B 1 71 ? -3.832 -19.859 -14.664 1 96.25 71 THR B N 1
ATOM 2774 C CA . THR B 1 71 ? -3.789 -19.391 -13.281 1 96.25 71 THR B CA 1
ATOM 2775 C C . THR B 1 71 ? -5.199 -19.203 -12.734 1 96.25 71 THR B C 1
ATOM 2777 O O . THR B 1 71 ? -6.184 -19.375 -13.453 1 96.25 71 THR B O 1
ATOM 2780 N N . ASN B 1 72 ? -5.258 -19.016 -11.422 1 93.94 72 ASN B N 1
ATOM 2781 C CA . ASN B 1 72 ? -6.551 -18.844 -10.758 1 93.94 72 ASN B CA 1
ATOM 2782 C C . ASN B 1 72 ? -7.48 -20.016 -11.047 1 93.94 72 ASN B C 1
ATOM 2784 O O . ASN B 1 72 ? -8.625 -19.828 -11.477 1 93.94 72 ASN B O 1
ATOM 2788 N N . ASN B 1 73 ? -6.887 -21.109 -10.969 1 92.88 73 ASN B N 1
ATOM 2789 C CA . ASN B 1 73 ? -7.59 -22.375 -11.133 1 92.88 73 ASN B CA 1
ATOM 2790 C C . ASN B 1 73 ? -8.305 -22.453 -12.484 1 92.88 73 ASN B C 1
ATOM 2792 O O . ASN B 1 73 ? -9.398 -23 -12.578 1 92.88 73 ASN B O 1
ATOM 2796 N N . GLY B 1 74 ? -7.727 -21.812 -13.453 1 96.56 74 GLY B N 1
ATOM 2797 C CA . GLY B 1 74 ? -8.273 -21.953 -14.797 1 96.56 74 GLY B CA 1
ATOM 2798 C C . GLY B 1 74 ? -8.93 -20.672 -15.305 1 96.56 74 GLY B C 1
ATOM 2799 O O . GLY B 1 74 ? -9.219 -20.547 -16.5 1 96.56 74 GLY B O 1
ATOM 2800 N N . ALA B 1 75 ? -9.078 -19.672 -14.5 1 97.06 75 ALA B N 1
ATOM 2801 C CA . ALA B 1 75 ? -9.805 -18.469 -14.859 1 97.06 75 ALA B CA 1
ATOM 2802 C C . ALA B 1 75 ? -8.984 -17.594 -15.82 1 97.06 75 ALA B C 1
ATOM 2804 O O . ALA B 1 75 ? -9.539 -16.734 -16.5 1 97.06 75 ALA B O 1
ATOM 2805 N N . VAL B 1 76 ? -7.734 -17.844 -15.836 1 97.62 76 VAL B N 1
ATOM 2806 C CA . VAL B 1 76 ? -6.859 -16.969 -16.625 1 97.62 76 VAL B CA 1
ATOM 2807 C C . VAL B 1 76 ? -5.855 -17.812 -17.406 1 97.62 76 VAL B C 1
ATOM 2809 O O . VAL B 1 76 ? -5.234 -18.719 -16.844 1 97.62 76 VAL B O 1
ATOM 2812 N N . GLY B 1 77 ? -5.801 -17.625 -18.703 1 97.88 77 GLY B N 1
ATOM 2813 C CA . GLY B 1 77 ? -4.688 -18.078 -19.531 1 97.88 77 GLY B CA 1
ATOM 2814 C C . GLY B 1 77 ? -3.725 -16.953 -19.875 1 97.88 77 GLY B C 1
ATOM 2815 O O . GLY B 1 77 ? -4.145 -15.883 -20.312 1 97.88 77 GLY B O 1
ATOM 2816 N N . TYR B 1 78 ? -2.473 -17.203 -19.672 1 96.81 78 TYR B N 1
ATOM 2817 C CA . TYR B 1 78 ? -1.472 -16.156 -19.828 1 96.81 78 TYR B CA 1
ATOM 2818 C C . TYR B 1 78 ? -0.305 -16.625 -20.688 1 96.81 78 TYR B C 1
ATOM 2820 O O . TYR B 1 78 ? 0.226 -17.719 -20.469 1 96.81 78 TYR B O 1
ATOM 2828 N N . ASP B 1 79 ? 0.029 -15.773 -21.625 1 95.44 79 ASP B N 1
ATOM 2829 C CA . ASP B 1 79 ? 1.183 -15.992 -22.5 1 95.44 79 ASP B CA 1
ATOM 2830 C C . ASP B 1 79 ? 2.447 -15.391 -21.891 1 95.44 79 ASP B C 1
ATOM 2832 O O . ASP B 1 79 ? 2.623 -14.172 -21.891 1 95.44 79 ASP B O 1
ATOM 2836 N N . VAL B 1 80 ? 3.34 -16.203 -21.469 1 94.12 80 VAL B N 1
ATOM 2837 C CA . VAL B 1 80 ? 4.508 -15.742 -20.719 1 94.12 80 VAL B CA 1
ATOM 2838 C C . VAL B 1 80 ? 5.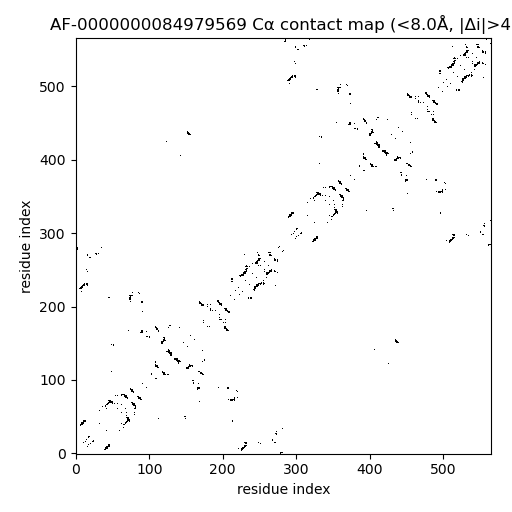508 -15.102 -21.688 1 94.12 80 VAL B C 1
ATOM 2840 O O . VAL B 1 80 ? 6.277 -14.219 -21.297 1 94.12 80 VAL B O 1
ATOM 2843 N N . LYS B 1 81 ? 5.527 -15.562 -22.906 1 91.12 81 LYS B N 1
ATOM 2844 C CA . LYS B 1 81 ? 6.445 -15.008 -23.891 1 91.12 81 LYS B CA 1
ATOM 2845 C C . LYS B 1 81 ? 6.105 -13.555 -24.219 1 91.12 81 LYS B C 1
ATOM 2847 O O . LYS B 1 81 ? 6.98 -12.688 -24.188 1 91.12 81 LYS B O 1
ATOM 2852 N N . ASN B 1 82 ? 4.863 -13.305 -24.453 1 92.25 82 ASN B N 1
ATOM 2853 C CA . ASN B 1 82 ? 4.445 -11.977 -24.875 1 92.25 82 ASN B CA 1
ATOM 2854 C C . ASN B 1 82 ? 3.902 -11.156 -23.703 1 92.25 82 ASN B C 1
ATOM 2856 O O . ASN B 1 82 ? 3.523 -10 -23.875 1 92.25 82 ASN B O 1
ATOM 2860 N N . HIS B 1 83 ? 3.807 -11.75 -22.609 1 92.06 83 HIS B N 1
ATOM 2861 C CA . HIS B 1 83 ? 3.357 -11.086 -21.375 1 92.06 83 HIS B CA 1
ATOM 2862 C C . HIS B 1 83 ? 1.965 -10.492 -21.562 1 92.06 83 HIS B C 1
ATOM 2864 O O . HIS B 1 83 ? 1.75 -9.312 -21.266 1 92.06 83 HIS B O 1
ATOM 2870 N N . LYS B 1 84 ? 1.103 -11.289 -21.984 1 94.31 84 LYS B N 1
ATOM 2871 C CA . LYS B 1 84 ? -0.273 -10.836 -22.188 1 94.31 84 LYS B CA 1
ATOM 2872 C C . LYS B 1 84 ? -1.268 -11.922 -21.781 1 94.31 84 LYS B C 1
ATOM 2874 O O . LYS B 1 84 ? -0.953 -13.117 -21.844 1 94.31 84 LYS B O 1
ATOM 2879 N N . TYR B 1 85 ? -2.461 -11.539 -21.531 1 95.94 85 TYR B N 1
ATOM 2880 C CA . TYR B 1 85 ? -3.566 -12.453 -21.266 1 95.94 85 TYR B CA 1
ATOM 2881 C C . TYR B 1 85 ? -4.086 -13.062 -22.562 1 95.94 85 TYR B C 1
ATOM 2883 O O . TYR B 1 85 ? -4.41 -12.336 -23.516 1 95.94 85 TYR B O 1
ATOM 2891 N N . ILE B 1 86 ? -4.117 -14.344 -22.578 1 97.06 86 ILE B N 1
ATOM 2892 C CA . ILE B 1 86 ? -4.77 -15.016 -23.703 1 97.06 86 ILE B CA 1
ATOM 2893 C C . ILE B 1 86 ? -6.285 -14.961 -23.531 1 97.06 86 ILE B C 1
ATOM 2895 O O . ILE B 1 86 ? -7.016 -14.711 -24.484 1 97.06 86 ILE B O 1
ATOM 2899 N N . TYR B 1 87 ? -6.684 -15.203 -22.297 1 97.31 87 TYR B N 1
ATOM 2900 C CA . TYR B 1 87 ? -8.078 -15.031 -21.922 1 97.31 87 TYR B CA 1
ATOM 2901 C C . TYR B 1 87 ? -8.195 -14.758 -20.422 1 97.31 87 TYR B C 1
ATOM 2903 O O . TYR B 1 87 ? -7.27 -15.031 -19.656 1 97.31 87 TYR B O 1
ATOM 2911 N N . GLN B 1 88 ? -9.305 -14.188 -20.125 1 97.69 88 GLN B N 1
ATOM 2912 C CA . GLN B 1 88 ? -9.734 -14.008 -18.734 1 97.69 88 GLN B CA 1
ATOM 2913 C C . GLN B 1 88 ? -11.211 -14.367 -18.562 1 97.69 88 GLN B C 1
ATOM 2915 O O . GLN B 1 88 ? -11.969 -14.367 -19.531 1 97.69 88 GLN B O 1
ATOM 2920 N N . THR B 1 89 ? -11.547 -14.727 -17.375 1 97.5 89 THR B N 1
ATOM 2921 C CA . THR B 1 89 ? -12.93 -15.008 -17.016 1 97.5 89 THR B CA 1
ATOM 2922 C C . THR B 1 89 ? -13.359 -14.156 -15.82 1 97.5 89 THR B C 1
ATOM 2924 O O . THR B 1 89 ? -13.562 -14.672 -14.719 1 97.5 89 THR B O 1
ATOM 2927 N N . PRO B 1 90 ? -13.539 -12.906 -16.078 1 97.56 90 PRO B N 1
ATOM 2928 C CA . PRO B 1 90 ? -13.766 -11.961 -14.977 1 97.56 90 PRO B CA 1
ATOM 2929 C C . PRO B 1 90 ? -15.203 -12 -14.469 1 97.56 90 PRO B C 1
ATOM 2931 O O . PRO B 1 90 ? -16.125 -12.352 -15.211 1 97.56 90 PRO B O 1
ATOM 2934 N N . ILE B 1 91 ? -15.367 -11.656 -13.266 1 97.44 91 ILE B N 1
ATOM 2935 C CA . ILE B 1 91 ? -16.672 -11.359 -12.672 1 97.44 91 ILE B CA 1
ATOM 2936 C C . ILE B 1 91 ? -17.172 -10.008 -13.188 1 97.44 91 ILE B C 1
ATOM 2938 O O . ILE B 1 91 ? -16.391 -9.086 -13.398 1 97.44 91 ILE B O 1
ATOM 2942 N N . ASP B 1 92 ? -18.5 -9.945 -13.406 1 96.88 92 ASP B N 1
ATOM 2943 C CA . ASP B 1 92 ? -19.094 -8.695 -13.867 1 96.88 92 ASP B CA 1
ATOM 2944 C C . ASP B 1 92 ? -18.75 -7.547 -12.922 1 96.88 92 ASP B C 1
ATOM 2946 O O . ASP B 1 92 ? -18.828 -7.695 -11.695 1 96.88 92 ASP B O 1
ATOM 2950 N N . LEU B 1 93 ? -18.438 -6.41 -13.531 1 97.12 93 LEU B N 1
ATOM 2951 C CA . LEU B 1 93 ? -17.969 -5.27 -12.758 1 97.12 93 LEU B CA 1
ATOM 2952 C C . LEU B 1 93 ? -19.016 -4.809 -11.75 1 97.12 93 LEU B C 1
ATOM 2954 O O . LEU B 1 93 ? -18.688 -4.496 -10.602 1 97.12 93 LEU B O 1
ATOM 2958 N N . SER B 1 94 ? -20.234 -4.699 -12.195 1 97.19 94 SER B N 1
ATOM 2959 C CA . SER B 1 94 ? -21.297 -4.27 -11.289 1 97.19 94 SER B CA 1
ATOM 2960 C C . SER B 1 94 ? -21.422 -5.219 -10.102 1 97.19 94 SER B C 1
ATOM 2962 O O . SER B 1 94 ? -21.656 -4.781 -8.977 1 97.19 94 SER B O 1
ATOM 2964 N N . LEU B 1 95 ? -21.281 -6.488 -10.414 1 97.56 95 LEU B N 1
ATOM 2965 C CA . LEU B 1 95 ? -21.359 -7.496 -9.359 1 97.56 95 LEU B CA 1
ATOM 2966 C C . LEU B 1 95 ? -20.188 -7.379 -8.406 1 97.56 95 LEU B C 1
ATOM 2968 O O . LEU B 1 95 ? -20.344 -7.5 -7.188 1 97.56 95 LEU B O 1
ATOM 2972 N N . ILE B 1 96 ? -19.016 -7.117 -8.914 1 98.06 96 ILE B N 1
ATOM 2973 C CA . ILE B 1 96 ? -17.828 -6.91 -8.094 1 98.06 96 ILE B CA 1
ATOM 2974 C C . ILE B 1 96 ? -18.078 -5.777 -7.102 1 98.06 96 ILE B C 1
ATOM 2976 O O . ILE B 1 96 ? -17.797 -5.918 -5.906 1 98.06 96 ILE B O 1
ATOM 2980 N N . LYS B 1 97 ? -18.547 -4.688 -7.594 1 98 97 LYS B N 1
ATOM 2981 C CA . LYS B 1 97 ? -18.781 -3.512 -6.758 1 98 97 LYS B CA 1
ATOM 2982 C C . LYS B 1 97 ? -19.781 -3.809 -5.652 1 98 97 LYS B C 1
ATOM 2984 O O . LYS B 1 97 ? -19.609 -3.383 -4.508 1 98 97 LYS B O 1
ATOM 2989 N N . GLU B 1 98 ? -20.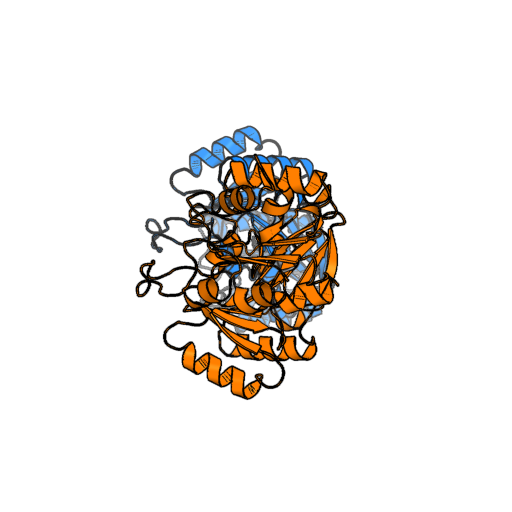797 -4.578 -5.977 1 97.94 98 GLU B N 1
ATOM 2990 C CA . GLU B 1 98 ? -21.781 -4.977 -4.977 1 97.94 98 GLU B CA 1
ATOM 2991 C C . GLU B 1 98 ? -21.156 -5.859 -3.902 1 97.94 98 GLU B C 1
ATOM 2993 O O . GLU B 1 98 ? -21.375 -5.633 -2.707 1 97.94 98 GLU B O 1
ATOM 2998 N N . ILE B 1 99 ? -20.422 -6.84 -4.336 1 98.56 99 ILE B N 1
ATOM 2999 C CA . ILE B 1 99 ? -19.781 -7.766 -3.412 1 98.56 99 ILE B CA 1
ATOM 3000 C C . ILE B 1 99 ? -18.828 -7.004 -2.49 1 98.56 99 ILE B C 1
ATOM 3002 O O . ILE B 1 99 ? -18.859 -7.184 -1.271 1 98.56 99 ILE B O 1
ATOM 3006 N N . LEU B 1 100 ? -18.047 -6.125 -3.076 1 98.69 100 LEU B N 1
ATOM 3007 C CA . LEU B 1 100 ? -17.062 -5.375 -2.303 1 98.69 100 LEU B CA 1
ATOM 3008 C C . LEU B 1 100 ? -17.75 -4.465 -1.288 1 98.69 100 LEU B C 1
ATOM 3010 O O . LEU B 1 100 ? -17.266 -4.309 -0.164 1 98.69 100 LEU B O 1
ATOM 3014 N N . THR B 1 101 ? -18.812 -3.822 -1.682 1 98.12 101 THR B N 1
ATOM 3015 C CA . THR B 1 101 ? -19.562 -2.979 -0.761 1 98.12 101 THR B CA 1
ATOM 3016 C C . THR B 1 101 ? -20.031 -3.781 0.45 1 98.12 101 THR B C 1
ATOM 3018 O O . THR B 1 101 ? -19.844 -3.357 1.592 1 98.12 101 THR B O 1
ATOM 3021 N N . ASP B 1 102 ? -20.594 -4.941 0.21 1 98.06 102 ASP B N 1
ATOM 3022 C CA . ASP B 1 102 ? -21.078 -5.793 1.286 1 98.06 102 ASP B CA 1
ATOM 3023 C C . ASP B 1 102 ? -19.938 -6.277 2.178 1 98.06 102 ASP B C 1
ATOM 3025 O O . ASP B 1 102 ? -20.047 -6.238 3.406 1 98.06 102 ASP B O 1
ATOM 3029 N N . VAL B 1 103 ? -18.906 -6.738 1.57 1 98.06 103 VAL B N 1
ATOM 3030 C CA . VAL B 1 103 ? -17.75 -7.289 2.277 1 98.06 103 VAL B CA 1
ATOM 3031 C C . VAL B 1 103 ? -17.156 -6.227 3.191 1 98.06 103 VAL B C 1
ATOM 3033 O O . VAL B 1 103 ? -16.859 -6.492 4.363 1 98.06 103 VAL B O 1
ATOM 3036 N N . ILE B 1 104 ? -17.016 -5.062 2.705 1 97.56 104 ILE B N 1
ATOM 3037 C CA . ILE B 1 104 ? -16.422 -3.975 3.479 1 97.56 104 ILE B CA 1
ATOM 3038 C C . ILE B 1 104 ? -17.375 -3.572 4.605 1 97.56 104 ILE B C 1
ATOM 3040 O O . ILE B 1 104 ? -16.938 -3.369 5.742 1 97.56 104 ILE B O 1
ATOM 3044 N N . ASN B 1 105 ? -18.625 -3.488 4.332 1 96.81 105 ASN B N 1
ATOM 3045 C CA . ASN B 1 105 ? -19.625 -3.148 5.34 1 96.81 105 ASN B CA 1
ATOM 3046 C C . ASN B 1 105 ? -19.656 -4.172 6.473 1 96.81 105 ASN B C 1
ATOM 3048 O O . ASN B 1 105 ? -19.953 -3.826 7.621 1 96.81 105 ASN B O 1
ATOM 3052 N N . ASP B 1 106 ? -19.344 -5.414 6.137 1 97.12 106 ASP B N 1
ATOM 3053 C CA . ASP B 1 106 ? -19.359 -6.492 7.125 1 97.12 106 ASP B CA 1
ATOM 3054 C C . ASP B 1 106 ? -18.031 -6.555 7.879 1 97.12 106 ASP B C 1
ATOM 3056 O O . ASP B 1 106 ? -17.812 -7.457 8.688 1 97.12 106 ASP B O 1
ATOM 3060 N N . GLY B 1 107 ? -17.125 -5.672 7.578 1 96 107 GLY B N 1
ATOM 3061 C CA . GLY B 1 107 ? -15.836 -5.648 8.242 1 96 107 GLY B CA 1
ATOM 3062 C C . GLY B 1 107 ? -14.875 -6.711 7.734 1 96 107 GLY B C 1
ATOM 3063 O O . GLY B 1 107 ? -13.906 -7.051 8.406 1 96 107 GLY B O 1
ATOM 3064 N N . ILE B 1 108 ? -15.188 -7.281 6.582 1 97.5 108 ILE B N 1
ATOM 3065 C CA . ILE B 1 108 ? -14.367 -8.32 5.965 1 97.5 108 ILE B CA 1
ATOM 3066 C C . ILE B 1 108 ? -13.352 -7.684 5.016 1 97.5 108 ILE B C 1
ATOM 3068 O O . ILE B 1 108 ? -13.688 -6.77 4.258 1 97.5 108 ILE B O 1
ATOM 3072 N N . GLU B 1 109 ? -12.078 -8.141 5.078 1 98.25 109 GLU B N 1
ATOM 3073 C CA . GLU B 1 109 ? -11.016 -7.551 4.262 1 98.25 109 GLU B CA 1
ATOM 3074 C C . GLU B 1 109 ? -10.922 -8.234 2.902 1 98.25 109 GLU B C 1
ATOM 3076 O O . GLU B 1 109 ? -10.68 -9.438 2.822 1 98.25 109 GLU B O 1
ATOM 3081 N N . PRO B 1 110 ? -11.094 -7.5 1.854 1 98.56 110 PRO B N 1
ATOM 3082 C CA . PRO B 1 110 ? -10.914 -8.055 0.511 1 98.56 110 PRO B CA 1
ATOM 3083 C C . PRO B 1 110 ? -9.492 -7.887 -0.012 1 98.56 110 PRO B C 1
ATOM 3085 O O . PRO B 1 110 ? -8.797 -6.941 0.371 1 98.56 110 PRO B O 1
ATOM 3088 N N . MET B 1 111 ? -9.086 -8.75 -0.832 1 98.31 111 MET B N 1
ATOM 3089 C CA . MET B 1 111 ? -7.809 -8.711 -1.544 1 98.31 111 MET B CA 1
ATOM 3090 C C . MET B 1 111 ? -8.008 -9.008 -3.025 1 98.31 111 MET B C 1
ATOM 3092 O O . MET B 1 111 ? -8.555 -10.055 -3.387 1 98.31 111 MET B O 1
ATOM 3096 N N . ILE B 1 112 ? -7.578 -8.125 -3.871 1 98.12 112 ILE B N 1
ATOM 3097 C CA . ILE B 1 112 ? -7.688 -8.289 -5.316 1 98.12 112 ILE B CA 1
ATOM 3098 C C . ILE B 1 112 ? -6.328 -8.031 -5.969 1 98.12 112 ILE B C 1
ATOM 3100 O O . ILE B 1 112 ? -5.656 -7.047 -5.652 1 98.12 112 ILE B O 1
ATOM 3104 N N . GLU B 1 113 ? -5.953 -8.922 -6.816 1 96 113 GLU B N 1
ATOM 3105 C CA . GLU B 1 113 ? -4.688 -8.781 -7.531 1 96 113 GLU B CA 1
ATOM 3106 C C . GLU B 1 113 ? -4.832 -7.828 -8.719 1 96 113 GLU B C 1
ATOM 3108 O O . GLU B 1 113 ? -5.852 -7.836 -9.406 1 96 113 GLU B O 1
ATOM 3113 N N . ASN B 1 114 ? -3.887 -6.961 -8.945 1 95.5 114 ASN B N 1
ATOM 3114 C CA . ASN B 1 114 ? -3.783 -6.043 -10.078 1 95.5 114 ASN B CA 1
ATOM 3115 C C . ASN B 1 114 ? -2.328 -5.781 -10.453 1 95.5 114 ASN B C 1
ATOM 3117 O O . ASN B 1 114 ? -1.676 -4.918 -9.867 1 95.5 114 ASN B O 1
ATOM 3121 N N . GLY B 1 115 ? -1.875 -6.5 -11.523 1 91.31 115 GLY B N 1
ATOM 3122 C CA . GLY B 1 115 ? -0.471 -6.398 -11.883 1 91.31 115 GLY B CA 1
ATOM 3123 C C . GLY B 1 115 ? 0.465 -6.863 -10.781 1 91.31 115 GLY B C 1
ATOM 3124 O O . GLY B 1 115 ? 0.343 -7.988 -10.289 1 91.31 115 GLY B O 1
ATOM 3125 N N . ASP B 1 116 ? 1.328 -5.945 -10.367 1 94 116 ASP B N 1
ATOM 3126 C CA . ASP B 1 116 ? 2.312 -6.281 -9.344 1 94 116 ASP B CA 1
ATOM 3127 C C . ASP B 1 116 ? 1.741 -6.07 -7.941 1 94 116 ASP B C 1
ATOM 3129 O O . ASP B 1 116 ? 2.41 -6.352 -6.945 1 94 116 ASP B O 1
ATOM 3133 N N . TYR B 1 117 ? 0.528 -5.664 -7.906 1 97.38 117 TYR B N 1
ATOM 3134 C CA . TYR B 1 117 ? -0.002 -5.242 -6.613 1 97.38 117 TYR B CA 1
ATOM 3135 C C . TYR B 1 117 ? -1.127 -6.164 -6.156 1 97.38 117 TYR B C 1
ATOM 3137 O O . TYR B 1 117 ? -1.818 -6.766 -6.984 1 97.38 117 TYR B O 1
ATOM 3145 N N . MET B 1 118 ? -1.218 -6.328 -4.898 1 97.88 118 MET B N 1
ATOM 3146 C CA . MET B 1 118 ? -2.436 -6.754 -4.215 1 97.88 118 MET B CA 1
ATOM 3147 C C . MET B 1 118 ? -3.154 -5.566 -3.588 1 97.88 118 MET B C 1
ATOM 3149 O O . MET B 1 118 ? -2.598 -4.883 -2.725 1 97.88 118 MET B O 1
ATOM 3153 N N . LEU B 1 119 ? -4.316 -5.273 -4.07 1 98.62 119 LEU B N 1
ATOM 3154 C CA . LEU B 1 119 ? -5.125 -4.18 -3.543 1 98.62 119 LEU B CA 1
ATOM 3155 C C . LEU B 1 119 ? -5.891 -4.621 -2.299 1 98.62 119 LEU B C 1
ATOM 3157 O O . LEU B 1 119 ? -6.512 -5.684 -2.289 1 98.62 119 LEU B O 1
ATOM 3161 N N . VAL B 1 120 ? -5.848 -3.832 -1.278 1 98.75 120 VAL B N 1
ATOM 3162 C CA . VAL B 1 120 ? -6.559 -4.098 -0.031 1 98.75 120 VAL B CA 1
ATOM 3163 C C . VAL B 1 120 ? -7.219 -2.816 0.47 1 98.75 120 VAL B C 1
ATOM 3165 O O . VAL B 1 120 ? -6.934 -1.725 -0.028 1 98.75 120 VAL B O 1
ATOM 3168 N N . ASN B 1 121 ? -8.195 -2.992 1.39 1 98.38 121 ASN B N 1
ATOM 3169 C CA . ASN B 1 121 ? -8.812 -1.838 2.033 1 98.38 121 ASN B CA 1
ATOM 3170 C C . ASN B 1 121 ? -7.922 -1.265 3.131 1 98.38 121 ASN B C 1
ATOM 3172 O O . ASN B 1 121 ? -7.797 -0.045 3.262 1 98.38 121 ASN B O 1
ATOM 3176 N N . ASN B 1 122 ? -7.359 -2.09 3.906 1 97.94 122 ASN B N 1
ATOM 3177 C CA . ASN B 1 122 ? -6.469 -1.776 5.016 1 97.94 122 ASN B CA 1
ATOM 3178 C C . ASN B 1 122 ? -5.438 -2.881 5.238 1 97.94 122 ASN B C 1
ATOM 3180 O O . ASN B 1 122 ? -5.785 -3.984 5.656 1 97.94 122 ASN B O 1
ATOM 3184 N N . VAL B 1 123 ? -4.152 -2.594 5.07 1 97.81 123 VAL B N 1
ATOM 3185 C CA . VAL B 1 123 ? -3.088 -3.594 5.098 1 97.81 123 VAL B CA 1
ATOM 3186 C C . VAL B 1 123 ? -2.973 -4.188 6.5 1 97.81 123 VAL B C 1
ATOM 3188 O O . VAL B 1 123 ? -2.395 -5.262 6.68 1 97.81 123 VAL B O 1
ATOM 3191 N N . PHE B 1 124 ? -3.512 -3.527 7.473 1 94.69 124 PHE B N 1
ATOM 3192 C CA . PHE B 1 124 ? -3.348 -3.957 8.859 1 94.69 124 PHE B CA 1
ATOM 3193 C C . PHE B 1 124 ? -4.609 -4.648 9.367 1 94.69 124 PHE B C 1
ATOM 3195 O O . PHE B 1 124 ? -4.738 -4.914 10.562 1 94.69 124 PHE B O 1
ATOM 3202 N N . ASN B 1 125 ? -5.566 -4.875 8.539 1 92.38 125 ASN B N 1
ATOM 3203 C CA . ASN B 1 125 ? -6.828 -5.504 8.914 1 92.38 125 ASN B CA 1
ATOM 3204 C C . ASN B 1 125 ? -6.848 -6.984 8.547 1 92.38 125 ASN B C 1
ATOM 3206 O O . ASN B 1 125 ? -7.91 -7.551 8.273 1 92.38 125 ASN B O 1
ATOM 3210 N N . GLY B 1 126 ? -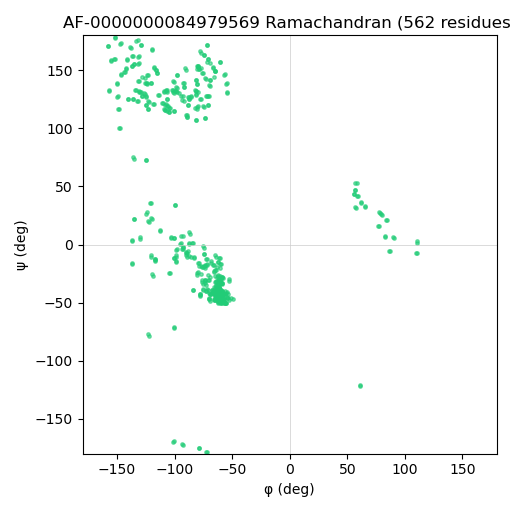5.824 -7.695 8.586 1 92.06 126 GLY B N 1
ATOM 3211 C CA . GLY B 1 126 ? -5.805 -9.086 8.164 1 92.06 126 GLY B CA 1
ATOM 3212 C C . GLY B 1 126 ? -5.395 -10.039 9.273 1 92.06 126 GLY B C 1
ATOM 3213 O O . GLY B 1 126 ? -4.938 -11.148 9 1 92.06 126 GLY B O 1
ATOM 3214 N N . PHE B 1 127 ? -5.547 -9.641 10.484 1 91.25 127 PHE B N 1
ATOM 3215 C CA . PHE B 1 127 ? -5.07 -10.477 11.586 1 91.25 127 PHE B CA 1
ATOM 3216 C C . PHE B 1 127 ? -6.078 -11.57 11.906 1 91.25 127 PHE B C 1
ATOM 3218 O O . PHE B 1 127 ? -7.27 -11.305 12.055 1 91.25 127 PHE B O 1
ATOM 3225 N N . VAL B 1 128 ? -5.617 -12.781 11.977 1 93.44 128 VAL B N 1
ATOM 3226 C CA . VAL B 1 128 ? -6.398 -13.961 12.312 1 93.44 128 VAL B CA 1
ATOM 3227 C C . VAL B 1 128 ? -5.672 -14.781 13.375 1 93.44 128 VAL B C 1
ATOM 3229 O O . VAL B 1 128 ? -4.438 -14.844 13.383 1 93.44 128 VAL B O 1
ATOM 3232 N N . ASP B 1 129 ? -6.414 -15.352 14.359 1 91.25 129 ASP B N 1
ATOM 3233 C CA . ASP B 1 129 ? -5.848 -16.281 15.336 1 91.25 129 ASP B CA 1
ATOM 3234 C C . ASP B 1 129 ? -5.562 -17.641 14.695 1 91.25 129 ASP B C 1
ATOM 3236 O O . ASP B 1 129 ? -6.484 -18.422 14.469 1 91.25 129 ASP B O 1
ATOM 3240 N N . MET B 1 130 ? -4.324 -17.922 14.523 1 88.75 130 MET B N 1
ATOM 3241 C CA . MET B 1 130 ? -3.932 -19.156 13.836 1 88.75 130 MET B CA 1
ATOM 3242 C C . MET B 1 130 ? -3.508 -20.234 14.828 1 88.75 130 MET B C 1
ATOM 3244 O O . MET B 1 130 ? -3.061 -21.312 14.438 1 88.75 130 MET B O 1
ATOM 3248 N N . SER B 1 131 ? -3.684 -19.906 16.125 1 88.81 131 SER B N 1
ATOM 3249 C CA . SER B 1 131 ? -3.268 -20.844 17.172 1 88.81 131 SER B CA 1
ATOM 3250 C C . SER B 1 131 ? -3.938 -22.203 16.984 1 88.81 131 SER B C 1
ATOM 3252 O O . SER B 1 131 ? -3.289 -23.234 17.125 1 88.81 131 SER B O 1
ATOM 3254 N N . PRO B 1 132 ? -5.207 -22.234 16.672 1 85.62 132 PRO B N 1
ATOM 3255 C CA . PRO B 1 132 ? -5.863 -23.531 16.5 1 85.62 132 PRO B CA 1
ATOM 3256 C C . PRO B 1 132 ? -5.27 -24.344 15.344 1 85.62 132 PRO B C 1
ATOM 3258 O O . PRO B 1 132 ? -5.496 -25.547 15.25 1 85.62 132 PRO B O 1
ATOM 3261 N N . PHE B 1 133 ? -4.543 -23.734 14.539 1 84 133 PHE B N 1
ATOM 3262 C CA . PHE B 1 133 ? -4.004 -24.375 13.352 1 84 133 PHE B CA 1
ATOM 3263 C C . PHE B 1 133 ? -2.49 -24.516 13.453 1 84 133 PHE B C 1
ATOM 3265 O O . PHE B 1 133 ? -1.812 -24.688 12.438 1 84 133 PHE B O 1
ATOM 3272 N N . GLY B 1 134 ? -1.967 -24.281 14.594 1 83.44 134 GLY B N 1
ATOM 3273 C CA . GLY B 1 134 ? -0.542 -24.453 14.828 1 83.44 134 GLY B CA 1
ATOM 3274 C C . GLY B 1 134 ? 0.268 -23.203 14.57 1 83.44 134 GLY B C 1
ATOM 3275 O O . GLY B 1 134 ? 1.5 -23.25 14.547 1 83.44 134 GLY B O 1
ATOM 3276 N N . GLY B 1 135 ? -0.432 -22.141 14.289 1 82.25 135 GLY B N 1
ATOM 3277 C CA . GLY B 1 135 ? 0.253 -20.875 14.039 1 82.25 135 GLY B CA 1
ATOM 3278 C C . GLY B 1 135 ? 0.228 -19.938 15.227 1 82.25 135 GLY B C 1
ATOM 3279 O O . GLY B 1 135 ? -0.054 -20.359 16.344 1 82.25 135 GLY B O 1
ATOM 3280 N N . GLN B 1 136 ? 0.668 -18.641 14.922 1 83.38 136 GLN B N 1
ATOM 3281 C CA . GLN B 1 136 ? 0.693 -17.625 15.961 1 83.38 136 GLN B CA 1
ATOM 3282 C C . GLN B 1 136 ? -0.696 -17.031 16.188 1 83.38 136 GLN B C 1
ATOM 3284 O O . GLN B 1 136 ? -1.539 -17.062 15.289 1 83.38 136 GLN B O 1
ATOM 3289 N N . HIS B 1 137 ? -0.966 -16.594 17.344 1 82.62 137 HIS B N 1
ATOM 3290 C CA . HIS B 1 137 ? -2.25 -16.047 17.766 1 82.62 137 HIS B CA 1
ATOM 3291 C C . HIS B 1 137 ? -2.635 -14.828 16.922 1 82.62 137 HIS B C 1
ATOM 3293 O O . HIS B 1 137 ? -3.82 -14.57 16.719 1 82.62 137 HIS B O 1
ATOM 3299 N N . ASN B 1 138 ? -1.734 -14.078 16.391 1 86.88 138 ASN B N 1
ATOM 3300 C CA . ASN B 1 138 ? -2.037 -12.859 15.648 1 86.88 138 ASN B CA 1
ATOM 3301 C C . ASN B 1 138 ? -1.23 -12.773 14.352 1 86.88 138 ASN B C 1
ATOM 3303 O O . ASN B 1 138 ? -0.396 -11.883 14.195 1 86.88 138 ASN B O 1
ATOM 3307 N N . THR B 1 139 ? -1.679 -13.617 13.43 1 90.19 139 THR B N 1
ATOM 3308 C CA . THR B 1 139 ? -1.001 -13.656 12.141 1 90.19 139 THR B CA 1
ATOM 3309 C C . THR B 1 139 ? -1.681 -12.719 11.148 1 90.19 139 THR B C 1
ATOM 3311 O O . THR B 1 139 ? -2.902 -12.75 10.992 1 90.19 139 THR B O 1
ATOM 3314 N N . ASN B 1 140 ? -0.906 -11.867 10.555 1 93.31 140 ASN B N 1
ATOM 3315 C CA . ASN B 1 140 ? -1.449 -11.008 9.508 1 93.31 140 ASN B CA 1
ATOM 3316 C C . ASN B 1 140 ? -1.526 -11.734 8.172 1 93.31 140 ASN B C 1
ATOM 3318 O O . ASN B 1 140 ? -0.515 -11.891 7.484 1 93.31 140 ASN B O 1
ATOM 3322 N N . ILE B 1 141 ? -2.697 -12.055 7.789 1 95.38 141 ILE B N 1
ATOM 3323 C CA . ILE B 1 141 ? -2.947 -12.867 6.602 1 95.38 141 ILE B CA 1
ATOM 3324 C C . ILE B 1 141 ? -2.703 -12.039 5.344 1 95.38 141 ILE B C 1
ATOM 3326 O O . ILE B 1 141 ? -2.293 -12.57 4.312 1 95.38 141 ILE B O 1
ATOM 3330 N N . VAL B 1 142 ? -2.928 -10.734 5.398 1 97.44 142 VAL B N 1
ATOM 3331 C CA . VAL B 1 142 ? -2.617 -9.852 4.277 1 97.44 142 VAL B CA 1
ATOM 3332 C C . VAL B 1 142 ? -1.131 -9.953 3.938 1 97.44 142 VAL B C 1
ATOM 3334 O O . VAL B 1 142 ? -0.761 -10.086 2.77 1 97.44 142 VAL B O 1
ATOM 3337 N N . GLU B 1 143 ? -0.335 -9.875 4.969 1 95.44 143 GLU B N 1
ATOM 3338 C CA . GLU B 1 143 ? 1.104 -10.008 4.762 1 95.44 143 GLU B CA 1
ATOM 3339 C C . GLU B 1 143 ? 1.453 -11.383 4.191 1 95.44 143 GLU B C 1
ATOM 3341 O O . GLU B 1 143 ? 2.178 -11.477 3.199 1 95.44 143 GLU B O 1
ATOM 3346 N N . TYR B 1 144 ? 0.906 -12.375 4.832 1 92.19 144 TYR B N 1
ATOM 3347 C CA . TYR B 1 144 ? 1.18 -13.75 4.43 1 92.19 144 TYR B 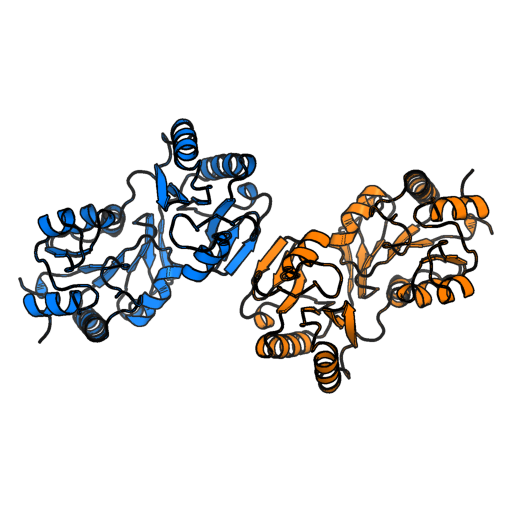CA 1
ATOM 3348 C C . TYR B 1 144 ? 0.849 -13.969 2.957 1 92.19 144 TYR B C 1
ATOM 3350 O O . TYR B 1 144 ? 1.688 -14.445 2.189 1 92.19 144 TYR B O 1
ATOM 3358 N N . GLU B 1 145 ? -0.301 -13.586 2.537 1 93.19 145 GLU B N 1
ATOM 3359 C CA . GLU B 1 145 ? -0.783 -13.836 1.182 1 93.19 145 GLU B CA 1
ATOM 3360 C C . GLU B 1 145 ? -0.026 -12.992 0.162 1 93.19 145 GLU B C 1
ATOM 3362 O O . GLU B 1 145 ? 0.394 -13.492 -0.881 1 93.19 145 GLU B O 1
ATOM 3367 N N . SER B 1 146 ? 0.137 -11.727 0.441 1 95.81 146 SER B N 1
ATOM 3368 C CA . SER B 1 146 ? 0.807 -10.844 -0.506 1 95.81 146 SER B CA 1
ATOM 3369 C C . SER B 1 146 ? 2.252 -11.273 -0.735 1 95.81 146 SER B C 1
ATOM 3371 O O . SER B 1 146 ? 2.699 -11.383 -1.879 1 95.81 146 SER B O 1
ATOM 3373 N N . ARG B 1 147 ? 2.941 -11.594 0.318 1 93.06 147 ARG B N 1
ATOM 3374 C CA . ARG B 1 147 ? 4.348 -11.969 0.192 1 93.06 147 ARG B CA 1
ATOM 3375 C C . ARG B 1 147 ? 4.492 -13.344 -0.44 1 93.06 147 ARG B C 1
ATOM 3377 O O . ARG B 1 147 ? 5.375 -13.562 -1.272 1 93.06 147 ARG B O 1
ATOM 3384 N N . GLY B 1 148 ? 3.629 -14.203 -0.035 1 87.31 148 GLY B N 1
ATOM 3385 C CA . GLY B 1 148 ? 3.641 -15.516 -0.657 1 87.31 148 GLY B CA 1
ATOM 3386 C C . GLY B 1 148 ? 3.424 -15.469 -2.158 1 87.31 148 GLY B C 1
ATOM 3387 O O . GLY B 1 148 ? 3.969 -16.297 -2.896 1 87.31 148 GLY B O 1
ATOM 3388 N N . GLY B 1 149 ? 2.641 -14.523 -2.658 1 88.75 149 GLY B N 1
ATOM 3389 C CA . GLY B 1 149 ? 2.348 -14.375 -4.074 1 88.75 149 GLY B CA 1
ATOM 3390 C C . GLY B 1 149 ? 3.287 -13.414 -4.777 1 88.75 149 GLY B C 1
ATOM 3391 O O . GLY B 1 149 ? 3.184 -13.211 -5.992 1 88.75 149 GLY B O 1
ATOM 3392 N N . GLY B 1 150 ? 4.172 -12.805 -4.004 1 91.62 150 GLY B N 1
ATOM 3393 C CA . GLY B 1 150 ? 5.145 -11.891 -4.578 1 91.62 150 GLY B CA 1
ATOM 3394 C C . GLY B 1 150 ? 4.559 -10.531 -4.906 1 91.62 150 GLY B C 1
ATOM 3395 O O . GLY B 1 150 ? 5.039 -9.844 -5.809 1 91.62 150 GLY B O 1
ATOM 3396 N N . PHE B 1 151 ? 3.545 -10.133 -4.191 1 96.69 151 PHE B N 1
ATOM 3397 C CA . PHE B 1 151 ? 2.861 -8.883 -4.508 1 96.69 151 PHE B CA 1
ATOM 3398 C C . PHE B 1 151 ? 3.355 -7.75 -3.611 1 96.69 151 PHE B C 1
ATOM 3400 O O . PHE B 1 151 ? 3.701 -7.98 -2.451 1 96.69 151 PHE B O 1
ATOM 3407 N N . LEU B 1 152 ? 3.391 -6.547 -4.184 1 98 152 LEU B N 1
ATOM 3408 C CA . LEU B 1 152 ? 3.412 -5.324 -3.381 1 98 152 LEU B CA 1
ATOM 3409 C C . LEU B 1 152 ? 2.01 -4.973 -2.895 1 98 152 LEU B C 1
ATOM 3411 O O . LEU B 1 152 ? 1.017 -5.359 -3.514 1 98 152 LEU B O 1
ATOM 3415 N N . LEU B 1 153 ? 1.946 -4.281 -1.789 1 98.69 153 LEU B N 1
ATOM 3416 C CA . LEU B 1 153 ? 0.643 -3.938 -1.232 1 98.69 153 LEU B CA 1
ATOM 3417 C C . LEU B 1 153 ? 0.271 -2.496 -1.565 1 98.69 153 LEU B C 1
ATOM 3419 O O . LEU B 1 153 ? 1.124 -1.606 -1.525 1 98.69 153 LEU B O 1
ATOM 3423 N N . LYS B 1 154 ? -0.985 -2.246 -1.889 1 98.75 154 LYS B N 1
ATOM 3424 C CA . LYS B 1 154 ? -1.562 -0.925 -2.117 1 98.75 154 LYS B CA 1
ATOM 3425 C C . LYS B 1 154 ? -2.965 -0.828 -1.527 1 98.75 154 LYS B C 1
ATOM 3427 O O . LYS B 1 154 ? -3.836 -1.641 -1.845 1 98.75 154 LYS B O 1
ATOM 3432 N N . GLU B 1 155 ? -3.145 0.128 -0.726 1 98.81 155 GLU B N 1
ATOM 3433 C CA . GLU B 1 155 ? -4.488 0.397 -0.224 1 98.81 155 GLU B CA 1
ATOM 3434 C C . GLU B 1 155 ? -5.301 1.207 -1.229 1 98.81 155 GLU B C 1
ATOM 3436 O O . GLU B 1 155 ? -4.773 2.113 -1.876 1 98.81 155 GLU B O 1
ATOM 3441 N N . VAL B 1 156 ? -6.562 0.887 -1.342 1 98.38 156 VAL B N 1
ATOM 3442 C CA . VAL B 1 156 ? -7.473 1.663 -2.178 1 98.38 156 VAL B CA 1
ATOM 3443 C C . VAL B 1 156 ? -8.773 1.928 -1.419 1 98.38 156 VAL B C 1
ATOM 3445 O O . VAL B 1 156 ? -9.328 1.021 -0.797 1 98.38 156 VAL B O 1
ATOM 3448 N N . ARG B 1 157 ? -9.234 3.209 -1.45 1 96.81 157 ARG B N 1
ATOM 3449 C CA . ARG B 1 157 ? -10.461 3.654 -0.794 1 96.81 157 ARG B CA 1
ATOM 3450 C C . ARG B 1 157 ? -11.102 4.812 -1.555 1 96.81 157 ARG B C 1
ATOM 3452 O O . ARG B 1 157 ? -10.438 5.805 -1.859 1 96.81 157 ARG B O 1
ATOM 3459 N N . PRO B 1 158 ? -12.445 4.707 -1.899 1 96.25 158 PRO B N 1
ATOM 3460 C CA . PRO B 1 158 ? -13.344 3.566 -1.702 1 96.25 158 PRO B CA 1
ATOM 3461 C C . PRO B 1 158 ? -12.992 2.379 -2.594 1 96.25 158 PRO B C 1
ATOM 3463 O O . PRO B 1 158 ? -12.758 2.549 -3.793 1 96.25 158 PRO B O 1
ATOM 3466 N N . TYR B 1 159 ? -13.023 1.218 -2.008 1 97.81 159 TYR B N 1
ATOM 3467 C CA . TYR B 1 159 ? -12.523 0.022 -2.674 1 97.81 159 TYR B CA 1
ATOM 3468 C C . TYR B 1 159 ? -13.297 -0.259 -3.953 1 97.81 159 TYR B C 1
ATOM 3470 O O . TYR B 1 159 ? -12.711 -0.393 -5.027 1 97.81 159 TYR B O 1
ATOM 3478 N N . ALA B 1 160 ? -14.633 -0.281 -3.891 1 97.44 160 ALA B N 1
ATOM 3479 C CA . ALA B 1 160 ? -15.5 -0.635 -5.016 1 97.44 160 ALA B CA 1
ATOM 3480 C C . ALA B 1 160 ? -15.305 0.33 -6.18 1 97.44 160 ALA B C 1
ATOM 3482 O O . ALA B 1 160 ? -15.258 -0.088 -7.34 1 97.44 160 ALA B O 1
ATOM 3483 N N . GLU B 1 161 ? -15.102 1.562 -5.91 1 96.75 161 GLU B N 1
ATOM 3484 C CA . GLU B 1 161 ? -14.984 2.6 -6.93 1 96.75 161 GLU B CA 1
ATOM 3485 C C . GLU B 1 161 ? -13.617 2.555 -7.609 1 96.75 161 GLU B C 1
ATOM 3487 O O . GLU B 1 161 ? -13.438 3.104 -8.695 1 96.75 161 GLU B O 1
ATOM 3492 N N . SER B 1 162 ? -12.727 1.93 -6.945 1 97 162 SER B N 1
ATOM 3493 C CA . SER B 1 162 ? -11.367 1.892 -7.469 1 97 162 SER B CA 1
ATOM 3494 C C . SER B 1 162 ? -11.203 0.782 -8.5 1 97 162 SER B C 1
ATOM 3496 O O . SER B 1 162 ? -10.18 0.701 -9.18 1 97 162 SER B O 1
ATOM 3498 N N . ILE B 1 163 ? -12.156 -0.056 -8.602 1 97.75 163 ILE B N 1
ATOM 3499 C CA . ILE B 1 163 ? -12.07 -1.186 -9.516 1 97.75 163 ILE B CA 1
ATOM 3500 C C . ILE B 1 163 ? -12.625 -0.784 -10.883 1 97.75 163 ILE B C 1
ATOM 3502 O O . ILE B 1 163 ? -13.82 -0.518 -11.016 1 97.75 163 ILE B O 1
ATOM 3506 N N . ASP B 1 164 ? -11.789 -0.697 -11.859 1 97.12 164 ASP B N 1
ATOM 3507 C CA . ASP B 1 164 ? -12.18 -0.396 -13.234 1 97.12 164 ASP B CA 1
ATOM 3508 C C . ASP B 1 164 ? -11.461 -1.313 -14.227 1 97.12 164 ASP B C 1
ATOM 3510 O O . ASP B 1 164 ? -11.234 -0.938 -15.375 1 97.12 164 ASP B O 1
ATOM 3514 N N . PHE B 1 165 ? -10.984 -2.473 -13.773 1 96.69 165 PHE B N 1
ATOM 3515 C CA . PHE B 1 165 ? -10.258 -3.488 -14.531 1 96.69 165 PHE B CA 1
ATOM 3516 C C . PHE B 1 165 ? -10.883 -4.863 -14.328 1 96.69 165 PHE B C 1
ATOM 3518 O O . PHE B 1 165 ? -11.789 -5.023 -13.5 1 96.69 165 PHE B O 1
ATOM 3525 N N . ASN B 1 166 ? -10.445 -5.902 -15.078 1 96.5 166 ASN B N 1
ATOM 3526 C CA . ASN B 1 166 ? -10.953 -7.266 -14.961 1 96.5 166 ASN B CA 1
ATOM 3527 C C . ASN B 1 166 ? -10.508 -7.926 -13.664 1 96.5 166 ASN B C 1
ATOM 3529 O O . ASN B 1 166 ? -9.32 -7.922 -13.336 1 96.5 166 ASN B O 1
ATOM 3533 N N . VAL B 1 167 ? -11.445 -8.445 -12.961 1 97.62 167 VAL B N 1
ATOM 3534 C CA . VAL B 1 167 ? -11.188 -9.172 -11.719 1 97.62 167 VAL B CA 1
ATOM 3535 C C . VAL B 1 167 ? -11.664 -10.617 -11.859 1 97.62 167 VAL B C 1
ATOM 3537 O O . VAL B 1 167 ? -12.852 -10.867 -12.078 1 97.62 167 VAL B O 1
ATOM 3540 N N . ASN B 1 168 ? -10.727 -11.5 -11.68 1 96.75 168 ASN B N 1
ATOM 3541 C CA . ASN B 1 168 ? -11.062 -12.906 -11.867 1 96.75 168 ASN B CA 1
ATOM 3542 C C . ASN B 1 168 ? -11.328 -13.609 -10.539 1 96.75 168 ASN B C 1
ATOM 3544 O O . ASN B 1 168 ? -11.883 -14.703 -10.508 1 96.75 168 ASN B O 1
ATOM 3548 N N . LYS B 1 169 ? -10.914 -12.906 -9.492 1 96.38 169 LYS B N 1
ATOM 3549 C CA . LYS B 1 169 ? -11.039 -13.484 -8.156 1 96.38 169 LYS B CA 1
ATOM 3550 C C . LYS B 1 169 ? -11.062 -12.391 -7.09 1 96.38 169 LYS B C 1
ATOM 3552 O O . LYS B 1 169 ? -10.305 -11.422 -7.164 1 96.38 169 LYS B O 1
ATOM 3557 N N . ILE B 1 170 ? -12.023 -12.508 -6.18 1 97.81 170 ILE B N 1
ATOM 3558 C CA . ILE B 1 170 ? -11.977 -11.75 -4.938 1 97.81 170 ILE B CA 1
ATOM 3559 C C . ILE B 1 170 ? -11.633 -12.672 -3.773 1 97.81 170 ILE B C 1
ATOM 3561 O O . ILE B 1 170 ? -12.375 -13.617 -3.482 1 97.81 170 ILE B O 1
ATOM 3565 N N . LEU B 1 171 ? -10.547 -12.445 -3.209 1 97.62 171 LEU B N 1
ATOM 3566 C CA . LEU B 1 171 ? -10.172 -13.172 -2.002 1 97.62 171 LEU B CA 1
ATOM 3567 C C . LEU B 1 171 ? -10.469 -12.352 -0.755 1 97.62 171 LEU B C 1
ATOM 3569 O O . LEU B 1 171 ? -10.211 -11.148 -0.723 1 97.62 171 LEU B O 1
ATOM 3573 N N . THR B 1 172 ? -11.055 -12.984 0.242 1 98.25 172 THR B N 1
ATOM 3574 C CA . THR B 1 172 ? -11.367 -12.25 1.462 1 98.25 172 THR B CA 1
ATOM 3575 C C . THR B 1 172 ? -10.891 -13.016 2.693 1 98.25 172 THR B C 1
ATOM 3577 O O . THR B 1 172 ? -10.719 -14.234 2.645 1 98.25 172 THR B O 1
ATOM 3580 N N . ILE B 1 173 ? -10.68 -12.305 3.705 1 97.88 173 ILE B N 1
ATOM 3581 C CA . ILE B 1 173 ? -10.234 -12.867 4.973 1 97.88 173 ILE B CA 1
ATOM 3582 C C . ILE B 1 173 ? -11.383 -12.852 5.977 1 97.88 173 ILE B C 1
ATOM 3584 O O . ILE B 1 173 ? -11.891 -11.781 6.336 1 97.88 173 ILE B O 1
ATOM 3588 N N . VAL B 1 174 ? -11.758 -14.023 6.445 1 96.56 174 VAL B N 1
ATOM 3589 C CA . VAL B 1 174 ? -12.844 -14.164 7.406 1 96.56 174 VAL B CA 1
ATOM 3590 C C . VAL B 1 174 ? -12.352 -14.898 8.648 1 96.56 174 VAL B C 1
ATOM 3592 O O . VAL B 1 174 ? -11.578 -15.852 8.547 1 96.56 174 VAL B O 1
ATOM 3595 N N . ASP B 1 175 ? -12.75 -14.453 9.805 1 93.62 175 ASP B N 1
ATOM 3596 C CA . ASP B 1 175 ? -12.438 -15.156 11.039 1 93.62 175 ASP B CA 1
ATOM 3597 C C . ASP B 1 175 ? -12.898 -16.609 10.977 1 93.62 175 ASP B C 1
ATOM 3599 O O . ASP B 1 175 ? -14.055 -16.891 10.648 1 93.62 175 ASP B O 1
ATOM 3603 N N . PRO B 1 176 ? -11.969 -17.484 11.352 1 94 176 PRO B N 1
ATOM 3604 C CA . PRO B 1 176 ? -12.289 -18.906 11.266 1 94 176 PRO B CA 1
ATOM 3605 C C . PRO B 1 176 ? -13.516 -19.281 12.094 1 94 176 PRO B C 1
ATOM 3607 O O . PRO B 1 176 ? -14.258 -20.203 11.727 1 94 176 PRO B O 1
ATOM 3610 N N . SER B 1 177 ? -13.781 -18.594 13.141 1 93 177 SER B N 1
ATOM 3611 C CA . SER B 1 177 ? -14.867 -18.938 14.055 1 93 177 SER B CA 1
ATOM 3612 C C . SER B 1 177 ? -16.219 -18.656 13.43 1 93 177 SER B C 1
ATOM 3614 O O . SER B 1 177 ? -17.234 -19.219 13.852 1 93 177 SER B O 1
ATOM 3616 N N . VAL B 1 178 ? -16.281 -17.875 12.383 1 95.62 178 VAL B N 1
ATOM 3617 C CA . VAL B 1 178 ? -17.578 -17.5 11.836 1 95.62 178 VAL B CA 1
ATOM 3618 C C . VAL B 1 178 ? -17.609 -17.734 10.328 1 95.62 178 VAL B C 1
ATOM 3620 O O . VAL B 1 178 ? -18.547 -17.328 9.641 1 95.62 178 VAL B O 1
ATOM 3623 N N . ILE B 1 179 ? -16.609 -18.281 9.773 1 96.5 179 ILE B N 1
ATOM 3624 C CA . ILE B 1 179 ? -16.438 -18.328 8.328 1 96.5 179 ILE B CA 1
ATOM 3625 C C . ILE B 1 179 ? -17.531 -19.188 7.695 1 96.5 179 ILE B C 1
ATOM 3627 O O . ILE B 1 179 ? -18.047 -18.875 6.621 1 96.5 179 ILE B O 1
ATOM 3631 N N . ALA B 1 180 ? -17.906 -20.281 8.281 1 96.56 180 ALA B N 1
ATOM 3632 C CA . ALA B 1 180 ? -18.938 -21.156 7.719 1 96.56 180 ALA B CA 1
ATOM 3633 C C . ALA B 1 180 ? -20.25 -20.406 7.555 1 96.56 180 ALA B C 1
ATOM 3635 O O . ALA B 1 180 ? -20.859 -20.438 6.484 1 96.56 180 ALA B O 1
ATOM 3636 N N . GLU B 1 181 ? -20.656 -19.766 8.602 1 97.62 181 GLU B N 1
ATOM 3637 C CA . GLU B 1 181 ? -21.891 -18.984 8.57 1 97.62 181 GLU B CA 1
ATOM 3638 C C . GLU B 1 181 ? -21.797 -17.844 7.566 1 97.62 181 GLU B C 1
ATOM 3640 O O . GLU B 1 181 ? -22.766 -17.531 6.871 1 97.62 181 GLU B O 1
ATOM 3645 N N . THR B 1 182 ? -20.656 -17.219 7.539 1 98.06 182 THR B N 1
ATOM 3646 C CA . THR B 1 182 ? -20.438 -16.109 6.621 1 98.06 182 THR B CA 1
ATOM 3647 C C . THR B 1 182 ? -20.578 -16.562 5.172 1 98.06 182 THR B C 1
ATOM 3649 O O . THR B 1 182 ? -21.266 -15.922 4.375 1 98.06 182 THR B O 1
ATOM 3652 N N . ILE B 1 183 ? -19.984 -17.625 4.844 1 97.81 183 ILE B N 1
ATOM 3653 C CA . ILE B 1 183 ? -20.016 -18.156 3.484 1 97.81 183 ILE B CA 1
ATOM 3654 C C . ILE B 1 183 ? -21.469 -18.484 3.088 1 97.81 183 ILE B C 1
ATOM 3656 O O . ILE B 1 183 ? -21.891 -18.188 1.968 1 97.81 183 ILE B O 1
ATOM 3660 N N . GLU B 1 184 ? -22.156 -19.062 3.943 1 97.69 184 GLU B N 1
ATOM 3661 C CA . GLU B 1 184 ? -23.547 -19.391 3.654 1 97.69 184 GLU B CA 1
ATOM 3662 C C . GLU B 1 184 ? -24.359 -18.141 3.348 1 97.69 184 GLU B C 1
ATOM 3664 O O . GLU B 1 184 ? -25.172 -18.125 2.42 1 97.69 184 GLU B O 1
ATOM 3669 N N . ARG B 1 185 ? -24.188 -17.109 4.105 1 97.94 185 ARG B N 1
ATOM 3670 C CA . ARG B 1 185 ? -24.875 -15.852 3.887 1 97.94 185 ARG B CA 1
ATOM 3671 C C . ARG B 1 185 ? -24.562 -15.281 2.512 1 97.94 185 ARG B C 1
ATOM 3673 O O . ARG B 1 185 ? -25.453 -14.82 1.799 1 97.94 185 ARG B O 1
ATOM 3680 N N . TYR B 1 186 ? -23.312 -15.328 2.168 1 98.31 186 TYR B N 1
ATOM 3681 C CA . TYR B 1 186 ? -22.906 -14.766 0.883 1 98.31 186 TYR B CA 1
ATOM 3682 C C . TYR B 1 186 ? -23.375 -15.656 -0.267 1 98.31 186 TYR B C 1
ATOM 3684 O O . TYR B 1 186 ? -23.672 -15.164 -1.356 1 98.31 186 TYR B O 1
ATOM 3692 N N . ARG B 1 187 ? -23.391 -16.953 -0.084 1 97.62 187 ARG B N 1
ATOM 3693 C CA . ARG B 1 187 ? -23.922 -17.875 -1.092 1 97.62 187 ARG B CA 1
ATOM 3694 C C . ARG B 1 187 ? -25.406 -17.594 -1.344 1 97.62 187 ARG B C 1
ATOM 3696 O O . ARG B 1 187 ? -25.859 -17.641 -2.488 1 97.62 187 ARG B O 1
ATOM 3703 N N . GLU B 1 188 ? -26.109 -17.375 -0.313 1 97.5 188 GLU B N 1
ATOM 3704 C CA . GLU B 1 188 ? -27.531 -17.062 -0.445 1 97.5 188 GLU B CA 1
ATOM 3705 C C . GLU B 1 188 ? -27.766 -15.805 -1.276 1 97.5 188 GLU B C 1
ATOM 3707 O O . GLU B 1 188 ? -28.688 -15.75 -2.082 1 97.5 188 GLU B O 1
ATOM 3712 N N . LYS B 1 189 ? -26.938 -14.875 -1.058 1 97 189 LYS B N 1
ATOM 3713 C CA . LYS B 1 189 ? -27.156 -13.578 -1.709 1 97 189 LYS B CA 1
ATOM 3714 C C . LYS B 1 189 ? -26.578 -13.578 -3.121 1 97 189 LYS B C 1
ATOM 3716 O O . LYS B 1 189 ? -27.172 -13.016 -4.039 1 97 189 LYS B O 1
ATOM 3721 N N . PHE B 1 190 ? -25.375 -14.234 -3.307 1 97.25 190 PHE B N 1
ATOM 3722 C CA . PHE B 1 190 ? -24.656 -14.031 -4.559 1 97.25 190 PHE B CA 1
ATOM 3723 C C . PHE B 1 190 ? -24.469 -15.352 -5.289 1 97.25 190 PHE B C 1
ATOM 3725 O O . PHE B 1 190 ? -24.031 -15.375 -6.441 1 97.25 190 PHE B O 1
ATOM 3732 N N . GLY B 1 191 ? -24.75 -16.422 -4.66 1 94.19 191 GLY B N 1
ATOM 3733 C CA . GLY B 1 191 ? -24.406 -17.75 -5.133 1 94.19 191 GLY B CA 1
ATOM 3734 C C . GLY B 1 191 ? -25.031 -18.078 -6.48 1 94.19 191 GLY B C 1
ATOM 3735 O O . GLY B 1 191 ? -24.594 -19.016 -7.152 1 94.19 191 GLY B O 1
ATOM 3736 N N . TYR B 1 192 ? -26 -17.375 -6.914 1 90.94 192 TYR B N 1
ATOM 3737 C CA . TYR B 1 192 ? -26.625 -17.594 -8.211 1 90.94 192 TYR B CA 1
ATOM 3738 C C . TYR B 1 192 ? -25.797 -17 -9.336 1 90.94 192 TYR B C 1
ATOM 3740 O O . TYR B 1 192 ? -25.969 -17.344 -10.508 1 90.94 192 TYR B O 1
ATOM 3748 N N . LYS B 1 193 ? -24.859 -16.125 -8.984 1 95 193 LYS B N 1
ATOM 3749 C CA . LYS B 1 193 ? -24.094 -15.422 -10.016 1 95 193 LYS B CA 1
ATOM 3750 C C . LYS B 1 193 ? -22.609 -15.727 -9.906 1 95 193 LYS B C 1
ATOM 3752 O O . LYS B 1 193 ? -21.875 -15.617 -10.891 1 95 193 LYS B O 1
ATOM 3757 N N . VAL B 1 194 ? -22.109 -16.094 -8.695 1 96.75 194 VAL B N 1
ATOM 3758 C CA . VAL B 1 194 ? -20.688 -16.359 -8.469 1 96.75 194 VAL B CA 1
ATOM 3759 C C . VAL B 1 194 ? -20.531 -17.609 -7.605 1 96.75 194 VAL B C 1
ATOM 3761 O O . VAL B 1 194 ? -21.453 -18 -6.883 1 96.75 194 VAL B O 1
ATOM 3764 N N . HIS B 1 195 ? -19.438 -18.219 -7.777 1 95.75 195 HIS B N 1
ATOM 3765 C CA . HIS B 1 195 ? -19.031 -19.312 -6.898 1 95.75 195 HIS B CA 1
ATOM 3766 C C . HIS B 1 195 ? -18.422 -18.797 -5.609 1 95.75 195 HIS B C 1
ATOM 3768 O O . HIS B 1 195 ? -17.406 -18.078 -5.645 1 95.75 195 HIS B O 1
ATOM 3774 N N . VAL B 1 196 ? -19.031 -19.062 -4.445 1 96.88 196 VAL B N 1
ATOM 3775 C CA . VAL B 1 196 ? -18.547 -18.656 -3.131 1 96.88 196 VAL B CA 1
ATOM 3776 C C . VAL B 1 196 ? -18.031 -19.891 -2.373 1 96.88 196 VAL B C 1
ATOM 3778 O O . VAL B 1 196 ? -18.812 -20.766 -2.008 1 96.88 196 VAL B O 1
ATOM 3781 N N . VAL B 1 197 ? -16.75 -19.875 -2.098 1 93.19 197 VAL B N 1
ATOM 3782 C CA . VAL B 1 197 ? -16.203 -21.109 -1.545 1 93.19 197 VAL B CA 1
ATOM 3783 C C . VAL B 1 197 ? -15.164 -20.781 -0.478 1 93.19 197 VAL B C 1
ATOM 3785 O O . VAL B 1 197 ? -14.555 -19.719 -0.498 1 93.19 197 VAL B O 1
ATOM 3788 N N . GLN B 1 198 ? -15.031 -21.672 0.447 1 93.94 198 GLN B N 1
ATOM 3789 C CA . GLN B 1 198 ? -13.938 -21.625 1.41 1 93.94 198 GLN B CA 1
ATOM 3790 C C . GLN B 1 198 ? -12.703 -22.359 0.878 1 93.94 198 GLN B C 1
ATOM 3792 O O . GLN B 1 198 ? -12.789 -23.531 0.487 1 93.94 198 GLN B O 1
ATOM 3797 N N . THR B 1 199 ? -11.586 -21.719 0.874 1 88.44 199 THR B N 1
ATOM 3798 C CA . THR B 1 199 ? -10.391 -22.359 0.322 1 88.44 199 THR B CA 1
ATOM 3799 C C . THR B 1 199 ? -9.328 -22.547 1.401 1 88.44 199 THR B C 1
ATOM 3801 O O . THR B 1 199 ? -8.312 -23.203 1.177 1 88.44 199 THR B O 1
ATOM 3804 N N . SER B 1 200 ? -9.445 -21.953 2.52 1 89.38 200 SER B N 1
ATOM 3805 C CA . SER B 1 200 ? -8.648 -22.094 3.732 1 89.38 200 SER B CA 1
ATOM 3806 C C . SER B 1 200 ? -9.5 -21.891 4.984 1 89.38 200 SER B C 1
ATOM 3808 O O . SER B 1 200 ? -10.672 -21.531 4.887 1 89.38 200 SER B O 1
ATOM 3810 N N . PRO B 1 201 ? -8.883 -22.141 6.117 1 91.69 201 PRO B N 1
ATOM 3811 C CA . PRO B 1 201 ? -9.664 -21.922 7.336 1 91.69 201 PRO B CA 1
ATOM 3812 C C . PRO B 1 201 ? -10.109 -20.469 7.488 1 91.69 201 PRO B C 1
ATOM 3814 O O . PRO B 1 201 ? -11 -20.172 8.289 1 91.69 201 PRO B O 1
ATOM 3817 N N . PHE B 1 202 ? -9.555 -19.609 6.672 1 95.31 202 PHE B N 1
ATOM 3818 C CA . PHE B 1 202 ? -9.852 -18.188 6.883 1 95.31 202 PHE B CA 1
ATOM 3819 C C . PHE B 1 202 ? -10.117 -17.484 5.559 1 95.31 202 PHE B C 1
ATOM 3821 O O . PHE B 1 202 ? -10.297 -16.266 5.52 1 95.31 202 PHE B O 1
ATOM 3828 N N . PHE B 1 203 ? -10.109 -18.188 4.477 1 95.88 203 PHE B N 1
ATOM 3829 C CA . PHE B 1 203 ? -10.32 -17.562 3.182 1 95.88 203 PHE B CA 1
ATOM 3830 C C . PHE B 1 203 ? -11.711 -17.891 2.637 1 95.88 203 PHE B C 1
ATOM 3832 O O . PHE B 1 203 ? -12.086 -19.062 2.562 1 95.88 203 PHE B O 1
ATOM 3839 N N . MET B 1 204 ? -12.453 -16.875 2.309 1 97.31 204 MET B N 1
ATOM 3840 C CA . MET B 1 204 ? -13.617 -16.953 1.431 1 97.31 204 MET B CA 1
ATOM 3841 C C . MET B 1 204 ? -13.312 -16.328 0.073 1 97.31 204 MET B C 1
ATOM 3843 O O . MET B 1 204 ? -12.805 -15.203 0.001 1 97.31 204 MET B O 1
ATOM 3847 N N . GLU B 1 205 ? -13.656 -17.047 -0.945 1 96.81 205 GLU B N 1
ATOM 3848 C CA . GLU B 1 205 ? -13.273 -16.641 -2.291 1 96.81 205 GLU B CA 1
ATOM 3849 C C . GLU B 1 205 ? -14.492 -16.531 -3.205 1 96.81 205 GLU B C 1
ATOM 3851 O O . GLU B 1 205 ? -15.422 -17.344 -3.098 1 96.81 205 GLU B O 1
ATOM 3856 N N . PHE B 1 206 ? -14.523 -15.5 -4.047 1 97.5 206 PHE B N 1
ATOM 3857 C CA . PHE B 1 206 ? -15.523 -15.32 -5.094 1 97.5 206 PHE B CA 1
ATOM 3858 C C . PHE B 1 206 ? -14.891 -15.492 -6.473 1 97.5 206 PHE B C 1
ATOM 3860 O O . PHE B 1 206 ? -13.922 -14.812 -6.805 1 97.5 206 PHE B O 1
ATOM 3867 N N . THR B 1 207 ? -15.359 -16.406 -7.254 1 96.5 207 THR B N 1
ATOM 3868 C CA . THR B 1 207 ? -14.93 -16.641 -8.625 1 96.5 207 THR B CA 1
ATOM 3869 C C . THR B 1 207 ? -16.125 -16.922 -9.523 1 96.5 207 THR B C 1
ATOM 3871 O O . THR B 1 207 ? -17.25 -17.078 -9.039 1 96.5 207 THR B O 1
ATOM 3874 N N . MET B 1 208 ? -15.891 -16.938 -10.859 1 96.62 208 MET B N 1
ATOM 3875 C CA . MET B 1 208 ? -16.953 -17.344 -11.773 1 96.62 208 MET B CA 1
ATOM 3876 C C . MET B 1 208 ? -17.25 -18.828 -11.648 1 96.62 208 MET B C 1
ATOM 3878 O O . MET B 1 208 ? -16.328 -19.641 -11.508 1 96.62 208 MET B O 1
ATOM 3882 N N . PRO B 1 209 ? -18.531 -19.172 -11.734 1 95.31 209 PRO B N 1
ATOM 3883 C CA . PRO B 1 209 ? -18.875 -20.594 -11.68 1 95.31 209 PRO B CA 1
ATOM 3884 C C . PRO B 1 209 ? -18.328 -21.375 -12.875 1 95.31 209 PRO B C 1
ATOM 3886 O O . PRO B 1 209 ? -18.203 -20.828 -13.969 1 95.31 209 PRO B O 1
ATOM 3889 N N . GLY B 1 210 ? -18.016 -22.656 -12.625 1 93.5 210 GLY B N 1
ATOM 3890 C CA . GLY B 1 210 ? -17.625 -23.562 -13.695 1 93.5 210 GLY B CA 1
ATOM 3891 C C . GLY B 1 210 ? -16.172 -23.438 -14.07 1 93.5 210 GLY B C 1
ATOM 3892 O O . GLY B 1 210 ? -15.711 -24.062 -15.031 1 93.5 210 GLY B O 1
ATOM 3893 N N . VAL B 1 211 ? -15.469 -22.688 -13.312 1 94.75 211 VAL B N 1
ATOM 3894 C CA . VAL B 1 211 ? -14.055 -22.469 -13.617 1 94.75 211 VAL B CA 1
ATOM 3895 C C . VAL B 1 211 ? -13.195 -23.469 -12.867 1 94.75 211 VAL B C 1
ATOM 3897 O O . VAL B 1 211 ? -13.336 -23.641 -11.648 1 94.75 211 VAL B O 1
ATOM 3900 N N . ASN B 1 212 ? -12.406 -24.203 -13.523 1 95.38 212 ASN B N 1
ATOM 3901 C CA . ASN B 1 212 ? -11.391 -25.109 -13.016 1 95.38 212 ASN B CA 1
ATOM 3902 C C . ASN B 1 212 ? -10.242 -25.281 -14.008 1 95.38 212 ASN B C 1
ATOM 3904 O O . ASN B 1 212 ? -10.234 -24.656 -15.07 1 95.38 212 ASN B O 1
ATOM 3908 N N . LYS B 1 213 ? -9.289 -26.047 -13.617 1 97.12 213 LYS B N 1
ATOM 3909 C CA . LYS B 1 213 ? -8.094 -26.141 -14.453 1 97.12 213 LYS B CA 1
ATOM 3910 C C . LYS B 1 213 ? -8.422 -26.734 -15.82 1 97.12 213 LYS B C 1
ATOM 3912 O O . LYS B 1 213 ? -7.828 -26.344 -16.828 1 97.12 213 LYS B O 1
ATOM 3917 N N . GLU B 1 214 ? -9.352 -27.719 -15.898 1 98.06 214 GLU B N 1
ATOM 3918 C CA . GLU B 1 214 ? -9.805 -28.25 -17.172 1 98.06 214 GLU B CA 1
ATOM 3919 C C . GLU B 1 214 ? -10.391 -27.141 -18.047 1 98.06 214 GLU B C 1
ATOM 3921 O O . GLU B 1 214 ? -10.094 -27.062 -19.25 1 98.06 214 GLU B O 1
ATOM 3926 N N . TYR B 1 215 ? -11.234 -26.328 -17.484 1 97.75 215 TYR B N 1
ATOM 3927 C CA . TYR B 1 215 ? -11.828 -25.188 -18.172 1 97.75 215 TYR B CA 1
ATOM 3928 C C . TYR B 1 215 ? -10.766 -24.344 -18.875 1 97.75 215 TYR B C 1
ATOM 3930 O O . TYR B 1 215 ? -10.922 -23.984 -20.031 1 97.75 215 TYR B O 1
ATOM 3938 N N . GLY B 1 216 ? -9.711 -24.047 -18.203 1 98.12 216 GLY B N 1
ATOM 3939 C CA . GLY B 1 216 ? -8.617 -23.281 -18.766 1 98.12 216 GLY B CA 1
ATOM 3940 C C . GLY B 1 216 ? -7.973 -23.953 -19.969 1 98.12 216 GLY B C 1
ATOM 3941 O O . GLY B 1 216 ? -7.707 -23.297 -20.984 1 98.12 216 GLY B O 1
ATOM 3942 N N . LEU B 1 217 ? -7.766 -25.234 -19.891 1 98.06 217 LEU B N 1
ATOM 3943 C CA . LEU B 1 217 ? -7.148 -25.984 -20.984 1 98.06 217 LEU B CA 1
ATOM 3944 C C . LEU B 1 217 ? -8.055 -26 -22.203 1 98.06 217 LEU B C 1
ATOM 3946 O O . LEU B 1 217 ? -7.578 -25.875 -23.328 1 98.06 217 LEU B O 1
ATOM 3950 N N . GLU B 1 218 ? -9.281 -26.172 -21.953 1 97.94 218 GLU B N 1
ATOM 3951 C CA . GLU B 1 218 ? -10.25 -26.141 -23.047 1 97.94 218 GLU B CA 1
ATOM 3952 C C . GLU B 1 218 ? -10.25 -24.781 -23.734 1 97.94 218 GLU B C 1
ATOM 3954 O O . GLU B 1 218 ? -10.258 -24.688 -24.953 1 97.94 218 GLU B O 1
ATOM 3959 N N . ARG B 1 219 ? -10.266 -23.75 -22.953 1 97.31 219 ARG B N 1
ATOM 3960 C CA . ARG B 1 219 ? -10.289 -22.391 -23.469 1 97.31 219 ARG B CA 1
ATOM 3961 C C . ARG B 1 219 ? -9.055 -22.109 -24.328 1 97.31 219 ARG B C 1
ATOM 3963 O O . ARG B 1 219 ? -9.109 -21.312 -25.266 1 97.31 219 ARG B O 1
ATOM 3970 N N . LEU B 1 220 ? -8.023 -22.797 -24.031 1 96.94 220 LEU B N 1
ATOM 3971 C CA . LEU B 1 220 ? -6.77 -22.594 -24.75 1 96.94 220 LEU B CA 1
ATOM 3972 C C . LEU B 1 220 ? -6.727 -23.469 -26.016 1 96.94 220 LEU B C 1
ATOM 3974 O O . LEU B 1 220 ? -5.797 -23.359 -26.812 1 96.94 220 LEU B O 1
ATOM 3978 N N . GLY B 1 221 ? -7.66 -24.328 -26.094 1 96.94 221 GLY B N 1
ATOM 3979 C CA . GLY B 1 221 ? -7.727 -25.188 -27.266 1 96.94 221 GLY B CA 1
ATOM 3980 C C . GLY B 1 221 ? -6.75 -26.359 -27.203 1 96.94 221 GLY B C 1
ATOM 3981 O O . GLY B 1 221 ? -6.328 -26.875 -28.25 1 96.94 221 GLY B O 1
ATOM 3982 N N . ILE B 1 222 ? -6.391 -26.75 -26.062 1 96.81 222 ILE B N 1
ATOM 3983 C CA . ILE B 1 222 ? -5.473 -27.875 -25.922 1 96.81 222 ILE B CA 1
ATOM 3984 C C . ILE B 1 222 ? -6.195 -29.172 -26.281 1 96.81 222 ILE B C 1
ATOM 3986 O O . ILE B 1 222 ? -7.25 -29.469 -25.719 1 96.81 222 ILE B O 1
ATOM 3990 N N . ASP B 1 223 ? -5.625 -29.906 -27.141 1 97.56 223 ASP B N 1
ATOM 3991 C CA . ASP B 1 223 ? -6.207 -31.172 -27.578 1 97.56 223 ASP B CA 1
ATOM 3992 C C . ASP B 1 223 ? -6.031 -32.25 -26.5 1 97.56 223 ASP B C 1
ATOM 3994 O O . ASP B 1 223 ? -4.906 -32.625 -26.188 1 97.56 223 ASP B O 1
ATOM 3998 N N . PRO B 1 224 ? -7.191 -32.781 -26 1 97.94 224 PRO B N 1
ATOM 3999 C CA . PRO B 1 224 ? -7.074 -33.781 -24.938 1 97.94 224 PRO B CA 1
ATOM 4000 C C . PRO B 1 224 ? -6.402 -35.094 -25.406 1 97.94 224 PRO B C 1
ATOM 4002 O O . PRO B 1 224 ? -5.77 -35.781 -24.609 1 97.94 224 PRO B O 1
ATOM 4005 N N . GLU B 1 225 ? -6.418 -35.375 -26.656 1 97.62 225 GLU B N 1
ATOM 4006 C CA . GLU B 1 225 ? -5.902 -36.656 -27.203 1 97.62 225 GLU B CA 1
ATOM 4007 C C . GLU B 1 225 ? -4.379 -36.656 -27.172 1 97.62 225 GLU B C 1
ATOM 4009 O O . GLU B 1 225 ? -3.768 -37.719 -27.297 1 97.62 225 GLU B O 1
ATOM 4014 N N . THR B 1 226 ? -3.82 -35.531 -27.062 1 97.62 226 THR B N 1
ATOM 4015 C CA . THR B 1 226 ? -2.363 -35.438 -27.062 1 97.62 226 THR B CA 1
ATOM 4016 C C . THR B 1 226 ? -1.854 -34.781 -25.797 1 97.62 226 THR B C 1
ATOM 4018 O O . THR B 1 226 ? -0.725 -34.281 -25.75 1 97.62 226 THR B O 1
ATOM 4021 N N . LEU B 1 227 ? -2.709 -34.781 -24.766 1 97.75 227 LEU B N 1
ATOM 4022 C CA . LEU B 1 227 ? -2.385 -34.094 -23.516 1 97.75 227 LEU B CA 1
ATOM 4023 C C . LEU B 1 227 ? -2.055 -35.094 -22.422 1 97.75 227 LEU B C 1
ATOM 4025 O O . LEU B 1 227 ? -2.764 -36.094 -22.25 1 97.75 227 LEU B O 1
ATOM 4029 N N . MET B 1 228 ? -0.952 -34.812 -21.719 1 98 228 MET B N 1
ATOM 4030 C CA . MET B 1 228 ? -0.63 -35.5 -20.469 1 98 228 MET B CA 1
ATOM 4031 C C . MET B 1 228 ? -0.692 -34.531 -19.281 1 98 228 MET B C 1
ATOM 4033 O O . MET B 1 228 ? -0.087 -33.469 -19.328 1 98 228 MET B O 1
ATOM 4037 N N . SER B 1 229 ? -1.419 -34.906 -18.234 1 98.5 229 SER B N 1
ATOM 4038 C CA . SER B 1 229 ? -1.588 -34.031 -17.094 1 98.5 229 SER B CA 1
ATOM 4039 C C . SER B 1 229 ? -0.973 -34.625 -15.836 1 98.5 229 SER B C 1
ATOM 4041 O O . SER B 1 229 ? -0.88 -35.875 -15.719 1 98.5 229 SER B O 1
ATOM 4043 N N . PHE B 1 230 ? -0.514 -33.781 -14.953 1 98.75 230 PHE B N 1
ATOM 4044 C CA . PHE B 1 230 ? 0.106 -34.188 -13.695 1 98.75 230 PHE B CA 1
ATOM 4045 C C . PHE B 1 230 ? -0.568 -33.5 -12.516 1 98.75 230 PHE B C 1
ATOM 4047 O O . PHE B 1 230 ? -0.743 -32.281 -12.516 1 98.75 230 PHE B O 1
ATOM 4054 N N . GLY B 1 231 ? -0.965 -34.219 -11.477 1 98.38 231 GLY B N 1
ATOM 4055 C CA . GLY B 1 231 ? -1.663 -33.656 -10.344 1 98.38 231 GLY B CA 1
ATOM 4056 C C . GLY B 1 231 ? -1.558 -34.469 -9.078 1 98.38 231 GLY B C 1
ATOM 4057 O O . GLY B 1 231 ? -1.031 -35.594 -9.109 1 98.38 231 GLY B O 1
ATOM 4058 N N . ASP B 1 232 ? -2.049 -33.844 -7.918 1 98.12 232 ASP B N 1
ATOM 4059 C CA . ASP B 1 232 ? -1.931 -34.531 -6.648 1 98.12 232 ASP B CA 1
ATOM 4060 C C . ASP B 1 232 ? -3.207 -34.406 -5.82 1 98.12 232 ASP B C 1
ATOM 4062 O O . ASP B 1 232 ? -3.408 -35.156 -4.852 1 98.12 232 ASP B O 1
ATOM 4066 N N . ASN B 1 233 ? -4.062 -33.5 -6.137 1 96.19 233 ASN B N 1
ATOM 4067 C CA . ASN B 1 233 ? -5.203 -33.219 -5.27 1 96.19 233 ASN B CA 1
ATOM 4068 C C . ASN B 1 233 ? -6.504 -33.125 -6.062 1 96.19 233 ASN B C 1
ATOM 4070 O O . ASN B 1 233 ? -6.492 -33.219 -7.293 1 96.19 233 ASN B O 1
ATOM 4074 N N . MET B 1 234 ? -7.625 -32.969 -5.336 1 94.25 234 MET B N 1
ATOM 4075 C CA . MET B 1 234 ? -8.961 -33.031 -5.922 1 94.25 234 MET B CA 1
ATOM 4076 C C . MET B 1 234 ? -9.172 -31.906 -6.93 1 94.25 234 MET B C 1
ATOM 4078 O O . MET B 1 234 ? -9.914 -32.062 -7.902 1 94.25 234 MET B O 1
ATOM 4082 N N . ASN B 1 235 ? -8.523 -30.797 -6.809 1 92.5 235 ASN B N 1
ATOM 4083 C CA . ASN B 1 235 ? -8.695 -29.688 -7.754 1 92.5 235 ASN B CA 1
ATOM 4084 C C . ASN B 1 235 ? -8 -29.984 -9.078 1 92.5 235 ASN B C 1
ATOM 4086 O O . ASN B 1 235 ? -8.156 -29.219 -10.039 1 92.5 235 ASN B O 1
ATOM 4090 N N . ASP B 1 236 ? -7.344 -31.094 -9.125 1 97.12 236 ASP B N 1
ATOM 4091 C CA . ASP B 1 236 ? -6.676 -31.516 -10.359 1 97.12 236 ASP B CA 1
ATOM 4092 C C . ASP B 1 236 ? -7.504 -32.562 -11.109 1 97.12 236 ASP B C 1
ATOM 4094 O O . ASP B 1 236 ? -7.227 -32.844 -12.273 1 97.12 236 ASP B O 1
ATOM 4098 N N . LYS B 1 237 ? -8.477 -33.062 -10.5 1 97 237 LYS B N 1
ATOM 4099 C CA . LYS B 1 237 ? -9.195 -34.219 -11.008 1 97 237 LYS B CA 1
ATOM 4100 C C . LYS B 1 237 ? -9.719 -33.969 -12.414 1 97 237 LYS B C 1
ATOM 4102 O O . LYS B 1 237 ? -9.484 -34.781 -13.32 1 97 237 LYS B O 1
ATOM 4107 N N . GLU B 1 238 ? -10.398 -32.875 -12.617 1 97.5 238 GLU B N 1
ATOM 4108 C CA . GLU B 1 238 ? -10.992 -32.594 -13.922 1 97.5 238 GLU B CA 1
ATOM 4109 C C . GLU B 1 238 ? -9.922 -32.438 -14.992 1 97.5 238 GLU B C 1
ATOM 4111 O O . GLU B 1 238 ? -10.094 -32.906 -16.125 1 97.5 238 GLU B O 1
ATOM 4116 N N . MET B 1 239 ? -8.859 -31.828 -14.641 1 98.06 239 MET B N 1
ATOM 4117 C CA . MET B 1 239 ? -7.734 -31.672 -15.562 1 98.06 239 MET B CA 1
ATOM 4118 C C . MET B 1 239 ? -7.133 -33.031 -15.914 1 98.06 239 MET B C 1
ATOM 4120 O O . MET B 1 239 ? -6.836 -33.312 -17.078 1 98.06 239 MET B O 1
ATOM 4124 N N . MET B 1 240 ? -7.004 -33.906 -14.953 1 97.88 240 MET B N 1
ATOM 4125 C CA . MET B 1 240 ? -6.406 -35.219 -15.148 1 97.88 240 MET B CA 1
ATOM 4126 C C . MET B 1 240 ? -7.316 -36.125 -15.984 1 97.88 240 MET B C 1
ATOM 4128 O O . MET B 1 240 ? -6.844 -36.938 -16.781 1 97.88 240 MET B O 1
ATOM 4132 N N . GLU B 1 241 ? -8.578 -35.875 -15.844 1 97.75 241 GLU B N 1
ATOM 4133 C CA . GLU B 1 241 ? -9.547 -36.656 -16.625 1 97.75 241 GLU B CA 1
ATOM 4134 C C . GLU B 1 241 ? -9.672 -36.125 -18.047 1 97.75 241 GLU B C 1
ATOM 4136 O O . GLU B 1 241 ? -10.062 -36.844 -18.953 1 97.75 241 GLU B O 1
ATOM 4141 N N . TYR B 1 242 ? -9.391 -34.906 -18.219 1 97.62 242 TYR B N 1
ATOM 4142 C CA . TYR B 1 242 ? -9.492 -34.25 -19.516 1 97.62 242 TYR B CA 1
ATOM 4143 C C . TYR B 1 242 ? -8.438 -34.781 -20.469 1 97.62 242 TYR B C 1
ATOM 4145 O O . TYR B 1 242 ? -8.719 -35 -21.656 1 97.62 242 TYR B O 1
ATOM 4153 N N . GLY B 1 243 ? -7.23 -34.969 -20.031 1 96.56 243 GLY B N 1
ATOM 4154 C CA . GLY B 1 243 ? -6.152 -35.438 -20.875 1 96.56 243 GLY B CA 1
ATOM 4155 C C . GLY B 1 243 ? -6.227 -36.938 -21.141 1 96.56 243 GLY B C 1
ATOM 4156 O O . GLY B 1 243 ? -6.699 -37.719 -20.281 1 96.56 243 GLY B O 1
ATOM 4157 N N . LYS B 1 244 ? -5.699 -37.281 -22.281 1 96.94 244 LYS B N 1
ATOM 4158 C CA . LYS B 1 244 ? -5.648 -38.719 -22.625 1 96.94 244 LYS B CA 1
ATOM 4159 C C . LYS B 1 244 ? -4.789 -39.5 -21.625 1 96.94 244 LYS B C 1
ATOM 4161 O O . LYS B 1 244 ? -5.098 -40.625 -21.281 1 96.94 244 LYS B O 1
ATOM 4166 N N . TYR B 1 245 ? -3.754 -38.844 -21.156 1 96.81 245 TYR B N 1
ATOM 4167 C CA . TYR B 1 245 ? -2.857 -39.438 -20.172 1 96.81 245 TYR B CA 1
ATOM 4168 C C . TYR B 1 245 ? -2.75 -38.562 -18.922 1 96.81 245 TYR B C 1
ATOM 4170 O O . TYR B 1 245 ? -2.85 -37.344 -19.016 1 96.81 245 TYR B O 1
ATOM 4178 N N . SER B 1 246 ? -2.607 -39.25 -17.797 1 98.12 246 SER B N 1
ATOM 4179 C CA . SER B 1 246 ? -2.443 -38.5 -16.547 1 98.12 246 SER B CA 1
ATOM 4180 C C . SER B 1 246 ? -1.533 -39.25 -15.578 1 98.12 246 SER B C 1
ATOM 4182 O O . SER B 1 246 ? -1.491 -40.469 -15.578 1 98.12 246 SER B O 1
ATOM 4184 N N . VAL B 1 247 ? -0.804 -38.469 -14.836 1 98.56 247 VAL B N 1
ATOM 4185 C CA . VAL B 1 247 ? 0.097 -39.031 -13.828 1 98.56 247 VAL B CA 1
ATOM 4186 C C . VAL B 1 247 ? -0.22 -38.406 -12.461 1 98.56 247 VAL B C 1
ATOM 4188 O O . VAL B 1 247 ? -0.275 -37.188 -12.312 1 98.56 247 VAL B O 1
ATOM 4191 N N . ALA B 1 248 ? -0.439 -39.219 -11.469 1 98.75 248 ALA B N 1
ATOM 4192 C CA . ALA B 1 248 ? -0.497 -38.812 -10.07 1 98.75 248 ALA B CA 1
ATOM 4193 C C . ALA B 1 248 ? 0.842 -39.031 -9.375 1 98.75 248 ALA B C 1
ATOM 4195 O O . ALA B 1 248 ? 1.42 -40.125 -9.469 1 98.75 248 ALA B O 1
ATOM 4196 N N . VAL B 1 249 ? 1.276 -38.062 -8.727 1 98.69 249 VAL B N 1
ATOM 4197 C CA . VAL B 1 249 ? 2.479 -38.25 -7.922 1 98.69 249 VAL B CA 1
ATOM 4198 C C . VAL B 1 249 ? 2.141 -39.062 -6.676 1 98.69 249 VAL B C 1
ATOM 4200 O O . VAL B 1 249 ? 0.97 -39.188 -6.316 1 98.69 249 VAL B O 1
ATOM 4203 N N . GLY B 1 250 ? 3.195 -39.594 -6.062 1 98.38 250 GLY B N 1
ATOM 4204 C CA . GLY B 1 250 ? 3.008 -40.562 -4.98 1 98.38 250 GLY B CA 1
ATOM 4205 C C . GLY B 1 250 ? 2.262 -39.969 -3.797 1 98.38 250 GLY B C 1
ATOM 4206 O O . GLY B 1 250 ? 1.563 -40.688 -3.08 1 98.38 250 GLY B O 1
ATOM 4207 N N . ASN B 1 251 ? 2.4 -38.719 -3.578 1 98.44 251 ASN B N 1
ATOM 4208 C CA . ASN B 1 251 ? 1.759 -38.062 -2.441 1 98.44 251 ASN B CA 1
ATOM 4209 C C . ASN B 1 251 ? 0.338 -37.625 -2.779 1 98.44 251 ASN B C 1
ATOM 4211 O O . ASN B 1 251 ? -0.316 -36.938 -1.976 1 98.44 251 ASN B O 1
ATOM 4215 N N . ALA B 1 252 ? -0.201 -38 -3.869 1 98.25 252 ALA B N 1
ATOM 4216 C CA . ALA B 1 252 ? -1.549 -37.625 -4.266 1 98.25 252 ALA B CA 1
ATOM 4217 C C . ALA B 1 252 ? -2.6 -38.281 -3.395 1 98.25 252 ALA B C 1
ATOM 4219 O O . ALA B 1 252 ? -2.336 -39.344 -2.787 1 98.25 252 ALA B O 1
ATOM 4220 N N . VAL B 1 253 ? -3.721 -37.719 -3.307 1 97.81 253 VAL B N 1
ATOM 4221 C CA . VAL B 1 253 ? -4.836 -38.344 -2.592 1 97.81 253 VAL B CA 1
ATOM 4222 C C . VAL B 1 253 ? -5.359 -39.531 -3.377 1 97.81 253 VAL B C 1
ATOM 4224 O O . VAL B 1 253 ? -5.211 -39.594 -4.602 1 97.81 253 VAL B O 1
ATOM 4227 N N . ASP B 1 254 ? -6.012 -40.375 -2.742 1 97.94 254 ASP B N 1
ATOM 4228 C CA . ASP B 1 254 ? -6.391 -41.688 -3.297 1 97.94 254 ASP B CA 1
ATOM 4229 C C . ASP B 1 254 ? -7.32 -41.5 -4.496 1 97.94 254 ASP B C 1
ATOM 4231 O O . ASP B 1 254 ? -7.117 -42.125 -5.539 1 97.94 254 ASP B O 1
ATOM 4235 N N . PRO B 1 255 ? -8.273 -40.656 -4.414 1 97.69 255 PRO B N 1
ATOM 4236 C CA . PRO B 1 255 ? -9.18 -40.531 -5.559 1 97.69 255 PRO B CA 1
ATOM 4237 C C . PRO B 1 255 ? -8.453 -40.062 -6.828 1 97.69 255 PRO B C 1
ATOM 4239 O O . PRO B 1 255 ? -8.859 -40.438 -7.934 1 97.69 255 PRO B O 1
ATOM 4242 N N . VAL B 1 256 ? -7.484 -39.344 -6.676 1 98.06 256 VAL B N 1
ATOM 4243 C CA . VAL B 1 256 ? -6.703 -38.875 -7.812 1 98.06 256 VAL B CA 1
ATOM 4244 C C . VAL B 1 256 ? -5.824 -40 -8.352 1 98.06 256 VAL B C 1
ATOM 4246 O O . VAL B 1 256 ? -5.691 -40.156 -9.562 1 98.06 256 VAL B O 1
ATOM 4249 N N . LYS B 1 257 ? -5.273 -40.781 -7.5 1 98.44 257 LYS B N 1
ATOM 4250 C CA . LYS B 1 257 ? -4.48 -41.938 -7.91 1 98.44 257 LYS B CA 1
ATOM 4251 C C . LYS B 1 257 ? -5.332 -42.938 -8.688 1 98.44 257 LYS B C 1
ATOM 4253 O O . LYS B 1 257 ? -4.855 -43.531 -9.648 1 98.44 257 LYS B O 1
ATOM 4258 N N . GLU B 1 258 ? -6.508 -43.031 -8.344 1 97.75 258 GLU B N 1
ATOM 4259 C CA . GLU B 1 258 ? -7.406 -44.031 -8.914 1 97.75 258 GLU B CA 1
ATOM 4260 C C . GLU B 1 258 ? -7.723 -43.719 -10.375 1 97.75 258 GLU B C 1
ATOM 4262 O O . GLU B 1 258 ? -7.98 -44.625 -11.164 1 97.75 258 GLU B O 1
ATOM 4267 N N . ILE B 1 259 ? -7.684 -42.5 -10.75 1 96.88 259 ILE B N 1
ATOM 4268 C CA . ILE B 1 259 ? -8.094 -42.125 -12.102 1 96.88 259 ILE B CA 1
ATOM 4269 C C . ILE B 1 259 ? -6.855 -41.969 -12.984 1 96.88 259 ILE B C 1
ATOM 4271 O O . ILE B 1 259 ? -6.973 -41.875 -14.211 1 96.88 259 ILE B O 1
ATOM 4275 N N . ALA B 1 260 ? -5.707 -41.969 -12.438 1 98.19 260 ALA B N 1
ATOM 4276 C CA . ALA B 1 260 ? -4.484 -41.656 -13.172 1 98.19 260 ALA B CA 1
ATOM 4277 C C . ALA B 1 260 ? -4.066 -42.844 -14.062 1 98.19 260 ALA B C 1
ATOM 4279 O O . ALA B 1 260 ? -4.25 -44 -13.695 1 98.19 260 ALA B O 1
ATOM 4280 N N . THR B 1 261 ? -3.465 -42.5 -15.195 1 96.94 261 THR B N 1
ATOM 4281 C CA . THR B 1 261 ? -2.859 -43.5 -16.062 1 96.94 261 THR B CA 1
ATOM 4282 C C . THR B 1 261 ? -1.692 -44.188 -15.367 1 96.94 261 THR B C 1
ATOM 4284 O O . THR B 1 261 ? -1.45 -45.375 -15.578 1 96.94 261 THR B O 1
ATOM 4287 N N . TYR B 1 262 ? -0.975 -43.469 -14.578 1 97.75 262 TYR B N 1
ATOM 4288 C CA . TYR B 1 262 ? 0.2 -43.969 -13.859 1 97.75 262 TYR B CA 1
ATOM 4289 C C . TYR B 1 262 ? 0.389 -43.219 -12.547 1 97.75 262 TYR B C 1
ATOM 4291 O O . TYR B 1 262 ? 0.143 -42 -12.477 1 97.75 262 TYR B O 1
ATOM 4299 N N . VAL B 1 263 ? 0.738 -43.906 -11.5 1 98.69 263 VAL B N 1
ATOM 4300 C CA . VAL B 1 263 ? 1.099 -43.312 -10.219 1 98.69 263 VAL B CA 1
ATOM 4301 C C . VAL B 1 263 ? 2.613 -43.375 -10.031 1 98.69 263 VAL B C 1
ATOM 4303 O O . VAL B 1 263 ? 3.207 -44.438 -10 1 98.69 263 VAL B O 1
ATOM 4306 N N . SER B 1 264 ? 3.205 -42.25 -9.938 1 98.5 264 SER B N 1
ATOM 4307 C CA . SER B 1 264 ? 4.656 -42.125 -9.805 1 98.5 264 SER B CA 1
ATOM 4308 C C . SER B 1 264 ? 5.078 -42.062 -8.344 1 98.5 264 SER B C 1
ATOM 4310 O O . SER B 1 264 ? 4.297 -42.375 -7.449 1 98.5 264 SER B O 1
ATOM 4312 N N . THR B 1 265 ? 6.426 -41.781 -8.125 1 98.5 265 THR B N 1
ATOM 4313 C CA . THR B 1 265 ? 6.918 -41.469 -6.789 1 98.5 265 THR B CA 1
ATOM 4314 C C . THR B 1 265 ? 6.453 -40.094 -6.34 1 98.5 265 THR B C 1
ATOM 4316 O O . THR B 1 265 ? 5.75 -39.406 -7.078 1 98.5 265 THR B O 1
ATOM 4319 N N . SER B 1 266 ? 6.875 -39.719 -5.148 1 98.5 266 SER B N 1
ATOM 4320 C CA . SER B 1 266 ? 6.363 -38.5 -4.574 1 98.5 266 SER B CA 1
ATOM 4321 C C . SER B 1 266 ? 7.039 -37.281 -5.199 1 98.5 266 SER B C 1
ATOM 4323 O O . SER B 1 266 ? 8.055 -37.406 -5.883 1 98.5 266 SER B O 1
ATOM 4325 N N . ASN B 1 267 ? 6.398 -36.094 -4.918 1 98.19 267 ASN B N 1
ATOM 4326 C CA . ASN B 1 267 ? 6.965 -34.844 -5.395 1 98.19 267 ASN B CA 1
ATOM 4327 C C . ASN B 1 267 ? 8.336 -34.562 -4.785 1 98.19 267 ASN B C 1
ATOM 4329 O O . ASN B 1 267 ? 9.141 -33.844 -5.352 1 98.19 267 ASN B O 1
ATOM 4333 N N . ASP B 1 268 ? 8.672 -35.188 -3.689 1 98.38 268 ASP B N 1
ATOM 4334 C CA . ASP B 1 268 ? 9.969 -35.031 -3.037 1 98.38 268 ASP B CA 1
ATOM 4335 C C . ASP B 1 268 ? 10.977 -36.062 -3.562 1 98.38 268 ASP B C 1
ATOM 4337 O O . ASP B 1 268 ? 12.156 -36.031 -3.207 1 98.38 268 ASP B O 1
ATOM 4341 N N . GLU B 1 269 ? 10.539 -36.969 -4.359 1 98.31 269 GLU B N 1
ATOM 4342 C CA . GLU B 1 269 ? 11.391 -38.031 -4.902 1 98.31 269 GLU B CA 1
ATOM 4343 C C . GLU B 1 269 ? 11.414 -37.969 -6.43 1 98.31 269 GLU B C 1
ATOM 4345 O O . GLU B 1 269 ? 11.391 -39.031 -7.082 1 98.31 269 GLU B O 1
ATOM 4350 N N . GLU B 1 270 ? 11.383 -36.812 -6.984 1 98.19 270 GLU B N 1
ATOM 4351 C CA . GLU B 1 270 ? 11.43 -36.594 -8.43 1 98.19 270 GLU B CA 1
ATOM 4352 C C . GLU B 1 270 ? 10.305 -37.344 -9.133 1 98.19 270 GLU B C 1
ATOM 4354 O O . GLU B 1 270 ? 10.523 -38 -10.156 1 98.19 270 GLU B O 1
ATOM 4359 N N . GLY B 1 271 ? 9.156 -37.219 -8.609 1 98.38 271 GLY B N 1
ATOM 4360 C CA . GLY B 1 271 ? 8 -37.938 -9.109 1 98.38 271 GLY B CA 1
ATOM 4361 C C . GLY B 1 271 ? 7.75 -37.719 -10.594 1 98.38 271 GLY B C 1
ATOM 4362 O O . GLY B 1 271 ? 7.406 -38.656 -11.32 1 98.38 271 GLY B O 1
ATOM 4363 N N . ILE B 1 272 ? 7.895 -36.562 -11.07 1 98.44 272 ILE B N 1
ATOM 4364 C CA . ILE B 1 272 ? 7.66 -36.219 -12.469 1 98.44 272 ILE B CA 1
ATOM 4365 C C . ILE B 1 272 ? 8.758 -36.875 -13.336 1 98.44 272 ILE B C 1
ATOM 4367 O O . ILE B 1 272 ? 8.461 -37.469 -14.359 1 98.44 272 ILE B O 1
ATOM 4371 N N . TYR B 1 273 ? 10 -36.719 -12.961 1 98.12 273 TYR B N 1
ATOM 4372 C CA . TYR B 1 273 ? 11.109 -37.344 -13.688 1 98.12 273 TYR B CA 1
ATOM 4373 C C . TYR B 1 273 ? 10.945 -38.844 -13.773 1 98.12 273 TYR B C 1
ATOM 4375 O O . TYR B 1 273 ? 11.18 -39.438 -14.828 1 98.12 273 TYR B O 1
ATOM 4383 N N . GLU B 1 274 ? 10.602 -39.438 -12.641 1 98.19 274 GLU B N 1
ATOM 4384 C CA . GLU B 1 274 ? 10.422 -40.875 -12.609 1 98.19 274 GLU B CA 1
ATOM 4385 C C . GLU B 1 274 ? 9.305 -41.312 -13.555 1 98.19 274 GLU B C 1
ATOM 4387 O O . GLU B 1 274 ? 9.375 -42.375 -14.156 1 98.19 274 GLU B O 1
ATOM 4392 N N . ALA B 1 275 ? 8.273 -40.531 -13.633 1 98 275 ALA B N 1
ATOM 4393 C CA . ALA B 1 275 ? 7.219 -40.812 -14.602 1 98 275 ALA B CA 1
ATOM 4394 C C . ALA B 1 275 ? 7.754 -40.719 -16.031 1 98 275 ALA B C 1
ATOM 4396 O O . ALA B 1 275 ? 7.434 -41.562 -16.875 1 98 275 ALA B O 1
ATOM 4397 N N . PHE B 1 276 ? 8.523 -39.719 -16.344 1 97.69 276 PHE B N 1
ATOM 4398 C CA . PHE B 1 276 ? 9.133 -39.594 -17.672 1 97.69 276 PHE B CA 1
ATOM 4399 C C . PHE B 1 276 ? 9.984 -40.812 -18 1 97.69 276 PHE B C 1
ATOM 4401 O O . PHE B 1 276 ? 9.961 -41.281 -19.125 1 97.69 276 PHE B O 1
ATOM 4408 N N . LYS B 1 277 ? 10.734 -41.25 -17.047 1 96.44 277 LYS B N 1
ATOM 4409 C CA . LYS B 1 277 ? 11.547 -42.469 -17.234 1 96.44 277 LYS B CA 1
ATOM 4410 C C . LYS B 1 277 ? 10.672 -43.656 -17.547 1 96.44 277 LYS B C 1
ATOM 4412 O O . LYS B 1 277 ? 10.984 -44.438 -18.453 1 96.44 277 LYS B O 1
ATOM 4417 N N . HIS B 1 278 ? 9.68 -43.812 -16.781 1 95.88 278 HIS B N 1
ATOM 4418 C CA . HIS B 1 278 ? 8.758 -44.906 -16.969 1 95.88 278 HIS B CA 1
ATOM 4419 C C . HIS B 1 278 ? 8.211 -44.938 -18.391 1 95.88 278 HIS B C 1
ATOM 4421 O O . HIS B 1 278 ? 8.109 -46.031 -19 1 95.88 278 HIS B O 1
ATOM 4427 N N . PHE B 1 279 ? 7.867 -43.781 -18.922 1 95.69 279 PHE B N 1
ATOM 4428 C CA . PHE B 1 279 ? 7.242 -43.719 -20.234 1 95.69 279 PHE B CA 1
ATOM 4429 C C . PHE B 1 279 ? 8.297 -43.625 -21.344 1 95.69 279 PHE B C 1
ATOM 4431 O O . PHE B 1 279 ? 7.969 -43.594 -22.531 1 95.69 279 PHE B O 1
ATOM 4438 N N . GLY B 1 280 ? 9.539 -43.5 -20.953 1 94.44 280 GLY B N 1
ATOM 4439 C CA . GLY B 1 280 ? 10.641 -43.5 -21.922 1 94.44 280 GLY B CA 1
ATOM 4440 C C . GLY B 1 280 ? 10.898 -42.125 -22.547 1 94.44 280 GLY B C 1
ATOM 4441 O O . GLY B 1 280 ? 11.398 -42.062 -23.656 1 94.44 280 GLY B O 1
ATOM 4442 N N . PHE B 1 281 ? 10.445 -41.125 -21.859 1 95.25 281 PHE B N 1
ATOM 4443 C CA . PHE B 1 281 ? 10.641 -39.781 -22.391 1 95.25 281 PHE B CA 1
ATOM 4444 C C . PHE B 1 281 ? 12.062 -39.312 -22.109 1 95.25 281 PHE B C 1
ATOM 4446 O O . PHE B 1 281 ? 12.547 -38.375 -22.766 1 95.25 281 PHE B O 1
ATOM 4453 N N . VAL B 1 282 ? 12.664 -39.906 -21.078 1 91.75 282 VAL B N 1
ATOM 4454 C CA . VAL B 1 282 ? 14.047 -39.594 -20.719 1 91.75 282 VAL B CA 1
ATOM 4455 C C . VAL B 1 282 ? 14.82 -40.906 -20.531 1 91.75 282 VAL B C 1
ATOM 4457 O O . VAL B 1 282 ? 14.219 -42 -20.484 1 91.75 282 VAL B O 1
ATOM 4460 N N . GLU B 1 283 ? 16.203 -40.75 -20.594 1 83.19 283 GLU B N 1
ATOM 4461 C CA . GLU B 1 283 ? 17.047 -41.938 -20.438 1 83.19 283 GLU B CA 1
ATOM 4462 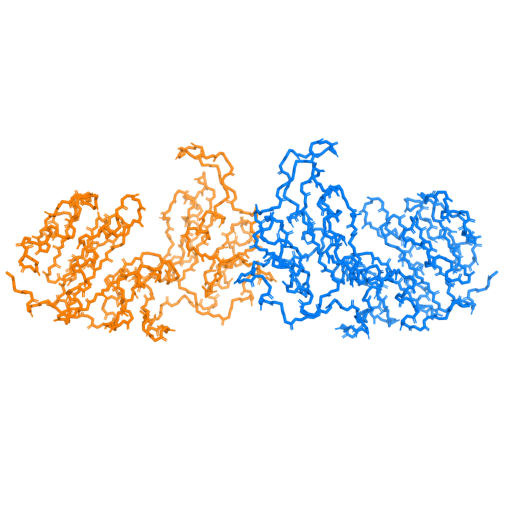C C . GLU B 1 283 ? 17.219 -42.281 -18.953 1 83.19 283 GLU B C 1
ATOM 4464 O O . GLU B 1 283 ? 17.203 -41.438 -18.094 1 83.19 283 GLU B O 1
#

InterPro domains:
  IPR000150 Cof family [TIGR00099] (9-275)
  IPR006379 HAD-superfamily hydrolase, subfamily IIB [TIGR01484] (9-113)
  IPR023214 HAD superfamily [G3DSA:3.40.50.1000] (7-276)
  IPR036412 HAD-like superfamily [SSF56784] (3-279)

Nearest PDB structures (foldseek):
  3niw-assembly1_A  TM=9.202E-01  e=3.795E-29  Bacteroides thetaiotaomicron
  1rkq-assembly2_B  TM=8.038E-01  e=2.135E-24  Escherichia coli
  2pq0-assembly1_A  TM=8.632E-01  e=6.841E-22  Geobacillus kaustophilus HTA426
  2rav-assembly1_A  TM=7.696E-01  e=9.811E-22  Bacteroides thetaiotaomicron VPI-5482
  3r4c-assembly1_A  TM=8.144E-01  e=1.980E-20  Bacteroides thetaiotaomicron

Foldseek 3Di:
DDLVLAQEEEEEQPFWCADPVSDRDDLNLVLLLVSLVVRHEYEYAYLADPLQCLVVCVSSVNLVRQHWYQYNQQQWIAGSVVGDTPDGNFADLVVLLVVLVVCVVVLKWKWFDDVQAIEIQDQQSQFEQCVVVVDHGTDRVSVVVCVSSRHHYDYDPPPSVVDPDGTAKIKIFAHLVCVVVVQVVCCVVCVVAWPWDDDDSTITMTGGPPRHRLNNCVSVVPDQSNYEYEDAEPSCQNVQQSHPAYEYEQNHDDVSCVSHPYYAYTSNVPRVSRVCVVVVSDD/DDLVLAQEEEEEQPFWQADPVSDRDDLNLVLLLVSLVVRHAYEYAYLADPLQCLVVCVSSVNLVRQHWYQYNQQQWIAGSVVGDTPDGNFADLVVLLVVLVVCVVVLKWKWFDDVQAIEIQDQQSQFEQCVVVVDHGTDRVSVVVCVSNRHHYDYDPPPSVVDPDGTAKIKIFAYLVCVVVVQVVCCVVCVVAWPWDDDDSTITMTGGPPGHRLNNCVVVVPDQSNYEYEDAEPSCQNVQQSHPAYEYEQNHDDVSCVRHPYYAYTSNVNRVSRVCVVVVSDD

Sequence (566 aa):
MDINDIKAMAFDMDGTLLDSNKQIPPKTKEALIKLQNEGVQIILASGRPVKGLLGFAKELELEKHHGIIVTNNGAVGYDVKNHKYIYQTPIDLSLIKEILTDVINDGIEPMIENGDYMLVNNVFNGFVDMSPFGGQHNTNIVEYESRGGGFLLKEVRPYAESIDFNVNKILTIVDPSVIAETIERYREKFGYKVHVVQTSPFFMEFTMPGVNKEYGLERLGIDPETLMSFGDNMNDKEMMEYGKYSVAVGNAVDPVKEIATYVSTSNDEEGIYEAFKHFGFVEMDINDIKAMAFDMDGTLLDSNKQIPPKTKEALIKLQNEGVQIILASGRPVKGLLGFAKELELEKHHGIIVTNNGAVGYDVKNHKYIYQTPIDLSLIKEILTDVINDGIEPMIENGDYMLVNNVFNGFVDMSPFGGQHNTNIVEYESRGGGFLLKEVRPYAESIDFNVNKILTIVDPSVIAETIERYREKFGYKVHVVQTSPFFMEFTMPGVNKEYGLERLGIDPETLMSFGDNMNDKEMMEYGKYSVAVGNAVDPVKEIATYVSTSNDEEGIYEAFKHFGFVE

Radius of gyration: 30.54 Å; Cα contacts (8 Å, |Δi|>4): 1229; chains: 2; bounding box: 56×93×58 Å

pLDDT: mean 95.59, std 3.75, range [77.69, 98.81]

Solvent-accessible surface area (backbone atoms only — not comparable to full-atom values): 29062 Å² total; per-residue (Å²): 123,57,64,88,53,40,50,32,36,39,31,29,40,87,60,29,54,17,21,93,83,70,37,66,46,68,67,34,49,53,49,52,42,52,41,38,76,72,61,29,36,55,30,46,36,31,65,46,50,68,66,53,41,48,65,57,38,57,74,52,46,24,49,82,58,70,14,38,38,26,16,50,29,15,35,27,34,33,32,60,52,78,68,44,72,76,44,73,44,52,50,56,66,72,57,48,32,52,52,43,50,52,37,49,73,70,72,34,38,51,41,35,73,56,87,65,28,32,38,25,67,51,82,82,61,31,66,38,69,30,44,92,75,76,44,54,62,73,37,48,48,49,57,52,52,30,56,74,38,67,34,38,50,31,44,41,83,64,54,44,79,68,62,86,71,85,39,52,50,43,39,29,49,38,58,59,91,50,35,68,63,50,50,51,55,48,30,71,75,42,40,92,75,31,36,65,44,72,82,49,77,37,31,43,34,42,32,45,66,85,58,30,43,36,49,28,41,55,75,70,62,57,56,36,81,24,20,34,19,39,26,29,46,79,82,32,42,59,33,33,66,54,18,67,34,18,36,11,29,49,74,27,43,66,76,42,45,71,71,29,74,39,71,33,43,28,28,79,62,44,11,66,38,51,42,33,42,73,56,60,71,45,135,122,58,65,89,54,42,50,33,38,39,31,30,40,87,60,29,54,17,21,93,83,72,38,66,47,67,67,36,49,52,49,52,44,52,41,38,76,72,62,31,36,54,29,45,36,32,66,46,52,66,67,53,41,49,65,57,37,58,74,53,46,24,49,82,56,72,15,38,37,26,17,49,28,16,35,26,35,34,32,60,54,77,68,43,73,74,44,72,42,52,49,57,67,72,56,48,34,52,51,43,50,51,36,50,74,70,73,35,39,50,39,34,74,56,87,64,28,32,39,26,66,51,80,82,61,30,64,40,68,29,44,92,74,76,45,54,61,73,37,48,48,48,56,52,53,30,56,74,38,67,34,39,50,30,44,40,83,63,54,45,78,67,61,87,72,84,40,54,50,43,38,29,50,38,56,60,92,48,33,70,62,49,50,51,55,48,32,73,74,42,40,90,75,31,36,66,44,73,82,50,76,36,32,43,35,40,31,45,67,87,58,29,43,35,48,27,41,54,75,69,63,57,56,35,81,24,21,36,20,37,27,28,46,78,82,32,42,60,33,33,66,53,19,68,33,18,35,12,30,49,74,28,43,66,77,41,45,72,71,31,73,41,70,33,42,27,29,80,62,44,10,65,39,51,41,33,41,75,56,59,70,45,134

Secondary structure (DSSP, 8-state):
--GGG-SEEEEETBTTTB-TTS---HHHHHHHHHHHHTTPEEEEE-SS-SHHHHHHHHHTTGGGGT-EEEEGGGTEEEETTTTEEEEE-PPPHHHHHHHHHHHHHTTPEEEEEETTEEEES-TT--EE--GGGTS-TTEEHHHHHHHHHTPEEEE-SSTGGG--S--S-EEEE--TTTHHHHHHHHHHHHTTTSEEEE-SSSEEEEE-TT--HHHHHHHTT--GGGEEEEE-SGGGHHHHHHSSEEEE-TTS-HHHHHH-SEE---GGGTHHHHHHHHHTS--/--GGG-SEEEEETBTTTB-TTS---HHHHHHHHHHHHTTPEEEEE-SS-SHHHHHHHHHTTGGGGT-EEEEGGGTEEEETTTTEEEEE-PPPHHHHHHHHHHHHHTTPEEEEEETTEEEES-TT--EE--GGGTS-TTEEHHHHHHHHHTPEEEE-SSTGGG--S--S-EEEE--TTTHHHHHHHHHHHHTTTSEEEE-SSSEEEEE-TT-SHHHHHHHTT--GGGEEEEE-SGGGHHHHHHSSEEEE-TTS-HHHHHH-SEE---GGGTHHHHHHHHHTS--